Protein 1H4G (pdb70)

Secondary structure (DSSP, 8-state):
-B-SSEEEEETTEEEEEEE-SSSEEEEEE-STT-EEEEEES-SEEEEEEEEE--S---HHHH--EEEEEEEEEEEEEEEEEEEEEEEETTTEEEEEEEEESSS-S--S---EEEEETTEEEEEEEEEEEEE--BTBSEEEEEEEEEESS--SEEEE-HHHHHHHHHHTT----EEEEEEEEEEEEEEEEEEEEEEEEEEETTEE-/-B-SSEEEEETTEEEEEEE-SSSEEEEEE-STT-EEEEEES-SEEEEEEEEE--S---HHHH--EEEEEEEEEEEESSEEEEEEEEEETTTEEEEEEEEESSS-S--S---EEEEETTEEEEEEEEEEEEE--BTBSEEEEEEEEEESS--SEEEE-HHHHHHHHHHTT----EEEEEEEEEEEES-EEEEEEEEEEEEETTEEP-

Radius of gyration: 23.37 Å; Cα contacts (8 Å, |Δi|>4): 1192; chains: 2; bounding box: 70×40×50 Å

CATH classification: 2.60.120.180

Organism: Salipaludibacillus agaradhaerens (NCBI:txid76935)

Structure (mmCIF, N/CA/C/O backbone):
data_1H4G
#
_entry.id   1H4G
#
_cell.length_a   72.061
_cell.length_b   75.098
_cell.length_c   78.270
_cell.angle_alpha   90.00
_cell.angle_beta   90.00
_cell.angle_gamma   90.00
#
_symmetry.space_group_name_H-M   'P 21 21 21'
#
loop_
_entity.id
_entity.type
_entity.pdbx_description
1 polymer XYLANASE
2 branched beta-D-xylopyranose-(1-4)-2-deoxy-2-fluoro-alpha-D-xylopyranose
3 non-polymer 'SULFATE ION'
4 water water
#
loop_
_atom_site.group_PDB
_atom_site.id
_atom_site.type_symbol
_atom_site.label_atom_id
_atom_site.label_alt_id
_atom_site.label_comp_id
_atom_site.label_asym_id
_atom_site.label_entity_id
_atom_site.label_seq_id
_atom_site.pdbx_PDB_ins_code
_atom_site.Cartn_x
_atom_site.Cartn_y
_atom_site.Cartn_z
_atom_site.occupancy
_atom_site.B_iso_or_equiv
_atom_site.auth_seq_id
_atom_site.auth_comp_id
_atom_site.auth_asym_id
_atom_site.auth_atom_id
_atom_site.pdbx_PDB_model_num
ATOM 9 N N . ILE A 1 2 ? 10.006 12.327 31.222 1.00 12.74 2 ILE A N 1
ATOM 10 C CA . ILE A 1 2 ? 8.513 12.275 31.409 1.00 12.62 2 ILE A CA 1
ATOM 11 C C . ILE A 1 2 ? 8.057 13.706 31.399 1.00 12.34 2 ILE A C 1
ATOM 12 O O . ILE A 1 2 ? 8.545 14.529 32.199 1.00 13.48 2 ILE A O 1
ATOM 17 N N . VAL A 1 3 ? 7.077 13.948 30.499 1.00 11.81 3 VAL A N 1
ATOM 18 C CA . VAL A 1 3 ? 6.636 15.337 30.365 1.00 12.13 3 VAL A CA 1
ATOM 19 C C . VAL A 1 3 ? 5.128 15.336 30.492 1.00 11.90 3 VAL A C 1
ATOM 20 O O . VAL A 1 3 ? 4.394 14.698 29.726 1.00 12.98 3 VAL A O 1
ATOM 24 N N . THR A 1 4 ? 4.624 16.025 31.509 1.00 11.91 4 THR A N 1
ATOM 25 C CA . THR A 1 4 ? 3.194 16.066 31.809 1.00 11.46 4 THR A CA 1
ATOM 26 C C . THR A 1 4 ? 2.697 17.482 31.944 1.00 11.19 4 THR A C 1
ATOM 27 O O . THR A 1 4 ? 1.587 17.712 32.421 1.00 12.80 4 THR A O 1
ATOM 31 N N . ASP A 1 5 ? 3.478 18.474 31.502 1.00 11.43 5 ASP A N 1
ATOM 32 C CA . ASP A 1 5 ? 3.053 19.861 31.483 1.00 11.78 5 ASP A CA 1
ATOM 33 C C . ASP A 1 5 ? 3.840 20.564 30.391 1.00 11.01 5 ASP A C 1
ATOM 34 O O . ASP A 1 5 ? 4.808 19.977 29.877 1.00 11.96 5 ASP A O 1
ATOM 39 N N . ASN A 1 6 ? 3.439 21.798 30.084 1.00 10.97 6 ASN A N 1
ATOM 40 C CA . ASN A 1 6 ? 4.060 22.532 28.964 1.00 11.67 6 ASN A CA 1
ATOM 41 C C . ASN A 1 6 ? 5.561 22.533 29.085 1.00 11.67 6 ASN A C 1
ATOM 42 O O . ASN A 1 6 ? 6.137 22.888 30.104 1.00 14.24 6 ASN A O 1
ATOM 47 N N . SER A 1 7 ? 6.220 22.145 27.996 1.00 11.92 7 SER A N 1
ATOM 48 C CA . SER A 1 7 ? 7.685 22.018 27.985 1.00 11.81 7 SER A CA 1
ATOM 49 C C . SER A 1 7 ? 8.180 22.012 26.547 1.00 11.31 7 SER A C 1
ATOM 50 O O . SER A 1 7 ? 7.547 21.440 25.672 1.00 11.43 7 SER A O 1
ATOM 54 N N . ILE A 1 8 ? 9.328 22.631 26.374 1.00 12.03 8 ILE A N 1
ATOM 55 C CA . ILE A 1 8 ? 10.030 22.692 25.101 1.00 13.15 8 ILE A CA 1
ATOM 56 C C . ILE A 1 8 ? 11.490 22.331 25.385 1.00 13.62 8 ILE A C 1
ATOM 57 O O . ILE A 1 8 ? 12.098 22.871 26.317 1.00 16.63 8 ILE A O 1
ATOM 62 N N . GLY A 1 9 ? 12.029 21.465 24.555 1.00 12.15 9 GLY A N 1
ATOM 63 C CA . GLY A 1 9 ? 13.431 21.086 24.745 1.00 13.43 9 GLY A CA 1
ATOM 64 C C . GLY A 1 9 ? 13.888 20.257 23.576 1.00 12.48 9 GLY A C 1
ATOM 65 O O . GLY A 1 9 ? 13.212 20.132 22.579 1.00 12.40 9 GLY A O 1
ATOM 66 N N . ASN A 1 10 ? 15.072 19.666 23.766 1.00 13.21 10 ASN A N 1
ATOM 67 C CA . ASN A 1 10 ? 15.662 18.801 22.739 1.00 13.96 10 ASN A CA 1
ATOM 68 C C . ASN A 1 10 ? 15.967 17.471 23.390 1.00 13.99 10 ASN A C 1
ATOM 69 O O . ASN A 1 10 ? 16.519 17.455 24.518 1.00 18.02 10 ASN A O 1
ATOM 74 N N . HIS A 1 11 ? 15.549 16.378 22.802 1.00 12.22 11 HIS A N 1
ATOM 75 C CA . HIS A 1 11 ? 15.717 15.036 23.347 1.00 13.63 11 HIS A CA 1
ATOM 76 C C . HIS A 1 11 ? 16.152 14.120 22.230 1.00 14.56 11 HIS A C 1
ATOM 77 O O . HIS A 1 11 ? 15.501 14.011 21.162 1.00 13.76 11 HIS A O 1
ATOM 84 N N . ASP A 1 12 ? 17.375 13.605 22.374 1.00 15.37 12 ASP A N 1
ATOM 85 C CA . ASP A 1 12 ? 18.002 12.715 21.417 1.00 17.24 12 AS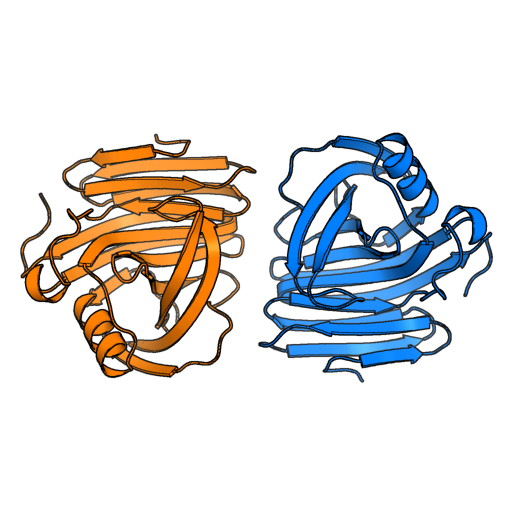P A CA 1
ATOM 86 C C . ASP A 1 12 ? 18.014 13.309 20.019 1.00 15.33 12 ASP A C 1
ATOM 87 O O . ASP A 1 12 ? 17.812 12.590 19.028 1.00 18.67 12 ASP A O 1
ATOM 92 N N . GLY A 1 13 ? 18.324 14.582 19.894 1.00 15.26 13 GLY A N 1
ATOM 93 C CA . GLY A 1 13 ? 18.454 15.332 18.665 1.00 15.54 13 GLY A CA 1
ATOM 94 C C . GLY A 1 13 ? 17.155 15.950 18.144 1.00 14.23 13 GLY A C 1
ATOM 95 O O . GLY A 1 13 ? 17.275 16.774 17.231 1.00 16.70 13 GLY A O 1
ATOM 96 N N . TYR A 1 14 ? 16.021 15.570 18.682 1.00 11.78 14 TYR A N 1
ATOM 97 C CA . TYR A 1 14 ? 14.758 16.104 18.196 1.00 10.87 14 TYR A CA 1
ATOM 98 C C . TYR A 1 14 ? 14.280 17.181 19.127 1.00 10.81 14 TYR A C 1
ATOM 99 O O . TYR A 1 14 ? 14.311 17.038 20.356 1.00 12.79 14 TYR A O 1
ATOM 108 N N . ASP A 1 15 ? 13.741 18.244 18.556 1.00 10.26 15 ASP A N 1
ATOM 109 C CA . ASP A 1 15 ? 13.050 19.291 19.320 1.00 10.36 15 ASP A CA 1
ATOM 110 C C . ASP A 1 15 ? 11.664 18.774 19.660 1.00 10.02 15 ASP A C 1
ATOM 111 O O . ASP A 1 15 ? 10.833 18.490 18.794 1.00 10.51 15 ASP A O 1
ATOM 116 N N . TYR A 1 16 ? 11.438 18.583 20.972 1.00 9.92 16 TYR A N 1
ATOM 117 C CA . TYR A 1 16 ? 10.137 18.086 21.414 1.00 9.97 16 TYR A CA 1
ATOM 118 C C . TYR A 1 16 ? 9.380 19.228 22.044 1.00 9.45 16 TYR A C 1
ATOM 119 O O . TYR A 1 16 ? 9.933 20.212 22.567 1.00 9.76 16 TYR A O 1
ATOM 128 N N . GLU A 1 17 ? 8.048 19.062 22.023 1.00 9.13 17 GLU A N 1
ATOM 129 C CA . GLU A 1 17 ? 7.197 20.018 22.749 1.00 9.10 17 GLU A CA 1
ATOM 130 C C . GLU A 1 17 ? 5.930 19.325 23.197 1.00 9.11 17 GLU A C 1
ATOM 131 O O . GLU A 1 17 ? 5.335 18.543 22.446 1.00 9.60 17 GLU A O 1
ATOM 137 N N . PHE A 1 18 ? 5.544 19.674 24.433 1.00 9.94 18 PHE A N 1
ATOM 138 C CA . PHE A 1 18 ? 4.246 19.340 24.993 1.00 9.57 18 PHE A CA 1
ATOM 139 C C . PHE A 1 18 ? 3.560 20.683 25.172 1.00 10.15 18 PHE A C 1
ATOM 140 O O . PHE A 1 18 ? 4.127 21.586 25.789 1.00 10.11 18 PHE A O 1
ATOM 148 N N . TRP A 1 19 ? 2.324 20.841 24.683 1.00 9.75 19 TRP A N 1
ATOM 149 C CA . TRP A 1 19 ? 1.575 22.051 24.878 1.00 9.89 19 TRP A CA 1
ATOM 150 C C . TRP A 1 19 ? 0.116 21.722 25.142 1.00 9.81 19 TRP A C 1
ATOM 151 O O . TRP A 1 19 ? -0.476 20.942 24.364 1.00 9.92 19 TRP A O 1
ATOM 162 N N . LYS A 1 20 ? -0.458 22.298 26.193 1.00 10.12 20 LYS A N 1
ATOM 163 C CA . LYS A 1 20 ? -1.893 22.209 26.410 1.00 10.46 20 LYS A CA 1
ATOM 164 C C . LYS A 1 20 ? -2.387 23.521 27.022 1.00 10.46 20 LYS A C 1
ATOM 165 O O . LYS A 1 20 ? -1.604 24.283 27.572 1.00 11.43 20 LYS A O 1
ATOM 171 N N . ASP A 1 21 ? -3.665 23.725 26.867 1.00 11.64 21 ASP A N 1
ATOM 172 C CA . ASP A 1 21 ? -4.377 24.790 27.610 1.00 11.46 21 ASP A CA 1
ATOM 173 C C . ASP A 1 21 ? -4.891 24.145 28.895 1.00 11.95 21 ASP A C 1
ATOM 174 O O . ASP A 1 21 ? -4.579 23.016 29.242 1.00 12.46 21 ASP A O 1
ATOM 179 N N . SER A 1 22 ? -5.598 24.933 29.713 1.00 13.13 22 SER A N 1
ATOM 180 C CA . SER A 1 22 ? -6.021 24.400 31.011 1.00 14.40 22 SER A CA 1
ATOM 181 C C . SER A 1 22 ? -7.073 23.292 30.924 1.00 13.83 22 SER A C 1
ATOM 182 O O . SER A 1 22 ? -7.859 23.239 29.987 1.00 15.46 22 SER A O 1
ATOM 186 N N . GLY A 1 23 ? -6.999 22.425 31.913 1.00 14.14 23 GLY A N 1
ATOM 187 C CA . GLY A 1 23 ? -7.972 21.348 32.083 1.00 15.05 23 GLY A CA 1
ATOM 188 C C . GLY A 1 23 ? -7.498 19.997 31.605 1.00 13.18 23 GLY A C 1
ATOM 189 O O . GLY A 1 23 ? -6.755 19.929 30.607 1.00 14.51 23 GLY A O 1
ATOM 190 N N . GLY A 1 24 ? -7.940 18.923 32.236 1.00 14.21 24 GLY A N 1
ATOM 191 C CA . GLY A 1 24 ? -7.552 17.574 31.844 1.00 14.18 24 GLY A CA 1
ATOM 192 C C . GLY A 1 24 ? -6.058 17.375 32.037 1.00 13.55 24 GLY A C 1
ATOM 193 O O . GLY A 1 24 ? -5.358 18.151 32.704 1.00 15.53 24 GLY A O 1
ATOM 194 N N . SER A 1 25 ? -5.570 16.303 31.389 1.00 13.22 25 SER A N 1
ATOM 195 C CA . SER A 1 25 ? -4.189 15.898 31.649 1.00 13.58 25 SER A CA 1
ATOM 196 C C . SER A 1 25 ? -3.619 15.229 30.400 1.00 11.93 25 SER A C 1
ATOM 197 O O . SER A 1 25 ? -4.339 14.692 29.577 1.00 13.60 25 SER A O 1
ATOM 201 N N . GLY A 1 26 ? -2.292 15.265 30.376 1.00 11.48 26 GLY A N 1
ATOM 202 C CA . GLY A 1 26 ? -1.593 14.482 29.341 1.00 11.48 26 GLY A CA 1
ATOM 203 C C . GLY A 1 26 ? -0.230 14.048 29.863 1.00 10.74 26 GLY A C 1
ATOM 204 O O . GLY A 1 26 ? 0.361 14.718 30.730 1.00 12.04 26 GLY A O 1
ATOM 205 N N . THR A 1 27 ? 0.276 12.968 29.279 1.00 10.34 27 THR A N 1
ATOM 206 C CA . THR A 1 27 ? 1.606 12.431 29.602 1.00 11.11 27 THR A CA 1
ATOM 207 C C . THR A 1 27 ? 2.274 12.076 28.280 1.00 11.47 27 THR A C 1
ATOM 208 O O . THR A 1 27 ? 1.738 11.282 27.496 1.00 12.05 27 THR A O 1
ATOM 212 N N . MET A 1 28 ? 3.491 12.586 28.150 1.00 10.91 28 MET A N 1
ATOM 213 C CA . MET A 1 28 ? 4.350 12.301 26.994 1.00 10.87 28 MET A CA 1
ATOM 214 C C . MET A 1 28 ? 5.642 11.675 27.515 1.00 11.46 28 MET A C 1
ATOM 215 O O . MET A 1 28 ? 6.247 12.188 28.441 1.00 13.40 28 MET A O 1
ATOM 220 N N . ILE A 1 29 ? 5.940 10.537 26.952 1.00 11.03 29 ILE A N 1
ATOM 221 C CA . ILE A 1 29 ? 7.218 9.874 27.341 1.00 12.19 29 ILE A CA 1
ATOM 222 C C . ILE A 1 29 ? 8.162 10.048 26.154 1.00 11.38 29 ILE A C 1
ATOM 223 O O . ILE A 1 29 ? 7.815 9.608 25.035 1.00 12.16 29 ILE A O 1
ATOM 231 N N . LEU A 1 30 ? 9.296 10.664 26.374 1.00 11.19 30 LEU A N 1
ATOM 232 C CA . LEU A 1 30 ? 10.282 10.881 25.287 1.00 10.91 30 LEU A CA 1
ATOM 233 C C . LEU A 1 30 ? 11.146 9.650 25.139 1.00 11.70 30 LEU A C 1
ATOM 234 O O . LEU A 1 30 ? 11.829 9.245 26.072 1.00 13.21 30 LEU A O 1
ATOM 239 N N . ASN A 1 31 ? 11.062 9.016 23.973 1.00 11.44 31 ASN A N 1
ATOM 240 C CA . ASN A 1 31 ? 11.760 7.771 23.641 1.00 11.81 31 ASN A CA 1
ATOM 241 C C . ASN A 1 31 ? 12.855 8.076 22.609 1.00 11.32 31 ASN A C 1
ATOM 242 O O . ASN A 1 31 ? 13.125 9.225 22.260 1.00 1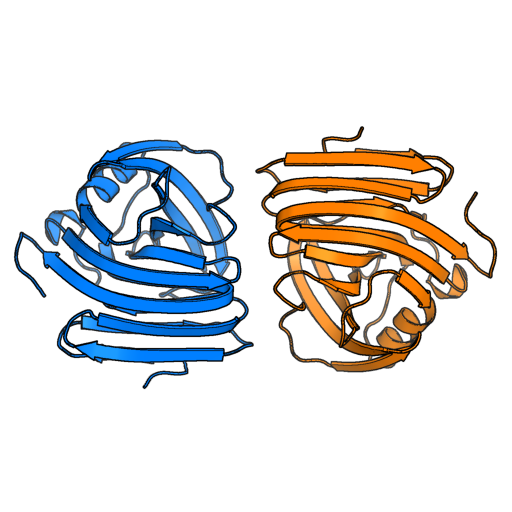1.21 31 ASN A O 1
ATOM 247 N N . HIS A 1 32 ? 13.568 7.043 22.141 1.00 12.03 32 HIS A N 1
ATOM 248 C CA . HIS A 1 32 ? 14.747 7.281 21.336 1.00 12.26 32 HIS A CA 1
ATOM 249 C C . HIS A 1 32 ? 14.447 8.055 20.056 1.00 11.34 32 HIS A C 1
ATOM 250 O O . HIS A 1 32 ? 13.391 7.885 19.436 1.00 12.00 32 HIS A O 1
ATOM 257 N N . GLY A 1 33 ? 15.431 8.864 19.647 1.00 12.05 33 GLY A N 1
ATOM 258 C CA . GLY A 1 33 ? 15.324 9.561 18.360 1.00 12.90 33 GLY A CA 1
ATOM 259 C C . GLY A 1 33 ? 14.063 10.430 18.308 1.00 11.32 33 GLY A C 1
ATOM 260 O O . GLY A 1 33 ? 13.857 11.256 19.182 1.00 11.92 33 GLY A O 1
ATOM 261 N N . GLY A 1 34 ? 13.317 10.261 17.222 1.00 10.08 34 GLY A N 1
ATOM 262 C CA . GLY A 1 34 ? 12.102 11.094 17.075 1.00 10.76 34 GLY A CA 1
ATOM 263 C C . GLY A 1 34 ? 10.900 10.464 17.765 1.00 9.68 34 GLY A C 1
ATOM 264 O O . GLY A 1 34 ? 9.781 11.012 17.681 1.00 10.27 34 GLY A O 1
ATOM 265 N N . THR A 1 35 ? 11.056 9.345 18.480 1.00 9.96 35 THR A N 1
ATOM 266 C CA . THR A 1 35 ? 9.897 8.642 18.996 1.00 10.52 35 THR A CA 1
ATOM 267 C C . THR A 1 35 ? 9.452 9.121 20.382 1.00 9.91 35 THR A C 1
ATOM 268 O O . THR A 1 35 ? 10.174 9.710 21.151 1.00 10.87 35 THR A O 1
ATOM 272 N N . PHE A 1 36 ? 8.148 8.839 20.639 1.00 10.15 36 PHE A N 1
ATOM 273 C CA . PHE A 1 36 ? 7.529 9.214 21.891 1.00 10.19 36 PHE A CA 1
ATOM 274 C C . PHE A 1 36 ? 6.175 8.527 22.015 1.00 10.74 36 PHE A C 1
ATOM 275 O O . PHE A 1 36 ? 5.615 8.148 20.997 1.00 11.25 36 PHE A O 1
ATOM 283 N N . SER A 1 37 ? 5.679 8.461 23.244 1.00 11.46 37 SER A N 1
ATOM 284 C CA . SER A 1 37 ? 4.302 8.001 23.420 1.00 13.04 37 SER A CA 1
ATOM 285 C C . SER A 1 37 ? 3.523 9.144 24.084 1.00 11.47 37 SER A C 1
ATOM 286 O O . SER A 1 37 ? 4.106 10.011 24.712 1.00 13.35 37 SER A O 1
ATOM 289 N N . ALA A 1 38 ? 2.216 9.083 23.873 1.00 11.76 38 ALA A N 1
ATOM 290 C CA . ALA A 1 38 ? 1.362 10.152 24.420 1.00 12.36 38 ALA A CA 1
ATOM 291 C C . ALA A 1 38 ? 0.098 9.518 24.926 1.00 11.74 38 ALA A C 1
ATOM 292 O O . ALA A 1 38 ? -0.454 8.574 24.356 1.00 12.31 38 ALA A O 1
ATOM 294 N N . GLN A 1 39 ? -0.436 10.104 25.990 1.00 11.68 39 GLN A N 1
ATOM 295 C CA . GLN A 1 39 ? -1.747 9.736 26.520 1.00 11.98 39 GLN A CA 1
ATOM 296 C C . GLN A 1 39 ? -2.408 11.034 26.986 1.00 10.81 39 GLN A C 1
ATOM 297 O O . GLN A 1 39 ? -1.737 11.918 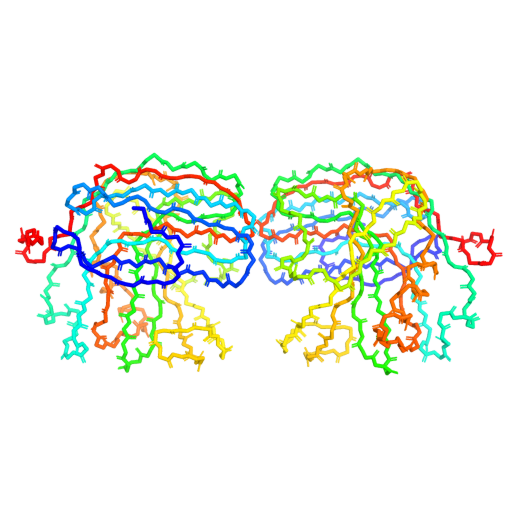27.491 1.00 11.21 39 GLN A O 1
ATOM 303 N N . TRP A 1 40 ? -3.710 11.162 26.757 1.00 10.54 40 TRP A N 1
ATOM 304 C CA . TRP A 1 40 ? -4.384 12.386 27.192 1.00 11.38 40 TRP A CA 1
ATOM 305 C C . TRP A 1 40 ? -5.775 12.027 27.673 1.00 11.06 40 TRP A C 1
ATOM 306 O O . TRP A 1 40 ? -6.387 11.031 27.273 1.00 11.40 40 TRP A O 1
ATOM 317 N N . ASN A 1 41 ? -6.293 12.883 28.574 1.00 11.45 41 ASN A N 1
ATOM 318 C CA . ASN A 1 41 ? -7.612 12.591 29.160 1.00 12.42 41 ASN A CA 1
ATOM 319 C C . ASN A 1 41 ? -8.297 13.891 29.509 1.00 11.57 41 ASN A C 1
ATOM 320 O O . ASN A 1 41 ? -7.747 14.767 30.173 1.00 12.97 41 ASN A O 1
ATOM 328 N N . ASN A 1 42 ? -9.515 14.010 28.957 1.00 12.21 42 ASN A N 1
ATOM 329 C CA . ASN A 1 42 ? -10.412 15.133 29.301 1.00 13.34 42 ASN A CA 1
ATOM 330 C C . ASN A 1 42 ? -9.798 16.508 29.027 1.00 13.08 42 ASN A C 1
ATOM 331 O O . ASN A 1 42 ? -10.002 17.445 29.791 1.00 13.04 42 ASN A O 1
ATOM 339 N N . VAL A 1 43 ? -8.990 16.597 27.946 1.00 12.14 43 VAL A N 1
ATOM 340 C CA . VAL A 1 43 ? -8.333 17.888 27.671 1.00 11.53 43 VAL A CA 1
ATOM 341 C C . VAL A 1 43 ? -9.277 18.838 26.966 1.00 10.80 43 VAL A C 1
ATOM 342 O O . VAL A 1 43 ? -10.305 18.400 26.409 1.00 12.06 43 VAL A O 1
ATOM 346 N N . ASN A 1 44 ? -8.915 20.092 26.918 1.00 11.12 44 ASN A N 1
ATOM 347 C CA . ASN A 1 44 ? -9.528 21.016 25.972 1.00 10.77 44 ASN A CA 1
ATOM 348 C C . ASN A 1 44 ? -8.692 20.896 24.673 1.00 10.52 44 ASN A C 1
ATOM 349 O O . ASN A 1 44 ? -9.162 20.318 23.700 1.00 11.81 44 ASN A O 1
ATOM 354 N N . ASN A 1 45 ? -7.425 21.333 24.718 1.00 10.69 45 ASN A N 1
ATOM 355 C CA . ASN A 1 45 ? -6.573 21.098 23.518 1.00 10.41 45 ASN A CA 1
ATOM 356 C C . ASN A 1 45 ? -5.169 20.738 23.973 1.00 9.59 45 ASN A C 1
ATOM 357 O O . ASN A 1 45 ? -4.587 21.405 24.848 1.00 11.00 45 ASN A O 1
ATOM 362 N N . ILE A 1 46 ? -4.601 19.695 23.368 1.00 8.79 46 ILE A N 1
ATOM 363 C CA . ILE A 1 46 ? -3.237 19.240 23.720 1.00 8.90 46 ILE A CA 1
ATOM 364 C C . ILE A 1 46 ? -2.526 18.883 22.407 1.00 7.63 46 ILE A C 1
ATOM 365 O O . ILE A 1 46 ? -3.138 18.316 21.491 1.00 8.73 46 ILE A O 1
ATOM 370 N N . LEU A 1 47 ? -1.224 19.160 22.366 1.00 8.20 47 LEU A N 1
ATOM 371 C CA . LEU A 1 47 ? -0.377 18.729 21.249 1.00 8.34 47 LEU A CA 1
ATOM 372 C C . LEU A 1 47 ? 0.901 18.136 21.833 1.00 8.28 47 LEU A C 1
ATOM 373 O O . LEU A 1 47 ? 1.480 18.695 22.764 1.00 8.73 47 LEU A O 1
ATOM 378 N N . PHE A 1 48 ? 1.325 17.024 21.193 1.00 8.22 48 PHE A N 1
ATOM 379 C CA . PHE A 1 48 ? 2.583 16.364 21.517 1.00 8.26 48 PHE A CA 1
ATOM 380 C C . PHE A 1 48 ? 3.382 16.310 20.221 1.00 8.61 48 PHE A C 1
ATOM 381 O O . PHE A 1 48 ? 2.847 15.835 19.209 1.00 8.30 48 PHE A O 1
ATOM 389 N N . ARG A 1 49 ? 4.702 16.622 20.238 1.00 8.22 49 ARG A N 1
ATOM 390 C CA . ARG A 1 49 ? 5.419 16.571 18.928 1.00 8.29 49 ARG A CA 1
ATOM 391 C C . ARG A 1 49 ? 6.921 16.427 19.151 1.00 8.11 49 ARG A C 1
ATOM 392 O O . ARG A 1 49 ? 7.472 16.832 20.158 1.00 9.23 49 ARG A O 1
ATOM 400 N N . LYS A 1 50 ? 7.547 15.878 18.117 1.00 8.26 50 LYS A N 1
ATOM 401 C CA . LYS A 1 50 ? 9.021 15.795 18.015 1.00 8.86 50 LYS A CA 1
ATOM 402 C C . LYS A 1 50 ? 9.402 16.072 16.560 1.00 8.71 50 LYS A C 1
ATOM 403 O O . LYS A 1 50 ? 8.902 15.425 15.636 1.00 8.95 50 LYS A O 1
ATOM 409 N N . GLY A 1 51 ? 10.306 17.019 16.373 1.00 8.66 51 GLY A N 1
ATOM 410 C CA . GLY A 1 51 ? 10.735 17.354 14.991 1.00 9.20 51 GLY A CA 1
ATOM 411 C C . GLY A 1 51 ? 11.913 18.309 15.083 1.00 8.55 51 GLY A C 1
ATOM 412 O O . GLY A 1 51 ? 12.841 18.092 15.882 1.00 9.96 51 GLY A O 1
ATOM 413 N N . LYS A 1 52 ? 11.900 19.342 14.252 1.00 8.75 52 LYS A N 1
ATOM 414 C CA . LYS A 1 52 ? 12.983 20.331 14.223 1.00 9.27 52 LYS A CA 1
ATOM 415 C C . LYS A 1 52 ? 12.375 21.724 14.338 1.00 8.88 52 LYS A C 1
ATOM 416 O O . LYS A 1 52 ? 11.444 22.077 13.607 1.00 9.21 52 LYS A O 1
ATOM 422 N N . LYS A 1 53 ? 12.933 22.514 15.261 1.00 9.42 53 LYS A N 1
ATOM 423 C CA . LYS A 1 53 ? 12.657 23.936 15.345 1.00 9.70 53 LYS A CA 1
ATOM 424 C C . LYS A 1 53 ? 13.794 24.680 14.621 1.00 10.31 53 LYS A C 1
ATOM 425 O O . LYS A 1 53 ? 14.966 24.311 14.734 1.00 12.86 53 LYS A O 1
ATOM 431 N N . PHE A 1 54 ? 13.483 25.726 13.917 1.00 10.44 54 PHE A N 1
ATOM 432 C CA . PHE A 1 54 ? 14.405 26.477 13.103 1.00 10.81 54 PHE A CA 1
ATOM 433 C C . PHE A 1 54 ? 14.528 27.901 13.625 1.00 13.01 54 PHE A C 1
ATOM 434 O O . PHE A 1 54 ? 13.688 28.409 14.372 1.00 14.95 54 PHE A O 1
ATOM 442 N N . ASN A 1 55 ? 15.575 28.586 13.153 1.00 12.59 55 ASN A N 1
ATOM 443 C CA . ASN A 1 55 ? 15.844 29.934 13.677 1.00 13.61 55 ASN A CA 1
ATOM 444 C C . ASN A 1 55 ? 15.187 31.075 12.946 1.00 13.91 55 ASN A C 1
ATOM 445 O O . ASN A 1 55 ? 15.600 32.245 13.136 1.00 15.43 55 ASN A O 1
ATOM 450 N N . GLU A 1 56 ? 14.118 30.844 12.165 1.00 12.91 56 GLU A N 1
ATOM 451 C CA . GLU A 1 56 ? 13.322 31.889 11.570 1.00 13.88 56 GLU A CA 1
ATOM 452 C C . GLU A 1 56 ? 14.023 32.747 10.535 1.00 14.00 56 GLU A C 1
ATOM 453 O O . GLU A 1 56 ? 13.647 33.915 10.353 1.00 18.06 56 GLU A O 1
ATOM 459 N N . THR A 1 57 ? 14.999 32.185 9.850 1.00 13.90 57 THR A N 1
ATOM 460 C CA . THR A 1 57 ? 15.756 32.913 8.835 1.00 14.22 57 THR A CA 1
ATOM 461 C C . THR A 1 57 ? 15.654 32.336 7.448 1.00 13.40 57 THR A C 1
ATOM 462 O O . THR A 1 57 ? 16.102 33.016 6.503 1.00 15.33 57 THR A O 1
ATOM 466 N N . GLN A 1 58 ? 15.025 31.166 7.262 1.00 11.46 58 GLN A N 1
ATOM 467 C CA . GLN A 1 58 ? 15.065 30.522 5.971 1.00 11.97 58 GLN A CA 1
ATOM 468 C C . GLN A 1 58 ? 13.693 30.164 5.469 1.00 11.47 58 GLN A C 1
ATOM 469 O O . GLN A 1 58 ? 12.813 29.740 6.250 1.00 12.05 58 GLN A O 1
ATOM 475 N N . THR A 1 59 ? 13.468 30.300 4.169 1.00 10.99 59 THR A N 1
ATOM 476 C CA . THR A 1 59 ? 12.241 29.772 3.574 1.00 10.17 59 THR A CA 1
ATOM 477 C C . THR A 1 59 ? 12.335 28.254 3.591 1.00 10.13 59 THR A C 1
ATOM 478 O O . THR A 1 59 ? 13.421 27.669 3.761 1.00 9.89 59 THR A O 1
ATOM 482 N N . HIS A 1 60 ? 11.215 27.578 3.306 1.00 9.94 60 HIS A N 1
ATOM 483 C CA . HIS A 1 60 ? 11.302 26.109 3.229 1.00 9.57 60 HIS A CA 1
ATOM 484 C C . HIS A 1 60 ? 12.278 25.713 2.124 1.00 9.58 60 HIS A C 1
ATOM 485 O O . HIS A 1 60 ? 12.938 24.686 2.250 1.00 10.08 60 HIS A O 1
ATOM 492 N N . GLN A 1 61 ? 12.295 26.466 1.006 1.00 10.00 61 GLN A N 1
ATOM 493 C CA . GLN A 1 61 ? 13.236 26.103 -0.073 1.00 11.63 61 GLN A CA 1
ATOM 494 C C . GLN A 1 61 ? 14.670 26.172 0.417 1.00 11.00 61 GLN A C 1
ATOM 495 O O . GLN A 1 61 ? 15.483 25.313 0.016 1.00 12.62 61 GLN A O 1
ATOM 501 N N . GLN A 1 62 ? 15.007 27.179 1.186 1.00 11.17 62 GLN A N 1
ATOM 502 C CA . GLN A 1 62 ? 16.368 27.329 1.701 1.00 11.51 62 GLN A CA 1
ATOM 503 C C . GLN A 1 62 ? 16.712 26.284 2.719 1.00 11.66 62 GLN A C 1
ATOM 504 O O . GLN A 1 62 ? 17.836 25.771 2.722 1.00 13.05 62 GLN A O 1
ATOM 510 N N . VAL A 1 63 ? 15.740 25.850 3.563 1.00 11.11 63 VAL A N 1
ATOM 511 C CA . VAL A 1 63 ? 16.012 24.714 4.446 1.00 10.94 63 VAL A CA 1
ATOM 512 C C . VAL A 1 63 ? 16.341 23.494 3.608 1.00 10.86 63 VAL A C 1
ATOM 513 O O . VAL A 1 63 ? 17.277 22.747 3.930 1.00 11.93 63 VAL A O 1
ATOM 517 N N . GLY A 1 64 ? 15.570 23.255 2.572 1.00 11.17 64 GLY A N 1
ATOM 518 C CA . GLY A 1 64 ? 15.726 22.128 1.668 1.00 12.48 64 GLY A CA 1
ATOM 519 C C . GLY A 1 64 ? 14.558 21.169 1.796 1.00 9.73 64 GLY A C 1
ATOM 520 O O . GLY A 1 64 ? 13.539 21.448 2.440 1.00 10.29 64 GLY A O 1
ATOM 521 N N . ASN A 1 65 ? 14.712 20.039 1.110 1.00 9.79 65 ASN A N 1
ATOM 522 C CA . ASN A 1 65 ? 13.656 19.073 1.045 1.00 9.93 65 ASN A CA 1
ATOM 523 C C . ASN A 1 65 ? 13.428 18.492 2.456 1.00 9.99 65 ASN A C 1
ATOM 524 O O . ASN A 1 65 ? 14.381 18.077 3.100 1.00 13.81 65 ASN A O 1
ATOM 529 N N . MET A 1 66 ? 12.187 18.500 2.886 1.00 9.37 66 MET A N 1
ATOM 530 C CA . MET A 1 66 ? 11.837 17.884 4.179 1.00 8.67 66 MET A CA 1
ATOM 531 C C . MET A 1 66 ? 10.930 16.717 3.948 1.00 8.44 66 MET A C 1
ATOM 532 O O . MET A 1 66 ? 9.920 16.815 3.239 1.00 9.05 66 MET A O 1
ATOM 537 N N . SER A 1 67 ? 11.247 15.575 4.573 1.00 8.61 67 SER A N 1
ATOM 538 C CA . SER A 1 67 ? 10.472 14.359 4.433 1.00 9.32 67 SER A CA 1
ATOM 539 C C . SER A 1 67 ? 10.480 13.634 5.769 1.00 8.77 67 SER A C 1
ATOM 540 O O . SER A 1 67 ? 11.529 13.531 6.409 1.00 10.16 67 SER A O 1
ATOM 543 N N . ILE A 1 68 ? 9.309 13.155 6.156 1.00 8.31 68 ILE A N 1
ATOM 544 C CA . ILE A 1 68 ? 9.222 12.424 7.448 1.00 9.28 68 ILE A CA 1
ATOM 545 C C . ILE A 1 68 ? 8.726 11.020 7.190 1.00 8.97 68 ILE A C 1
ATOM 546 O O . ILE A 1 68 ? 7.677 10.800 6.568 1.00 10.30 68 ILE A O 1
ATOM 551 N N . ASN A 1 69 ? 9.456 10.032 7.676 1.00 8.91 69 ASN A N 1
ATOM 552 C CA . ASN A 1 69 ? 9.053 8.633 7.659 1.00 10.04 69 ASN A CA 1
ATOM 553 C C . ASN A 1 69 ? 8.580 8.322 9.086 1.00 10.00 69 ASN A C 1
ATOM 554 O O . ASN A 1 69 ? 9.311 8.589 10.040 1.00 11.49 69 ASN A O 1
ATOM 562 N N . TYR A 1 70 ? 7.354 7.805 9.206 1.00 9.46 70 TYR A N 1
ATOM 563 C CA . TYR A 1 70 ? 6.821 7.619 10.554 1.00 9.84 70 TYR A CA 1
ATOM 564 C C . TYR A 1 70 ? 5.960 6.369 10.637 1.00 10.23 70 TYR A C 1
ATOM 565 O O . TYR A 1 70 ? 5.536 5.799 9.632 1.00 10.00 70 TYR A O 1
ATOM 574 N N . GLY A 1 71 ? 5.639 6.002 11.855 1.00 10.07 71 GLY A N 1
ATOM 575 C CA . GLY A 1 71 ? 4.659 4.988 12.159 1.00 10.83 71 GLY A CA 1
ATOM 576 C C . GLY A 1 71 ? 4.178 5.247 13.560 1.00 9.43 71 GLY A C 1
ATOM 577 O O . GLY A 1 71 ? 4.926 5.492 14.490 1.00 10.38 71 GLY A O 1
ATOM 578 N N . ALA A 1 72 ? 2.834 5.151 13.681 1.00 10.34 72 ALA A N 1
ATOM 579 C CA . ALA A 1 72 ? 2.230 5.379 15.004 1.00 10.64 72 ALA A CA 1
ATOM 580 C C . ALA A 1 72 ? 1.025 4.470 15.174 1.00 11.18 72 ALA A C 1
ATOM 581 O O . ALA A 1 72 ? 0.277 4.154 14.280 1.00 12.44 72 ALA A O 1
ATOM 583 N N . ASN A 1 73 ? 0.905 4.023 16.434 1.00 10.81 73 ASN A N 1
ATOM 584 C CA . ASN A 1 73 ? -0.306 3.304 16.848 1.00 10.57 73 ASN A CA 1
ATOM 585 C C . ASN A 1 73 ? -1.211 4.390 17.430 1.00 10.77 73 ASN A C 1
ATOM 586 O O . ASN A 1 73 ? -0.960 4.821 18.555 1.00 12.27 73 ASN A O 1
ATOM 591 N N . PHE A 1 74 ? -2.195 4.792 16.667 1.00 10.89 74 PHE A N 1
ATOM 592 C CA . PHE A 1 74 ? -2.997 5.980 16.991 1.00 10.71 74 PHE A CA 1
ATOM 593 C C . PHE A 1 74 ? -4.341 5.507 17.523 1.00 11.69 74 PHE A C 1
ATOM 594 O O . PHE A 1 74 ? -5.130 4.957 16.766 1.00 12.61 74 PHE A O 1
ATOM 602 N N . GLN A 1 75 ? -4.643 5.799 18.802 1.00 11.63 75 GLN A N 1
ATOM 603 C CA . GLN A 1 75 ? -5.882 5.326 19.433 1.00 12.03 75 GLN A CA 1
ATOM 604 C C . GLN A 1 75 ? -6.645 6.464 20.090 1.00 11.83 75 GLN A C 1
ATOM 605 O O . GLN A 1 75 ? -6.793 6.524 21.327 1.00 12.75 75 GLN A O 1
ATOM 615 N N . PRO A 1 76 ? -7.212 7.372 19.306 1.00 11.87 76 PRO A N 1
ATOM 616 C CA . PRO A 1 76 ? -8.045 8.412 19.878 1.00 12.26 76 PRO A CA 1
ATOM 617 C C . PRO A 1 76 ? -9.390 7.855 20.317 1.00 13.16 76 PRO A C 1
ATOM 618 O O . PRO A 1 76 ? -9.949 6.940 19.713 1.00 13.99 76 PRO A O 1
ATOM 622 N N . ASN A 1 77 ? -9.947 8.500 21.375 1.00 13.88 77 ASN A N 1
ATOM 623 C CA . ASN A 1 77 ? -11.327 8.240 21.766 1.00 15.72 77 ASN A CA 1
ATOM 624 C C . ASN A 1 77 ? -11.979 9.619 21.595 1.00 16.60 77 ASN A C 1
ATOM 625 O O . ASN A 1 77 ? -12.076 10.479 22.529 1.00 19.90 77 ASN A O 1
ATOM 630 N N . GLY A 1 78 ? -12.315 9.970 20.383 1.00 16.95 78 GLY A N 1
ATOM 631 C CA . GLY A 1 78 ? -12.886 11.265 20.100 1.00 14.08 78 GLY A CA 1
ATOM 632 C C . GLY A 1 78 ? -12.007 11.960 19.074 1.00 11.98 78 GLY A C 1
ATOM 633 O O . GLY A 1 78 ? -11.437 11.404 18.140 1.00 12.81 78 GLY A O 1
ATOM 634 N N . ASN A 1 79 ? -11.961 13.291 19.222 1.00 12.08 79 ASN A N 1
ATOM 635 C CA . ASN A 1 79 ? -11.335 14.155 18.249 1.00 10.69 79 ASN A CA 1
ATOM 636 C C . ASN A 1 79 ? -9.854 14.241 18.444 1.00 9.43 79 ASN A C 1
ATOM 637 O O . ASN A 1 79 ? -9.374 14.652 19.532 1.00 10.64 79 ASN A O 1
ATOM 642 N N . ALA A 1 80 ? -9.072 13.921 17.433 1.00 9.55 80 ALA A N 1
ATOM 643 C CA . ALA A 1 80 ? -7.628 13.961 17.510 1.00 8.84 80 ALA A CA 1
ATOM 644 C C . ALA A 1 80 ? -7.096 13.895 16.077 1.00 8.37 80 ALA A C 1
ATOM 645 O O . ALA A 1 80 ? -7.765 13.399 15.178 1.00 9.03 80 ALA A O 1
ATOM 647 N N . TYR A 1 81 ? -5.856 14.361 15.902 1.00 7.39 81 TYR A N 1
ATOM 648 C CA . TYR A 1 81 ? -5.158 14.296 14.634 1.00 8.01 81 TYR A CA 1
ATOM 649 C C . TYR A 1 81 ? -3.788 13.630 14.794 1.00 7.95 81 TYR A C 1
ATOM 650 O O . TYR A 1 81 ? -3.098 13.840 15.788 1.00 8.55 81 TYR A O 1
ATOM 659 N N . LEU A 1 82 ? -3.404 12.895 13.751 1.00 7.96 82 LEU A N 1
ATOM 660 C CA . LEU A 1 82 ? -2.040 12.373 13.582 1.00 7.67 8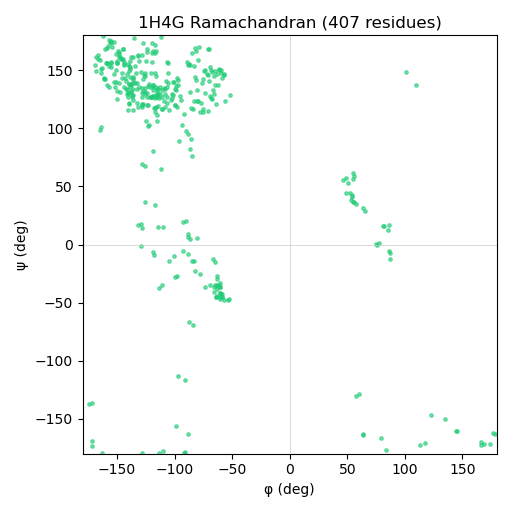2 LEU A CA 1
ATOM 661 C C . LEU A 1 82 ? -1.524 13.076 12.314 1.00 7.12 82 LEU A C 1
ATOM 662 O O . LEU A 1 82 ? -2.116 12.920 11.231 1.00 7.58 82 LEU A O 1
ATOM 667 N N . CYS A 1 83 ? -0.454 13.854 12.458 1.00 7.24 83 CYS A N 1
ATOM 668 C CA . CYS A 1 83 ? -0.112 14.790 11.393 1.00 6.67 83 CYS A CA 1
ATOM 669 C C . CYS A 1 83 ? 1.352 15.188 11.470 1.00 6.89 83 CYS A C 1
ATOM 670 O O . CYS A 1 83 ? 2.029 14.946 12.440 1.00 7.61 83 CYS A O 1
ATOM 673 N N . VAL A 1 84 ? 1.771 15.846 10.394 1.00 6.78 84 VAL A N 1
ATOM 674 C CA . VAL A 1 84 ? 2.950 16.713 10.470 1.00 6.78 84 VAL A CA 1
ATOM 675 C C . VAL A 1 84 ? 2.429 18.144 10.681 1.00 6.80 84 VAL A C 1
ATOM 676 O O . VAL A 1 84 ? 1.412 18.536 10.081 1.00 8.11 84 VAL A O 1
ATOM 680 N N . TYR A 1 85 ? 3.075 18.871 11.563 1.00 6.67 85 TYR A N 1
ATOM 681 C CA . TYR A 1 85 ? 2.603 20.186 12.006 1.00 6.79 85 TYR A CA 1
ATOM 682 C C . TYR A 1 85 ? 3.792 21.125 12.154 1.00 6.67 85 TYR A C 1
ATOM 683 O O . TYR A 1 85 ? 4.927 20.694 12.417 1.00 7.45 85 TYR A O 1
ATOM 692 N N . GLY A 1 86 ? 3.492 22.411 12.048 1.00 6.62 86 GLY A N 1
ATOM 693 C CA . GLY A 1 86 ? 4.565 23.337 12.354 1.00 7.68 86 GLY A CA 1
ATOM 694 C C . GLY A 1 86 ? 4.073 24.765 12.088 1.00 7.43 86 GLY A C 1
ATOM 695 O O . GLY A 1 86 ? 2.883 25.023 12.024 1.00 7.33 86 GLY A O 1
ATOM 696 N N . TRP A 1 87 ? 5.061 25.650 11.963 1.00 7.37 87 TRP A N 1
ATOM 697 C CA . TRP A 1 87 ? 4.769 27.055 11.792 1.00 7.54 87 TRP A CA 1
ATOM 698 C C . TRP A 1 87 ? 5.774 27.697 10.849 1.00 8.26 87 TRP A C 1
ATOM 699 O O . TRP A 1 87 ? 6.945 27.296 10.785 1.00 8.23 87 TRP A O 1
ATOM 710 N N . THR A 1 88 ? 5.322 28.816 10.260 1.00 8.53 88 THR A N 1
ATOM 711 C CA . THR A 1 88 ? 6.210 29.829 9.683 1.00 8.99 88 THR A CA 1
ATOM 712 C C . THR A 1 88 ? 5.969 31.119 10.439 1.00 9.49 88 THR A C 1
ATOM 713 O O . THR A 1 88 ? 4.954 31.287 11.142 1.00 9.10 88 THR A O 1
ATOM 717 N N . VAL A 1 89 ? 6.877 32.076 10.235 1.00 10.25 89 VAL A N 1
ATOM 718 C CA . VAL A 1 89 ? 6.755 33.437 10.745 1.00 10.73 89 VAL A CA 1
ATOM 719 C C . VAL A 1 89 ? 6.977 34.431 9.582 1.00 10.55 89 VAL A C 1
ATOM 720 O O . VAL A 1 89 ? 7.605 34.108 8.577 1.00 11.81 89 VAL A O 1
ATOM 724 N N . ASP A 1 90 ? 6.286 35.577 9.675 1.00 11.93 90 ASP A N 1
ATOM 725 C CA . ASP A 1 90 ? 6.408 36.625 8.640 1.00 13.86 90 ASP A CA 1
ATOM 726 C C . ASP A 1 90 ? 6.090 36.120 7.253 1.00 13.65 90 ASP A C 1
ATOM 727 O O . ASP A 1 90 ? 6.871 36.240 6.304 1.00 15.26 90 ASP A O 1
ATOM 732 N N . PRO A 1 91 ? 4.866 35.599 7.032 1.00 13.05 91 PRO A N 1
ATOM 733 C CA . PRO A 1 91 ? 3.763 35.592 7.973 1.00 12.32 91 PRO A CA 1
ATOM 734 C C . PRO A 1 91 ? 3.675 34.441 8.948 1.00 10.30 91 PRO A C 1
ATOM 735 O O . PRO A 1 91 ? 4.207 33.358 8.730 1.00 9.99 91 PRO A O 1
ATOM 739 N N . LEU A 1 92 ? 3.013 34.719 10.059 1.00 11.43 92 LEU A N 1
ATOM 740 C CA . LEU A 1 92 ? 2.750 33.711 11.081 1.00 10.84 92 LEU A CA 1
ATOM 741 C C . LEU A 1 92 ? 1.632 32.778 10.601 1.00 9.92 92 LEU A C 1
ATOM 742 O O . LEU A 1 92 ? 0.492 33.202 10.373 1.00 11.26 92 LEU A O 1
ATOM 747 N N . VAL A 1 93 ? 2.027 31.526 10.384 1.00 8.83 93 VAL A N 1
ATOM 748 C CA . VAL A 1 93 ? 1.136 30.504 9.839 1.00 9.23 93 VAL A CA 1
ATOM 749 C C . VAL A 1 93 ? 1.340 29.225 10.635 1.00 8.55 93 VAL A C 1
ATOM 750 O O . VAL A 1 93 ? 2.496 28.830 10.857 1.00 8.79 93 VAL A O 1
ATOM 754 N N . GLU A 1 94 ? 0.240 28.578 11.028 1.00 8.22 94 GLU A N 1
ATOM 755 C CA . GLU A 1 94 ? 0.273 27.242 11.620 1.00 8.23 94 GLU A CA 1
ATOM 756 C C . GLU A 1 94 ? -0.135 26.252 10.513 1.00 7.93 94 GLU A C 1
ATOM 757 O O . GLU A 1 94 ? -1.066 26.585 9.785 1.00 8.82 94 GLU A O 1
ATOM 763 N N . TYR A 1 95 ? 0.490 25.104 10.410 1.00 6.98 95 TYR A N 1
ATOM 764 C CA . TYR A 1 95 ? 0.106 24.191 9.320 1.00 6.97 95 TYR A CA 1
ATOM 765 C C . TYR A 1 95 ? 0.045 22.762 9.798 1.00 6.60 95 TYR A C 1
ATOM 766 O O . TYR A 1 95 ? 0.654 22.365 10.791 1.00 6.83 95 TYR A O 1
ATOM 775 N N . TYR A 1 96 ? -0.723 21.999 9.017 1.00 6.53 96 TYR A N 1
ATOM 776 C CA . TYR A 1 96 ? -1.010 20.597 9.252 1.00 6.79 96 TYR A CA 1
ATOM 777 C C . TYR A 1 96 ? -0.993 19.812 7.962 1.00 6.57 96 TYR A C 1
ATOM 778 O O . TYR A 1 96 ? -1.604 20.235 6.953 1.00 7.44 96 TYR A O 1
ATOM 787 N N . ILE A 1 97 ? -0.408 18.623 8.011 1.00 6.34 97 ILE A N 1
ATOM 788 C CA . ILE A 1 97 ? -0.549 17.586 6.979 1.00 7.13 97 ILE A CA 1
ATOM 789 C C . ILE A 1 97 ? -1.103 16.394 7.744 1.00 6.45 97 ILE A C 1
ATOM 790 O O . ILE A 1 97 ? -0.354 15.750 8.519 1.00 6.91 97 ILE A O 1
ATOM 795 N N . VAL A 1 98 ? -2.385 16.150 7.614 1.00 6.61 98 VAL A N 1
ATOM 796 C CA . VAL A 1 98 ? -3.104 15.180 8.453 1.00 6.98 98 VAL A CA 1
ATOM 797 C C . VAL A 1 98 ? -3.261 13.841 7.743 1.00 7.14 98 VAL A C 1
ATOM 798 O O . VAL A 1 98 ? -3.909 13.792 6.677 1.00 8.16 98 VAL A O 1
ATOM 802 N N . ASP A 1 99 ? -2.685 12.804 8.322 1.00 7.33 99 ASP A N 1
ATOM 803 C CA . ASP A 1 99 ? -2.828 11.451 7.764 1.00 7.62 99 ASP A CA 1
ATOM 804 C C . ASP A 1 99 ? -3.908 10.627 8.450 1.00 7.85 99 ASP A C 1
ATOM 805 O O . ASP A 1 99 ? -4.445 9.725 7.819 1.00 8.91 99 ASP A O 1
ATOM 810 N N . SER A 1 100 ? -4.202 10.908 9.736 1.00 7.90 100 SER A N 1
ATOM 811 C CA . SER A 1 100 ? -5.312 10.216 10.389 1.00 8.75 100 SER A CA 1
ATOM 812 C C . SER A 1 100 ? -5.933 11.145 11.403 1.00 7.78 100 SER A C 1
ATOM 813 O O . SER A 1 100 ? -5.411 12.227 11.727 1.00 7.75 100 SER A O 1
ATOM 816 N N . TRP A 1 101 ? -7.146 10.769 11.816 1.00 8.29 101 TRP A N 1
ATOM 817 C CA . TRP A 1 101 ? -7.954 11.562 12.740 1.00 8.11 101 TRP A CA 1
ATOM 818 C C . TRP A 1 101 ? -8.872 10.617 13.498 1.00 8.49 101 TRP A C 1
ATOM 819 O O . TRP A 1 101 ? -8.871 9.402 13.225 1.00 9.88 101 TRP A O 1
ATOM 830 N N . GLY A 1 102 ? -9.595 11.169 14.461 1.00 9.16 102 GLY A N 1
ATOM 831 C CA . GLY A 1 102 ? -10.486 10.384 15.294 1.00 9.51 102 GLY A CA 1
ATOM 832 C C . GLY A 1 102 ? -11.867 10.347 14.686 1.00 10.22 102 GLY A C 1
ATOM 833 O O . GLY A 1 102 ? -12.058 9.908 13.552 1.00 11.77 102 GLY A O 1
ATOM 834 N N . ASN A 1 103 ? -12.850 10.919 15.427 1.00 10.37 103 ASN A N 1
ATOM 835 C CA . ASN A 1 103 ? -14.221 10.836 14.918 1.00 10.89 103 ASN A CA 1
ATOM 836 C C . ASN A 1 103 ? -14.535 11.918 13.904 1.00 12.32 103 ASN A C 1
ATOM 837 O O . ASN A 1 103 ? -15.612 11.823 13.293 1.00 15.76 103 ASN A O 1
ATOM 842 N N . TRP A 1 104 ? -13.704 12.949 13.793 1.00 11.52 104 TRP A N 1
ATOM 843 C CA . TRP A 1 104 ? -14.045 14.117 12.968 1.00 11.79 104 TRP A CA 1
ATOM 844 C C . TRP A 1 104 ? -12.929 14.418 12.009 1.00 9.88 104 TRP A C 1
ATOM 845 O O . TRP A 1 104 ? -11.799 14.678 12.412 1.00 9.36 104 TRP A O 1
ATOM 856 N N . ARG A 1 105 ? -13.206 14.394 10.687 1.00 11.33 105 ARG A N 1
ATOM 857 C CA . ARG A 1 105 ? -12.175 14.702 9.689 1.00 11.22 105 ARG A CA 1
ATOM 858 C C . ARG A 1 105 ? -12.074 16.235 9.639 1.00 10.07 105 ARG A C 1
ATOM 859 O O . ARG A 1 105 ? -13.059 16.921 9.334 1.00 11.34 105 ARG A O 1
ATOM 867 N N . PRO A 1 106 ? -10.885 16.784 9.872 1.00 9.47 106 PRO A N 1
ATOM 868 C CA . PRO A 1 106 ? -10.772 18.242 9.913 1.00 9.63 106 PRO A CA 1
ATOM 869 C C . PRO A 1 106 ? -10.652 18.804 8.483 1.00 9.05 106 PRO A C 1
ATOM 870 O O . PRO A 1 106 ? -10.366 18.049 7.547 1.00 10.45 106 PRO A O 1
ATOM 874 N N . PRO A 1 107 ? -10.771 20.122 8.344 1.00 9.47 107 PRO A N 1
ATOM 875 C CA . PRO A 1 107 ? -10.934 21.100 9.399 1.00 9.52 107 PRO A CA 1
ATOM 876 C C . PRO A 1 107 ? -12.269 21.808 9.363 1.00 10.62 107 PRO A C 1
ATOM 877 O O . PRO A 1 107 ? -12.425 22.849 10.013 1.00 12.14 107 PRO A O 1
ATOM 881 N N . GLY A 1 108 ? -13.219 21.278 8.616 1.00 11.55 108 GLY A N 1
ATOM 882 C CA . GLY A 1 108 ? -14.572 21.824 8.613 1.00 13.74 108 GLY A CA 1
ATOM 883 C C . GLY A 1 108 ? -14.799 22.962 7.656 1.00 13.34 108 GLY A C 1
ATOM 884 O O . GLY A 1 108 ? -15.819 23.614 7.764 1.00 16.82 108 GLY A O 1
ATOM 885 N N . ALA A 1 109 ? -13.924 23.164 6.688 1.00 12.51 109 ALA A N 1
ATOM 886 C CA . ALA A 1 109 ? -13.987 24.245 5.730 1.00 12.21 109 ALA A CA 1
ATOM 887 C C . ALA A 1 109 ? -14.170 23.703 4.309 1.00 11.15 109 ALA A C 1
ATOM 888 O O . ALA A 1 109 ? -14.129 22.491 4.066 1.00 13.60 109 ALA A O 1
ATOM 890 N N . THR A 1 110 ? -14.406 24.623 3.362 1.00 12.60 110 THR A N 1
ATOM 891 C CA . THR A 1 110 ? -14.493 24.227 1.967 1.00 13.32 110 THR A CA 1
ATOM 892 C C . THR A 1 110 ? -13.083 24.074 1.383 1.00 11.13 110 THR A C 1
ATOM 893 O O . THR A 1 110 ? -12.232 24.951 1.535 1.00 11.55 110 THR A O 1
ATOM 897 N N . PRO A 1 111 ? -12.793 23.001 0.670 1.00 10.33 111 PRO A N 1
ATOM 898 C CA . PRO A 1 111 ? -11.468 22.779 0.119 1.00 11.04 111 PRO A CA 1
ATOM 899 C C . PRO A 1 111 ? -11.105 23.848 -0.881 1.00 11.01 111 PRO A C 1
ATOM 900 O O . PRO A 1 111 ? -11.946 24.322 -1.664 1.00 13.36 111 PRO A O 1
ATOM 904 N N . LYS A 1 112 ? -9.814 24.199 -0.951 1.00 10.56 112 LYS A N 1
ATOM 905 C CA . LYS A 1 112 ? -9.281 25.107 -1.942 1.00 12.96 112 LYS A CA 1
ATOM 906 C C . LYS A 1 112 ? -8.602 24.373 -3.058 1.00 11.17 112 LYS A C 1
ATOM 907 O O . LYS A 1 112 ? -8.246 25.021 -4.076 1.00 14.68 112 LYS A O 1
ATOM 913 N N . GLY A 1 113 ? -8.383 23.077 -2.941 1.00 10.81 113 GLY A N 1
ATOM 914 C CA . GLY A 1 113 ? -7.726 22.298 -3.962 1.00 11.63 113 GLY A CA 1
ATOM 915 C C . GLY A 1 113 ? -7.383 20.920 -3.413 1.00 10.13 113 GLY A C 1
ATOM 916 O O . GLY A 1 113 ? -7.804 20.571 -2.313 1.00 10.06 113 GLY A O 1
ATOM 917 N N . THR A 1 114 ? -6.628 20.179 -4.214 1.00 10.86 114 THR A N 1
ATOM 918 C CA . THR A 1 114 ? -6.182 18.859 -3.853 1.00 10.55 114 THR A CA 1
ATOM 919 C C . THR A 1 114 ? -4.733 18.662 -4.274 1.00 9.98 114 THR A C 1
ATOM 920 O O . THR A 1 114 ? -4.297 19.268 -5.269 1.00 11.12 114 THR A O 1
ATOM 924 N N . ILE A 1 115 ? -4.029 17.812 -3.527 1.00 9.53 115 ILE A N 1
ATOM 925 C CA . ILE A 1 115 ? -2.683 17.401 -3.886 1.00 9.41 115 ILE A CA 1
ATOM 926 C C . ILE A 1 115 ? -2.621 15.881 -3.858 1.00 9.73 115 ILE A C 1
ATOM 927 O O . ILE A 1 115 ? -3.105 15.237 -2.924 1.00 9.96 115 ILE A O 1
ATOM 932 N N . THR A 1 116 ? -2.008 15.283 -4.893 1.00 9.88 116 THR A N 1
ATOM 933 C CA . THR A 1 116 ? -1.671 13.875 -4.846 1.00 9.46 116 THR A CA 1
ATOM 934 C C . THR A 1 116 ? -0.186 13.765 -4.546 1.00 9.47 116 THR A C 1
ATOM 935 O O . THR A 1 116 ? 0.675 14.430 -5.158 1.00 10.03 116 THR A O 1
ATOM 939 N N . VAL A 1 117 ? 0.101 12.947 -3.548 1.00 9.71 117 VAL A N 1
ATOM 940 C CA . VAL A 1 117 ? 1.503 12.762 -3.061 1.00 9.66 117 VAL A CA 1
ATOM 941 C C . VAL A 1 117 ? 1.500 11.567 -2.143 1.00 9.02 117 VAL A C 1
ATOM 942 O O . VAL A 1 117 ? 0.511 11.296 -1.435 1.00 9.72 117 VAL A O 1
ATOM 946 N N . ASP A 1 118 ? 2.612 10.845 -2.083 1.00 9.19 118 ASP A N 1
ATOM 947 C CA . ASP A 1 118 ? 2.810 9.755 -1.150 1.00 9.95 118 ASP A CA 1
ATOM 948 C C . ASP A 1 118 ? 1.711 8.713 -1.191 1.00 10.12 118 ASP A C 1
ATOM 949 O O . ASP A 1 118 ? 1.328 8.145 -0.178 1.00 11.28 118 ASP A O 1
ATOM 954 N N . GLY A 1 119 ? 1.239 8.444 -2.408 1.00 10.50 119 GLY A N 1
ATOM 955 C CA . GLY A 1 119 ? 0.212 7.422 -2.584 1.00 11.91 119 GLY A CA 1
ATOM 956 C C . GLY A 1 119 ? -1.177 7.833 -2.136 1.00 12.39 119 GLY A C 1
ATOM 957 O O . GLY A 1 119 ? -2.118 7.025 -2.261 1.00 15.31 119 GLY A O 1
ATOM 958 N N . GLY A 1 120 ? -1.356 9.041 -1.650 1.00 11.25 120 GLY A N 1
ATOM 959 C CA . GLY A 1 120 ? -2.675 9.511 -1.197 1.00 11.83 120 GLY A CA 1
ATOM 960 C C . GLY A 1 120 ? -3.124 10.730 -1.999 1.00 10.40 120 GLY A C 1
ATOM 961 O O . GLY A 1 120 ? -2.428 11.311 -2.814 1.00 10.86 120 GLY A O 1
ATOM 962 N N . THR A 1 121 ? -4.383 11.080 -1.690 1.00 10.31 121 THR A N 1
ATOM 963 C CA . THR A 1 121 ? -5.007 12.282 -2.207 1.00 10.20 121 THR A CA 1
ATOM 964 C C . THR A 1 121 ? -5.386 13.102 -0.968 1.00 9.15 121 THR A C 1
ATOM 965 O O . THR A 1 121 ? -6.091 12.574 -0.092 1.00 10.66 121 THR A O 1
ATOM 969 N N . TYR A 1 122 ? -4.968 14.349 -0.929 1.00 8.70 122 TYR A N 1
ATOM 970 C CA . TYR A 1 122 ? -5.247 15.231 0.196 1.00 8.63 122 TYR A CA 1
ATOM 971 C C . TYR A 1 122 ? -6.062 16.413 -0.299 1.00 8.75 122 TYR A C 1
ATOM 972 O O . TYR A 1 122 ? -5.719 17.063 -1.287 1.00 9.43 122 TYR A O 1
ATOM 981 N N . ASP A 1 123 ? -7.115 16.762 0.479 1.00 8.47 123 ASP A N 1
ATOM 982 C CA . ASP A 1 123 ? -7.800 18.032 0.276 1.00 8.11 123 ASP A CA 1
ATOM 983 C C . ASP A 1 123 ? -7.004 19.121 0.997 1.00 7.81 123 ASP A C 1
ATOM 984 O O . ASP A 1 123 ? -6.482 18.897 2.098 1.00 8.44 123 ASP A O 1
ATOM 989 N N . ILE A 1 124 ? -6.970 20.307 0.399 1.00 8.17 124 ILE A N 1
ATOM 990 C CA . ILE A 1 124 ? -6.224 21.459 0.912 1.00 7.96 124 ILE A CA 1
ATOM 991 C C . ILE A 1 124 ? -7.202 22.510 1.435 1.00 7.89 124 ILE A C 1
ATOM 992 O O . ILE A 1 124 ? -8.209 22.776 0.756 1.00 8.95 124 ILE A O 1
ATOM 997 N N . TYR A 1 125 ? -6.933 23.066 2.592 1.00 7.74 125 TYR A N 1
ATOM 998 C CA . TYR A 1 125 ? -7.812 24.032 3.219 1.00 8.04 125 TYR A CA 1
ATOM 999 C C . TYR A 1 125 ? -7.018 25.166 3.819 1.00 8.17 125 TYR A C 1
ATOM 1000 O O . TYR A 1 125 ? -5.826 25.005 4.167 1.00 7.80 125 TYR A O 1
ATOM 1009 N N . GLU A 1 126 ? -7.692 26.276 4.066 1.00 8.89 126 GLU A N 1
ATOM 1010 C CA . GLU A 1 126 ? -7.146 27.408 4.795 1.00 9.32 126 GLU A CA 1
ATOM 1011 C C . GLU A 1 126 ? -8.201 27.900 5.772 1.00 10.40 126 GLU A C 1
ATOM 1012 O O . GLU A 1 126 ? -9.308 28.212 5.321 1.00 12.33 126 GLU A O 1
ATOM 1018 N N . THR A 1 127 ? -7.868 27.977 7.040 1.00 9.34 127 THR A N 1
ATOM 1019 C CA . THR A 1 127 ? -8.803 28.461 8.073 1.00 9.99 127 THR A CA 1
ATOM 1020 C C . THR A 1 127 ? -8.128 29.572 8.867 1.00 9.90 127 THR A C 1
ATOM 1021 O O . THR A 1 127 ? -6.953 29.876 8.642 1.00 10.35 127 THR A O 1
ATOM 1025 N N . LEU A 1 128 ? -8.888 30.215 9.751 1.00 10.37 128 LEU A N 1
ATOM 1026 C CA . LEU A 1 128 ? -8.406 31.368 10.480 1.00 11.15 128 LEU A CA 1
ATOM 1027 C C . LEU A 1 128 ? -8.582 31.138 11.979 1.00 10.37 128 LEU A C 1
ATOM 1028 O O . LEU A 1 128 ? -9.668 30.723 12.412 1.00 12.45 128 LEU A O 1
ATOM 1033 N N . ARG A 1 129 ? -7.566 31.454 12.745 1.00 9.96 129 ARG A N 1
ATOM 1034 C CA . ARG A 1 129 ? -7.614 31.467 14.206 1.00 10.16 129 ARG A CA 1
ATOM 1035 C C . ARG A 1 129 ? -7.572 32.937 14.639 1.00 10.13 129 ARG A C 1
ATOM 1036 O O . ARG A 1 129 ? -6.722 33.692 14.140 1.00 11.14 129 ARG A O 1
ATOM 1044 N N . VAL A 1 130 ? -8.503 33.326 15.500 1.00 10.49 130 VAL A N 1
ATOM 1045 C CA . VAL A 1 130 ? -8.629 34.716 15.931 1.00 11.79 130 VAL A CA 1
ATOM 1046 C C . VAL A 1 130 ? -8.309 34.813 17.398 1.00 11.90 130 VAL A C 1
ATOM 1047 O O . VAL A 1 130 ? -8.958 34.236 18.250 1.00 11.60 130 VAL A O 1
ATOM 1051 N N . ASN A 1 131 ? -7.257 35.600 17.679 1.00 11.69 131 ASN A N 1
ATOM 1052 C CA . ASN A 1 131 ? -6.834 35.860 19.059 1.00 11.72 131 ASN A CA 1
ATOM 1053 C C . ASN A 1 131 ? -6.680 34.567 19.827 1.00 11.81 131 ASN A C 1
ATOM 1054 O O . ASN A 1 131 ? -7.269 34.328 20.889 1.00 13.17 131 ASN A O 1
ATOM 1059 N N . GLN A 1 132 ? -5.905 33.627 19.288 1.00 11.77 132 GLN A N 1
ATOM 1060 C CA . GLN A 1 132 ? -5.688 32.310 19.893 1.00 11.63 132 GLN A CA 1
ATOM 1061 C C . GLN A 1 132 ? -4.210 32.153 20.279 1.00 11.21 132 GLN A C 1
ATOM 1062 O O . GLN A 1 132 ? -3.346 32.872 19.811 1.00 12.66 132 GLN A O 1
ATOM 1068 N N . PRO A 1 133 ? -3.913 31.145 21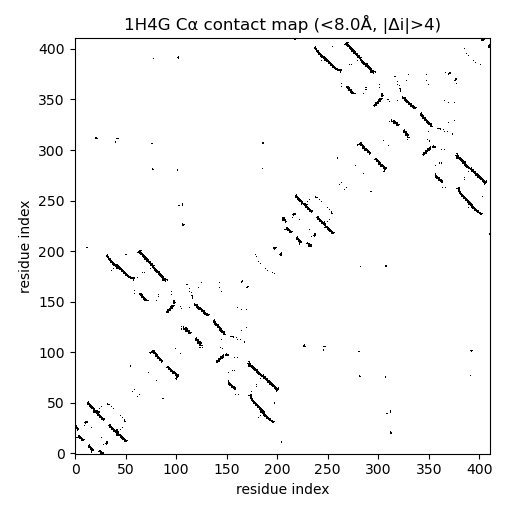.073 1.00 12.70 133 PRO A N 1
ATOM 1069 C CA . PRO A 1 133 ? -2.500 30.912 21.431 1.00 12.99 133 PRO A CA 1
ATOM 1070 C C . PRO A 1 133 ? -1.697 30.655 20.173 1.00 11.90 133 PRO A C 1
ATOM 1071 O O . PRO A 1 133 ? -2.152 30.067 19.185 1.00 11.19 133 PRO A O 1
ATOM 1075 N N . SER A 1 134 ? -0.431 31.038 20.252 1.00 11.46 134 SER A N 1
ATOM 1076 C CA . SER A 1 134 ? 0.491 30.787 19.127 1.00 10.71 134 SER A CA 1
ATOM 1077 C C . SER A 1 134 ? 1.897 30.758 19.702 1.00 11.38 134 SER A C 1
ATOM 1078 O O . SER A 1 134 ? 2.136 31.094 20.863 1.00 12.30 134 SER A O 1
ATOM 1081 N N . ILE A 1 135 ? 2.850 30.421 18.844 1.00 11.08 135 ILE A N 1
ATOM 1082 C CA . ILE A 1 135 ? 4.274 30.515 19.142 1.00 11.79 135 ILE A CA 1
ATOM 1083 C C . ILE A 1 135 ? 4.720 31.974 19.350 1.00 12.11 135 ILE A C 1
ATOM 1084 O O . ILE A 1 135 ? 5.865 32.136 19.835 1.00 14.36 135 ILE A O 1
ATOM 1089 N N . LYS A 1 136 ? 3.929 32.976 18.960 1.00 12.81 136 LYS A N 1
ATOM 1090 C CA . LYS A 1 136 ? 4.326 34.380 19.057 1.00 14.47 136 LYS A CA 1
ATOM 1091 C C . LYS A 1 136 ? 3.255 35.128 19.836 1.00 16.64 136 LYS A C 1
ATOM 1092 O O . LYS A 1 136 ? 3.022 36.291 19.526 1.00 21.65 136 LYS A O 1
ATOM 1098 N N . GLY A 1 137 ? 2.654 34.505 20.841 1.00 15.16 137 GLY A N 1
ATOM 1099 C CA . GLY A 1 137 ? 1.624 35.130 21.662 1.00 16.40 137 GLY A CA 1
ATOM 1100 C C . GLY A 1 137 ? 0.221 35.073 21.081 1.00 14.69 137 GLY A C 1
ATOM 1101 O O . GLY A 1 137 ? -0.061 34.420 20.092 1.00 14.49 137 GLY A O 1
ATOM 1102 N N . ILE A 1 138 ? -0.739 35.685 21.767 1.00 13.65 138 ILE A N 1
ATOM 1103 C CA . ILE A 1 138 ? -2.159 35.683 21.312 1.00 11.70 138 ILE A CA 1
ATOM 1104 C C . ILE A 1 138 ? -2.206 36.418 20.015 1.00 12.50 138 ILE A C 1
ATOM 1105 O O . ILE A 1 138 ? -1.907 37.620 19.910 1.00 14.48 138 ILE A O 1
ATOM 1111 N N . ALA A 1 139 ? -2.677 35.718 18.958 1.00 11.13 139 ALA A N 1
ATOM 1112 C CA . ALA A 1 139 ? -2.536 36.244 17.617 1.00 12.06 139 ALA A CA 1
ATOM 1113 C C . ALA A 1 139 ? -3.662 35.753 16.747 1.00 10.64 139 ALA A C 1
ATOM 1114 O O . ALA A 1 139 ? -4.331 34.721 17.089 1.00 12.62 139 ALA A O 1
ATOM 1116 N N . THR A 1 140 ? -3.784 36.458 15.636 1.00 13.01 140 THR A N 1
ATOM 1117 C CA . THR A 1 140 ? -4.711 36.011 14.588 1.00 12.71 140 THR A CA 1
ATOM 1118 C C . THR A 1 140 ? -3.839 35.566 13.427 1.00 12.75 140 THR A C 1
ATOM 1119 O O . THR A 1 140 ? -2.911 36.292 13.052 1.00 14.72 140 THR A O 1
ATOM 1123 N N . PHE A 1 141 ? -4.104 34.336 12.989 1.00 11.49 141 PHE A N 1
ATOM 1124 C CA . PHE A 1 141 ? -3.189 33.736 11.997 1.00 11.59 141 PHE A CA 1
ATOM 1125 C C . PHE A 1 141 ? -3.951 32.693 11.216 1.00 10.17 141 PHE A C 1
ATOM 1126 O O . PHE A 1 141 ? -4.950 32.122 11.684 1.00 10.68 141 PHE A O 1
ATOM 1134 N N . LYS A 1 142 ? -3.468 32.431 10.015 1.00 9.90 142 LYS A N 1
ATOM 1135 C CA . LYS A 1 142 ? -4.053 31.401 9.188 1.00 9.59 142 LYS A CA 1
ATOM 1136 C C . LYS A 1 142 ? -3.472 30.041 9.600 1.00 8.57 142 LYS A C 1
ATOM 1137 O O . LYS A 1 142 ? -2.372 29.895 10.120 1.00 9.10 142 LYS A O 1
ATOM 1143 N N . GLN A 1 143 ? -4.299 29.036 9.332 1.00 8.88 143 GLN A N 1
ATOM 1144 C CA . GLN A 1 143 ? -3.943 27.642 9.428 1.00 7.94 143 GLN A CA 1
ATOM 1145 C C . GLN A 1 143 ? -4.033 27.048 8.021 1.00 8.22 143 GLN A C 1
ATOM 1146 O O . GLN A 1 143 ? -5.070 27.215 7.352 1.00 9.03 143 GLN A O 1
ATOM 1152 N N . TYR A 1 144 ? -2.989 26.373 7.578 1.00 7.59 144 TYR A N 1
ATOM 1153 C CA . TYR A 1 144 ? -2.964 25.713 6.268 1.00 7.54 144 TYR A CA 1
ATOM 1154 C C . TYR A 1 144 ? -3.051 24.214 6.536 1.00 7.29 144 TYR A C 1
ATOM 1155 O O . TYR A 1 144 ? -2.421 23.677 7.455 1.00 7.86 144 TYR A O 1
ATOM 1164 N N . TRP A 1 145 ? -3.821 23.525 5.687 1.00 7.00 145 TRP A N 1
ATOM 1165 C CA . TRP A 1 145 ? -4.061 22.120 5.867 1.00 6.92 145 TRP A CA 1
ATOM 1166 C C . TRP A 1 145 ? -3.956 21.338 4.546 1.00 7.08 145 TRP A C 1
ATOM 1167 O O . TRP A 1 145 ? -4.472 21.760 3.498 1.00 7.76 145 TRP A O 1
ATOM 1178 N N . SER A 1 146 ? -3.383 20.144 4.666 1.00 7.09 146 SER A N 1
ATOM 1179 C CA . SER A 1 146 ? -3.582 19.067 3.722 1.00 7.23 146 SER A CA 1
ATOM 1180 C C . SER A 1 146 ? -4.197 17.921 4.542 1.00 7.49 146 SER A C 1
ATOM 1181 O O . SER A 1 146 ? -3.599 17.584 5.574 1.00 8.02 146 SER A O 1
ATOM 1184 N N . VAL A 1 147 ? -5.319 17.353 4.134 1.00 7.58 147 VAL A N 1
ATOM 1185 C CA . VAL A 1 147 ? -5.958 16.296 4.908 1.00 8.00 147 VAL A CA 1
ATOM 1186 C C . VAL A 1 147 ? -6.212 15.098 3.998 1.00 7.84 147 VAL A C 1
ATOM 1187 O O . VAL A 1 147 ? -6.904 15.216 2.962 1.00 8.45 147 VAL A O 1
ATOM 1191 N N . ARG A 1 148 ? -5.633 13.960 4.359 1.00 7.77 148 ARG A N 1
ATOM 1192 C CA . ARG A 1 148 ? -5.750 12.769 3.501 1.00 8.57 148 ARG A CA 1
ATOM 1193 C C . ARG A 1 148 ? -7.216 12.382 3.377 1.00 8.97 148 ARG A C 1
ATOM 1194 O O . ARG A 1 148 ? -8.013 12.549 4.305 1.00 9.64 148 ARG A O 1
ATOM 1202 N N . ARG A 1 149 ? -7.598 11.781 2.237 1.00 9.99 149 ARG A N 1
ATOM 1203 C CA . ARG A 1 149 ? -8.995 11.405 2.056 1.00 11.16 149 ARG A CA 1
ATOM 1204 C C . ARG A 1 149 ? -9.328 10.149 2.812 1.00 12.33 149 ARG A C 1
ATOM 1205 O O . ARG A 1 149 ? -10.517 9.867 3.056 1.00 15.20 149 ARG A O 1
ATOM 1213 N N . SER A 1 150 ? -8.397 9.291 3.099 1.00 12.96 150 SER A N 1
ATOM 1214 C CA . SER A 1 150 ? -8.610 8.121 3.938 1.00 14.04 150 SER A CA 1
ATOM 1215 C C . SER A 1 150 ? -7.446 8.035 4.924 1.00 12.19 150 SER A C 1
ATOM 1216 O O . SER A 1 150 ? -6.370 8.551 4.667 1.00 13.10 150 SER A O 1
ATOM 1220 N N . LYS A 1 151 ? -7.726 7.429 6.045 1.00 11.31 151 LYS A N 1
ATOM 1221 C CA . LYS A 1 151 ? -6.753 7.394 7.119 1.00 10.70 151 LYS A CA 1
ATOM 1222 C C . LYS A 1 151 ? -5.585 6.477 6.837 1.00 10.27 151 LYS A C 1
ATOM 1223 O O . LYS A 1 151 ? -5.758 5.357 6.324 1.00 11.62 151 LYS A O 1
ATOM 1229 N N . ARG A 1 152 ? -4.412 6.851 7.335 1.00 10.13 152 ARG A N 1
ATOM 1230 C CA . ARG A 1 152 ? -3.285 5.942 7.457 1.00 10.86 152 ARG A CA 1
ATOM 1231 C C . ARG A 1 152 ? -2.442 6.374 8.649 1.00 10.59 152 ARG A C 1
ATOM 1232 O O . ARG A 1 152 ? -2.523 7.531 9.085 1.00 9.98 152 ARG A O 1
ATOM 1240 N N . THR A 1 153 ? -1.682 5.410 9.197 1.00 10.73 153 THR A N 1
ATOM 1241 C CA . THR A 1 153 ? -0.896 5.700 10.401 1.00 10.89 153 THR A CA 1
ATOM 1242 C C . THR A 1 153 ? 0.567 5.294 10.274 1.00 10.18 153 THR A C 1
ATOM 1243 O O . THR A 1 153 ? 1.274 5.252 11.275 1.00 10.82 153 THR A O 1
ATOM 1247 N N . SER A 1 154 ? 1.041 5.078 9.027 1.00 10.91 154 SER A N 1
ATOM 1248 C CA . SER A 1 154 ? 2.481 4.933 8.845 1.00 10.78 154 SER A CA 1
ATOM 1249 C C . SER A 1 154 ? 2.744 5.237 7.370 1.00 10.66 154 SER A C 1
ATOM 1250 O O . SER A 1 154 ? 1.848 5.077 6.540 1.00 12.12 154 SER A O 1
ATOM 1253 N N . GLY A 1 155 ? 3.969 5.642 7.097 1.00 10.40 155 GLY A N 1
ATOM 1254 C CA . GLY A 1 155 ? 4.369 5.901 5.678 1.00 10.87 155 GLY A CA 1
ATOM 1255 C C . GLY A 1 155 ? 5.341 7.088 5.694 1.00 9.60 155 GLY A C 1
ATOM 1256 O O . GLY A 1 155 ? 5.985 7.378 6.693 1.00 10.95 155 GLY A O 1
ATOM 1257 N N . THR A 1 156 ? 5.447 7.693 4.500 1.00 9.86 156 THR A N 1
ATOM 1258 C CA . THR A 1 156 ? 6.317 8.859 4.355 1.00 9.71 156 THR A CA 1
ATOM 1259 C C . THR A 1 156 ? 5.455 10.023 3.939 1.00 9.09 156 THR A C 1
ATOM 1260 O O . THR A 1 156 ? 4.569 9.908 3.116 1.00 9.44 156 THR A O 1
ATOM 1264 N N . ILE A 1 157 ? 5.732 11.183 4.562 1.00 8.87 157 ILE A N 1
ATOM 1265 C CA . ILE A 1 157 ? 5.098 12.454 4.200 1.00 8.80 157 ILE A CA 1
ATOM 1266 C C . ILE A 1 157 ? 6.169 13.326 3.569 1.00 8.40 157 ILE A C 1
ATOM 1267 O O . ILE A 1 157 ? 7.139 13.734 4.233 1.00 8.87 157 ILE A O 1
ATOM 1272 N N . SER A 1 158 ? 5.953 13.636 2.300 1.00 8.74 158 SER A N 1
ATOM 1273 C CA . SER A 1 158 ? 6.879 14.534 1.531 1.00 8.81 158 SER A CA 1
ATOM 1274 C C . SER A 1 158 ? 6.424 15.975 1.800 1.00 8.42 158 SER A C 1
ATOM 1275 O O . SER A 1 158 ? 5.665 16.595 1.038 1.00 8.96 158 SER A O 1
ATOM 1278 N N . VAL A 1 159 ? 6.879 16.485 2.937 1.00 8.07 159 VAL A N 1
ATOM 1279 C CA . VAL A 1 159 ? 6.421 17.765 3.470 1.00 8.39 159 VAL A CA 1
ATOM 1280 C C . VAL A 1 159 ? 6.562 18.874 2.446 1.00 8.30 159 VAL A C 1
ATOM 1281 O O . VAL A 1 159 ? 5.640 19.673 2.264 1.00 8.80 159 VAL A O 1
ATOM 1285 N N . SER A 1 160 ? 7.731 18.966 1.813 1.00 7.90 160 SER A N 1
ATOM 1286 C CA . SER A 1 160 ? 7.987 20.061 0.901 1.00 8.08 160 SER A CA 1
ATOM 1287 C C . SER A 1 160 ? 7.043 20.041 -0.305 1.00 8.00 160 SER A C 1
ATOM 1288 O O . SER A 1 160 ? 6.753 21.130 -0.825 1.00 8.31 160 SER A O 1
ATOM 1291 N N . ASN A 1 161 ? 6.541 18.877 -0.697 1.00 8.23 161 ASN A N 1
ATOM 1292 C CA . ASN A 1 161 ? 5.571 18.873 -1.808 1.00 8.62 161 ASN A CA 1
ATOM 1293 C C . ASN A 1 161 ? 4.289 19.575 -1.399 1.00 8.27 161 ASN A C 1
ATOM 1294 O O . ASN A 1 161 ? 3.659 20.277 -2.205 1.00 8.65 161 ASN A O 1
ATOM 1299 N N . HIS A 1 162 ? 3.843 19.325 -0.163 1.00 8.16 162 HIS A N 1
ATOM 1300 C CA . HIS A 1 162 ? 2.687 20.050 0.356 1.00 8.13 162 HIS A CA 1
ATOM 1301 C C . HIS A 1 162 ? 2.915 21.558 0.365 1.00 7.79 162 HIS A C 1
ATOM 1302 O O . HIS A 1 162 ? 2.029 22.331 -0.049 1.00 8.26 162 HIS A O 1
ATOM 1309 N N . PHE A 1 163 ? 4.091 21.987 0.832 1.00 7.46 163 PHE A N 1
ATOM 1310 C CA . PHE A 1 163 ? 4.386 23.402 0.842 1.00 8.16 163 PHE A CA 1
ATOM 1311 C C . PHE A 1 163 ? 4.306 23.993 -0.573 1.00 8.65 163 PHE A C 1
ATOM 1312 O O . PHE A 1 163 ? 3.766 25.079 -0.755 1.00 9.06 163 PHE A O 1
ATOM 1320 N N . ARG A 1 164 ? 4.841 23.286 -1.553 1.00 8.89 164 ARG A N 1
ATOM 1321 C CA . ARG A 1 164 ? 4.740 23.790 -2.951 1.00 9.67 164 ARG A CA 1
ATOM 1322 C C . ARG A 1 164 ? 3.307 23.857 -3.401 1.00 9.72 164 ARG A C 1
ATOM 1323 O O . ARG A 1 164 ? 2.916 24.823 -4.081 1.00 10.31 164 ARG A O 1
ATOM 1331 N N . ALA A 1 165 ? 2.474 22.891 -3.033 1.00 9.81 165 ALA A N 1
ATOM 1332 C CA . ALA A 1 165 ? 1.074 22.959 -3.423 1.00 9.86 165 ALA A CA 1
ATOM 1333 C C . ALA A 1 165 ? 0.391 24.141 -2.796 1.00 9.71 165 ALA A C 1
ATOM 1334 O O . ALA A 1 165 ? -0.377 24.847 -3.469 1.00 10.09 165 ALA A O 1
ATOM 1336 N N . TRP A 1 166 ? 0.609 24.381 -1.494 1.00 8.80 166 TRP A N 1
ATOM 1337 C CA . TRP A 1 166 ? 0.001 25.497 -0.815 1.00 9.26 166 TRP A CA 1
ATOM 1338 C C . TRP A 1 166 ? 0.429 26.818 -1.457 1.00 9.55 166 TRP A C 1
ATOM 1339 O O . TRP A 1 166 ? -0.423 27.670 -1.735 1.00 10.27 166 TRP A O 1
ATOM 1350 N N . GLU A 1 167 ? 1.731 26.963 -1.711 1.00 9.85 167 GLU A N 1
ATOM 1351 C CA . GLU A 1 167 ? 2.180 28.203 -2.347 1.00 11.15 167 GLU A CA 1
ATOM 1352 C C . GLU A 1 167 ? 1.590 28.375 -3.737 1.00 11.28 167 GLU A C 1
ATOM 1353 O O . GLU A 1 167 ? 1.231 29.509 -4.146 1.00 13.08 167 GLU A O 1
ATOM 1359 N N . ASN A 1 168 ? 1.427 27.291 -4.467 1.00 11.41 168 ASN A N 1
ATOM 1360 C CA . ASN A 1 168 ? 0.808 27.386 -5.803 1.00 12.42 168 ASN A CA 1
ATOM 1361 C C . ASN A 1 168 ? -0.617 27.940 -5.659 1.00 12.31 168 ASN A C 1
ATOM 1362 O O . ASN A 1 168 ? -1.039 28.711 -6.519 1.00 14.55 168 ASN A O 1
ATOM 1367 N N . LEU A 1 169 ? -1.346 27.580 -4.601 1.00 11.45 169 LEU A N 1
ATOM 1368 C CA . LEU A 1 169 ? -2.657 28.096 -4.334 1.00 11.53 169 LEU A CA 1
ATOM 1369 C C . LEU A 1 169 ? -2.673 29.463 -3.684 1.00 12.12 169 LEU A C 1
ATOM 1370 O O . LEU A 1 169 ? -3.757 29.943 -3.373 1.00 14.60 169 LEU A O 1
ATOM 1375 N N . GLY A 1 170 ? -1.520 30.107 -3.527 1.00 12.01 170 GLY A N 1
ATOM 1376 C CA . GLY A 1 170 ? -1.466 31.440 -2.942 1.00 12.58 170 GLY A CA 1
ATOM 1377 C C . GLY A 1 170 ? -1.515 31.488 -1.426 1.00 11.29 170 GLY A C 1
ATOM 1378 O O . GLY A 1 170 ? -1.749 32.527 -0.822 1.00 14.03 170 GLY A O 1
ATOM 1379 N N . MET A 1 171 ? -1.268 30.318 -0.804 1.00 11.08 171 MET A N 1
ATOM 1380 C CA . MET A 1 171 ? -1.206 30.230 0.669 1.00 10.73 171 MET A CA 1
ATOM 1381 C C . MET A 1 171 ? 0.235 30.584 1.029 1.00 10.18 171 MET A C 1
ATOM 1382 O O . MET A 1 171 ? 1.120 29.731 1.121 1.00 11.35 171 MET A O 1
ATOM 1387 N N . ASN A 1 172 ? 0.477 31.868 1.264 1.00 9.84 172 ASN A N 1
ATOM 1388 C CA . ASN A 1 172 ? 1.817 32.402 1.457 1.00 10.44 172 ASN A CA 1
ATOM 1389 C C . ASN A 1 172 ? 2.483 31.800 2.688 1.00 9.92 172 ASN A C 1
ATOM 1390 O O . ASN A 1 172 ? 1.887 31.740 3.750 1.00 10.93 172 ASN A O 1
ATOM 1395 N N . MET A 1 173 ? 3.746 31.464 2.548 1.00 10.77 173 MET A N 1
ATOM 1396 C CA . MET A 1 173 ? 4.512 30.915 3.651 1.00 10.23 173 MET A CA 1
ATOM 1397 C C . MET A 1 173 ? 5.654 31.854 4.024 1.00 10.81 173 MET A C 1
ATOM 1398 O O . MET A 1 173 ? 6.206 32.526 3.145 1.00 12.14 173 MET A O 1
ATOM 1406 N N . GLY A 1 174 ? 5.945 31.891 5.323 1.00 10.93 174 GLY A N 1
ATOM 1407 C CA . GLY A 1 174 ? 7.035 32.730 5.812 1.00 11.03 174 GLY A CA 1
ATOM 1408 C C . GLY A 1 174 ? 8.294 31.881 6.027 1.00 10.28 174 GLY A C 1
ATOM 1409 O O . GLY A 1 174 ? 8.496 30.856 5.407 1.00 11.55 174 GLY A O 1
ATOM 1410 N N . LYS A 1 175 ? 9.134 32.422 6.913 1.00 10.80 175 LYS A N 1
ATOM 1411 C CA . LYS A 1 175 ? 10.383 31.724 7.256 1.00 11.01 175 LYS A CA 1
ATOM 1412 C C . LYS A 1 175 ? 10.030 30.549 8.170 1.00 10.31 175 LYS A C 1
ATOM 1413 O O . LYS A 1 175 ? 9.123 30.649 9.017 1.00 10.51 175 LYS A O 1
ATOM 1419 N N . MET A 1 176 ? 10.733 29.428 7.999 1.00 9.64 176 MET A N 1
ATOM 1420 C CA . MET A 1 176 ? 10.420 28.262 8.829 1.00 9.69 176 MET A CA 1
ATOM 1421 C C . MET A 1 176 ? 10.699 28.507 10.301 1.00 9.00 176 MET A C 1
ATOM 1422 O O . MET A 1 176 ? 11.760 28.984 10.673 1.00 10.42 176 MET A O 1
ATOM 1427 N N . TYR A 1 177 ? 9.751 28.036 11.108 1.00 8.77 177 TYR A N 1
ATOM 1428 C CA . TYR A 1 177 ? 9.897 27.970 12.545 1.00 9.27 177 TYR A CA 1
ATOM 1429 C C . TYR A 1 177 ? 9.937 26.532 13.028 1.00 8.51 177 TYR A C 1
ATOM 1430 O O . TYR A 1 177 ? 10.671 26.213 13.980 1.00 8.87 177 TYR A O 1
ATOM 1439 N N . GLU A 1 178 ? 9.160 25.607 12.446 1.00 8.06 178 GLU A N 1
ATOM 1440 C CA . GLU A 1 178 ? 9.125 24.244 12.928 1.00 8.26 178 GLU A CA 1
ATOM 1441 C C . GLU A 1 178 ? 8.517 23.300 11.902 1.00 7.38 178 GLU A C 1
ATOM 1442 O O . GLU A 1 178 ? 7.608 23.741 11.155 1.00 7.65 178 GLU A O 1
ATOM 1448 N N . VAL A 1 179 ? 8.933 22.054 11.959 1.00 7.32 179 VAL A N 1
ATOM 1449 C CA . VAL A 1 179 ? 8.286 20.934 11.277 1.00 7.61 179 VAL A CA 1
ATOM 1450 C C . VAL A 1 179 ? 8.353 19.742 12.232 1.00 7.64 179 VAL A C 1
ATOM 1451 O O . VAL A 1 179 ? 9.444 19.446 12.740 1.00 8.08 179 VAL A O 1
ATOM 1455 N N . ALA A 1 180 ? 7.227 19.050 12.487 1.00 7.32 180 ALA A N 1
ATOM 1456 C CA . ALA A 1 180 ? 7.284 17.965 13.483 1.00 7.81 180 ALA A CA 1
ATOM 1457 C C . ALA A 1 180 ? 6.131 17.016 13.335 1.00 7.15 180 ALA A C 1
ATOM 1458 O O . ALA A 1 180 ? 4.979 17.419 13.138 1.00 7.96 180 ALA A O 1
ATOM 1460 N N . LEU A 1 181 ? 6.390 15.728 13.540 1.00 8.07 181 LEU A N 1
ATOM 1461 C CA . LEU A 1 181 ? 5.325 14.716 13.674 1.00 8.23 181 LEU A CA 1
ATOM 1462 C C . LEU A 1 181 ? 4.633 15.006 15.019 1.00 7.94 181 LEU A C 1
ATOM 1463 O O . LEU A 1 181 ? 5.286 15.113 16.069 1.00 8.99 181 LEU A O 1
ATOM 1471 N N . THR A 1 182 ? 3.314 15.123 14.933 1.00 7.36 182 THR A N 1
ATOM 1472 C CA . THR A 1 182 ? 2.478 15.641 16.001 1.00 7.17 182 THR A CA 1
ATOM 1473 C C . THR A 1 182 ? 1.234 14.810 16.189 1.00 6.89 182 THR A C 1
ATOM 1474 O O . THR A 1 182 ? 0.607 14.349 15.256 1.00 7.76 182 THR A O 1
ATOM 1478 N N . VAL A 1 183 ? 0.851 14.697 17.472 1.00 7.63 183 VAL A N 1
ATOM 1479 C CA . VAL A 1 183 ? -0.444 14.147 17.859 1.00 7.94 183 VAL A CA 1
ATOM 1480 C C . VAL A 1 183 ? -1.180 15.292 18.560 1.00 8.12 183 VAL A C 1
ATOM 1481 O O . VAL A 1 183 ? -0.674 15.862 19.511 1.00 8.88 183 VAL A O 1
ATOM 1485 N N . GLU A 1 184 ? -2.399 15.599 18.103 1.00 7.92 184 GLU A N 1
ATOM 1486 C CA . GLU A 1 184 ? -3.230 16.624 18.708 1.00 8.21 184 GLU A CA 1
ATOM 1487 C C . GLU A 1 184 ? -4.522 15.995 19.212 1.00 8.66 184 GLU A C 1
ATOM 1488 O O . GLU A 1 184 ? -5.105 15.179 18.500 1.00 9.41 184 GLU A O 1
ATOM 1494 N N . GLY A 1 185 ? -4.937 16.398 20.394 1.00 8.93 185 GLY A N 1
ATOM 1495 C CA . GLY A 1 185 ? -6.263 16.001 20.907 1.00 10.23 185 GLY A CA 1
ATOM 1496 C C . GLY A 1 185 ? -7.078 17.262 21.170 1.00 10.01 185 GLY A C 1
ATOM 1497 O O . GLY A 1 185 ? -6.573 18.308 21.576 1.00 9.72 185 GLY A O 1
ATOM 1498 N N . TYR A 1 186 ? -8.385 17.131 20.983 1.00 11.08 186 TYR A N 1
ATOM 1499 C CA . TYR A 1 186 ? -9.318 18.213 21.291 1.00 11.17 186 TYR A CA 1
ATOM 1500 C C . TYR A 1 186 ? -10.572 17.652 21.935 1.00 11.88 186 TYR A C 1
ATOM 1501 O O . TYR A 1 186 ? -11.278 16.809 21.381 1.00 13.03 186 TYR A O 1
ATOM 1510 N N . GLN A 1 187 ? -10.839 18.138 23.156 1.00 11.48 187 GLN A N 1
ATOM 1511 C CA . GLN A 1 187 ? -12.081 17.757 23.882 1.00 10.94 187 GLN A CA 1
ATOM 1512 C C . GLN A 1 187 ? -12.264 16.241 23.794 1.00 11.61 187 GLN A C 1
ATOM 1513 O O . GLN A 1 187 ? -13.331 15.755 23.409 1.00 11.77 187 GLN A O 1
ATOM 1519 N N . SER A 1 188 ? -11.248 15.511 24.221 1.00 13.00 188 SER A N 1
ATOM 1520 C CA . SER A 1 188 ? -11.208 14.075 24.058 1.00 13.50 188 SER A CA 1
ATOM 1521 C C . SER A 1 188 ? -10.153 13.486 24.991 1.00 12.76 188 SER A C 1
ATOM 1522 O O . SER A 1 188 ? -9.456 14.193 25.714 1.00 12.33 188 SER A O 1
ATOM 1525 N N . SER A 1 189 ? -10.061 12.183 24.880 1.00 13.39 189 SER A N 1
ATOM 1526 C CA . SER A 1 189 ? -9.066 11.355 25.554 1.00 12.47 189 SER A CA 1
ATOM 1527 C C . SER A 1 189 ? -8.479 10.429 24.497 1.00 12.94 189 SER A C 1
ATOM 1528 O O . SER A 1 189 ? -9.070 10.242 23.440 1.00 14.30 189 SER A O 1
ATOM 1531 N N . GLY A 1 190 ? -7.326 9.829 24.768 1.00 11.78 190 GLY A N 1
ATOM 1532 C CA . GLY A 1 190 ? -6.794 8.835 23.860 1.00 12.15 190 GLY A CA 1
ATOM 1533 C C . GLY A 1 190 ? -5.346 8.516 24.166 1.00 10.91 190 GLY A C 1
ATOM 1534 O O . GLY A 1 190 ? -4.794 8.989 25.149 1.00 11.26 190 GLY A O 1
ATOM 1535 N N . SER A 1 191 ? -4.758 7.769 23.240 1.00 11.53 191 SER A N 1
ATOM 1536 C CA . SER A 1 191 ? -3.320 7.484 23.347 1.00 11.52 191 SER A CA 1
ATOM 1537 C C . SER A 1 191 ? -2.769 7.358 21.923 1.00 10.72 191 SER A C 1
ATOM 1538 O O . SER A 1 191 ? -3.490 7.142 20.973 1.00 11.67 191 SER A O 1
ATOM 1541 N N . ALA A 1 192 ? -1.449 7.490 21.875 1.00 11.00 192 ALA A N 1
ATOM 1542 C CA . ALA A 1 192 ? -0.745 7.301 20.625 1.00 11.29 192 ALA A CA 1
ATOM 1543 C C . ALA A 1 192 ? 0.662 6.828 20.951 1.00 12.34 192 ALA A C 1
ATOM 1544 O O . ALA A 1 192 ? 1.318 7.419 21.801 1.00 15.29 192 ALA A O 1
ATOM 1546 N N . ASN A 1 193 ? 1.139 5.826 20.220 1.00 10.98 193 ASN A N 1
ATOM 1547 C CA . ASN A 1 193 ? 2.537 5.392 20.387 1.00 11.25 193 ASN A CA 1
ATOM 1548 C C . ASN A 1 193 ? 3.250 5.677 19.060 1.00 10.20 193 ASN A C 1
ATOM 1549 O O . ASN A 1 193 ? 2.993 4.980 18.087 1.00 10.75 193 ASN A O 1
ATOM 1554 N N . VAL A 1 194 ? 4.091 6.714 19.047 1.00 9.96 194 VAL A N 1
ATOM 1555 C CA . VAL A 1 194 ? 4.850 7.031 17.815 1.00 10.20 194 VAL A CA 1
ATOM 1556 C C . VAL A 1 194 ? 6.152 6.232 17.931 1.00 10.17 194 VAL A C 1
ATOM 1557 O O . VAL A 1 194 ? 7.075 6.599 18.667 1.00 11.85 194 VAL A O 1
ATOM 1561 N N . TYR A 1 195 ? 6.121 5.089 17.261 1.00 9.79 195 TYR A N 1
ATOM 1562 C CA . TYR A 1 195 ? 7.231 4.153 17.328 1.00 10.80 195 TYR A CA 1
ATOM 1563 C C . TYR A 1 195 ? 8.266 4.349 16.210 1.00 10.62 195 TYR A C 1
ATOM 1564 O O . TYR A 1 195 ? 9.347 3.727 16.280 1.00 11.13 195 TYR A O 1
ATOM 1573 N N . SER A 1 196 ? 7.986 5.233 15.270 1.00 10.17 196 SER A N 1
ATOM 1574 C CA . SER A 1 196 ? 8.948 5.556 14.222 1.00 10.03 196 SER A CA 1
ATOM 1575 C C . SER A 1 196 ? 8.678 7.018 13.817 1.00 9.54 196 SER A C 1
ATOM 1576 O O . SER A 1 196 ? 7.523 7.406 13.593 1.00 10.13 196 SER A O 1
ATOM 1579 N N . ASN A 1 197 ? 9.769 7.797 13.750 1.00 9.54 197 ASN A N 1
ATOM 1580 C CA . ASN A 1 197 ? 9.649 9.195 13.359 1.00 9.23 197 ASN A CA 1
ATOM 1581 C C . ASN A 1 197 ? 11.052 9.688 12.994 1.00 8.57 197 ASN A C 1
ATOM 1582 O O . ASN A 1 197 ? 11.815 9.972 13.897 1.00 10.53 197 ASN A O 1
ATOM 1587 N N . THR A 1 198 ? 11.319 9.751 11.703 1.00 8.86 198 THR A N 1
ATOM 1588 C CA . THR A 1 198 ? 12.597 10.247 11.213 1.00 9.61 198 THR A CA 1
ATOM 1589 C C . THR A 1 198 ? 12.355 11.408 10.278 1.00 8.79 198 THR A C 1
ATOM 1590 O O . THR A 1 198 ? 11.727 11.219 9.218 1.00 9.79 198 THR A O 1
ATOM 1594 N N . LEU A 1 199 ? 12.895 12.552 10.624 1.00 9.04 199 LEU A N 1
ATOM 1595 C CA . LEU A 1 199 ? 12.864 13.717 9.734 1.00 8.64 199 LEU A CA 1
ATOM 1596 C C . LEU A 1 199 ? 14.188 13.727 8.952 1.00 9.10 199 LEU A C 1
ATOM 1597 O O . LEU A 1 199 ? 15.256 13.713 9.582 1.00 10.45 199 LEU A O 1
ATOM 1602 N N . ARG A 1 200 ? 14.067 13.805 7.633 1.00 9.87 200 ARG A N 1
ATOM 1603 C CA . ARG A 1 200 ? 15.239 13.951 6.778 1.00 10.83 200 ARG A CA 1
ATOM 1604 C C . ARG A 1 200 ? 15.142 15.337 6.109 1.00 10.05 200 ARG A C 1
ATOM 1605 O O . ARG A 1 200 ? 14.072 15.709 5.605 1.00 10.50 200 ARG A O 1
ATOM 1613 N N . ILE A 1 201 ? 16.270 16.042 6.136 1.00 10.98 201 ILE A N 1
ATOM 1614 C CA . ILE A 1 201 ? 16.384 17.348 5.485 1.00 11.23 201 ILE A CA 1
ATOM 1615 C C . ILE A 1 201 ? 17.451 17.156 4.413 1.00 12.14 201 ILE A C 1
ATOM 1616 O O . ILE A 1 201 ? 18.558 16.726 4.703 1.00 13.73 201 ILE A O 1
ATOM 1621 N N . ASN A 1 202 ? 17.063 17.333 3.148 1.00 12.59 202 ASN A N 1
ATOM 1622 C CA . ASN A 1 202 ? 17.932 17.043 2.003 1.00 14.10 202 ASN A CA 1
ATOM 1623 C C . ASN A 1 202 ? 18.438 15.606 2.041 1.00 15.60 202 ASN A C 1
ATOM 1624 O O . ASN A 1 202 ? 19.610 15.343 1.771 1.00 17.88 202 ASN A O 1
ATOM 1629 N N . GLY A 1 203 ? 17.573 14.683 2.491 1.00 16.28 203 GLY A N 1
ATOM 1630 C CA . GLY A 1 203 ? 17.838 13.257 2.485 1.00 17.37 203 GLY A CA 1
ATOM 1631 C C . GLY A 1 203 ? 18.582 12.780 3.696 1.00 17.47 203 GLY A C 1
ATOM 1632 O O . GLY A 1 203 ? 18.776 11.550 3.825 1.00 20.98 203 GLY A O 1
ATOM 1633 N N . ASN A 1 204 ? 19.024 13.636 4.588 1.00 15.87 204 ASN A N 1
ATOM 1634 C CA . ASN A 1 204 ? 19.798 13.302 5.768 1.00 18.57 204 ASN A CA 1
ATOM 1635 C C . ASN A 1 204 ? 19.007 13.408 7.070 1.00 14.76 204 ASN A C 1
ATOM 1636 O O . ASN A 1 204 ? 18.378 14.429 7.368 1.00 15.72 204 ASN A O 1
ATOM 1641 N N . PRO A 1 205 ? 19.030 12.334 7.851 1.00 14.65 205 PRO A N 1
ATOM 1642 C CA . PRO A 1 205 ? 18.239 12.299 9.090 1.00 13.71 205 PRO A CA 1
ATOM 1643 C C . PRO A 1 205 ? 18.747 13.269 10.126 1.00 14.46 205 PRO A C 1
ATOM 1644 O O . PRO A 1 205 ? 19.957 13.492 10.241 1.00 18.11 205 PRO A O 1
ATOM 1648 N N . LEU A 1 206 ? 17.843 13.801 10.940 1.00 15.29 206 LEU A N 1
ATOM 1649 C CA . LEU A 1 206 ? 18.244 14.656 12.057 1.00 18.68 206 LEU A CA 1
ATOM 1650 C C . LEU A 1 206 ? 19.179 13.877 12.957 1.00 21.54 206 LEU A C 1
ATOM 1651 O O . LEU A 1 206 ? 18.958 12.679 13.199 1.00 23.52 206 LEU A O 1
ATOM 1664 N N . ILE B 1 2 ? -39.426 18.318 8.028 1.00 12.06 2 ILE B N 1
ATOM 1665 C CA . ILE B 1 2 ? -37.970 18.147 8.024 1.00 11.29 2 ILE B CA 1
ATOM 1666 C C . ILE B 1 2 ? -37.365 19.510 7.868 1.00 10.91 2 ILE B C 1
ATOM 1667 O O . ILE B 1 2 ? -37.651 20.236 6.929 1.00 14.76 2 ILE B O 1
ATOM 1672 N N . VAL B 1 3 ? -36.483 19.902 8.779 1.00 10.29 3 VAL B N 1
ATOM 1673 C CA . VAL B 1 3 ? -35.835 21.211 8.811 1.00 9.89 3 VAL B CA 1
ATOM 1674 C C . VAL B 1 3 ? -34.362 20.978 8.588 1.00 9.52 3 VAL B C 1
ATOM 1675 O O . VAL B 1 3 ? -33.755 20.095 9.229 1.00 10.12 3 VAL B O 1
ATOM 1679 N N . THR B 1 4 ? -33.752 21.687 7.625 1.00 9.45 4 THR B N 1
ATOM 1680 C CA . THR B 1 4 ? -32.393 21.333 7.171 1.00 9.41 4 THR B CA 1
ATOM 1681 C C . THR B 1 4 ? -31.413 22.489 7.150 1.00 9.57 4 THR B C 1
ATOM 1682 O O . THR B 1 4 ? -30.256 22.275 6.777 1.00 9.90 4 THR B O 1
ATOM 1686 N N . ASP B 1 5 ? -31.804 23.714 7.504 1.00 9.69 5 ASP B N 1
ATOM 1687 C CA . ASP B 1 5 ? -30.909 24.855 7.505 1.00 9.65 5 ASP B CA 1
ATOM 1688 C C . ASP B 1 5 ? -31.446 25.877 8.491 1.00 9.96 5 ASP B C 1
ATOM 1689 O O . ASP B 1 5 ? -32.477 25.658 9.117 1.00 10.22 5 ASP B O 1
ATOM 1694 N N . ASN B 1 6 ? -30.654 26.920 8.692 1.00 9.67 6 ASN B N 1
ATOM 1695 C CA . ASN B 1 6 ? -30.985 27.859 9.799 1.00 9.63 6 ASN B CA 1
ATOM 1696 C C . ASN B 1 6 ? -32.371 28.411 9.656 1.00 10.36 6 ASN B C 1
ATOM 1697 O O . ASN B 1 6 ? -32.707 29.035 8.649 1.00 11.79 6 ASN B O 1
ATOM 1702 N N . SER B 1 7 ? -33.182 28.220 10.701 1.00 9.82 7 SER B N 1
ATOM 1703 C CA . SER B 1 7 ? -34.569 28.644 10.637 1.00 10.90 7 SER B CA 1
ATOM 1704 C C . SER B 1 7 ? -35.155 28.551 12.039 1.00 10.10 7 SER B C 1
ATOM 1705 O O . SER B 1 7 ? -34.713 27.803 12.893 1.00 10.25 7 SER B O 1
ATOM 1709 N N . ILE B 1 8 ? -36.172 29.378 12.207 1.00 11.27 8 ILE B N 1
ATOM 1710 C CA . ILE B 1 8 ? -37.017 29.336 13.391 1.00 12.94 8 ILE B CA 1
ATOM 1711 C C . ILE B 1 8 ? -38.483 29.170 12.987 1.00 12.77 8 ILE B C 1
ATOM 1712 O O . ILE B 1 8 ? -38.877 29.558 11.854 1.00 16.10 8 ILE B O 1
ATOM 1717 N N . GLY B 1 9 ? -39.300 28.692 13.866 1.00 11.71 9 GLY B N 1
ATOM 1718 C CA . GLY B 1 9 ? -40.727 28.602 13.643 1.00 12.27 9 GLY B CA 1
ATOM 1719 C C . GLY B 1 9 ? -41.418 28.190 14.925 1.00 11.41 9 GLY B C 1
ATOM 1720 O O . GLY B 1 9 ? -40.739 28.037 15.951 1.00 11.50 9 GLY B O 1
ATOM 1721 N N . ASN B 1 10 ? -42.686 27.950 14.796 1.00 12.62 10 ASN B N 1
ATOM 1722 C CA . ASN B 1 10 ? -43.487 27.447 15.910 1.00 13.58 10 ASN B CA 1
ATOM 1723 C C . ASN B 1 10 ? -44.216 26.229 15.414 1.00 13.00 10 ASN B C 1
ATOM 1724 O O . ASN B 1 10 ? -44.852 26.215 14.359 1.00 16.77 10 ASN B O 1
ATOM 1729 N N . HIS B 1 11 ? -44.089 25.100 16.119 1.00 12.61 11 HIS B N 1
ATOM 1730 C CA . HIS B 1 11 ? -44.709 23.834 15.785 1.00 12.75 11 HIS B CA 1
ATOM 1731 C C . HIS B 1 11 ? -45.372 23.252 17.005 1.00 13.17 11 HIS B C 1
ATOM 1732 O O . HIS B 1 11 ? -44.719 23.024 18.030 1.00 12.65 11 HIS B O 1
ATOM 1739 N N . ASP B 1 12 ? -46.703 23.067 16.931 1.00 13.88 12 ASP B N 1
ATOM 1740 C CA . ASP B 1 12 ? -47.478 22.519 18.038 1.00 15.77 12 ASP B CA 1
ATOM 1741 C C . ASP B 1 12 ? -47.278 23.324 19.332 1.00 15.16 12 ASP B C 1
ATOM 1742 O O . ASP B 1 12 ? -47.260 22.789 20.437 1.00 16.65 12 ASP B O 1
ATOM 1747 N N . GLY B 1 13 ? -47.151 24.645 19.179 1.00 14.51 13 GLY B N 1
ATOM 1748 C CA . GLY B 1 13 ? -47.057 25.543 20.293 1.00 14.60 13 GLY B CA 1
ATOM 1749 C C . GLY B 1 13 ? -45.603 25.719 20.780 1.00 13.53 13 GLY B C 1
ATOM 1750 O O . GLY B 1 13 ? -45.407 26.577 21.620 1.00 16.05 13 GLY B O 1
ATOM 1751 N N . TYR B 1 14 ? -44.645 24.958 20.275 1.00 12.76 14 TYR B N 1
ATOM 1752 C CA . TYR B 1 14 ? -43.244 25.093 20.681 1.00 12.13 14 TYR B CA 1
ATOM 1753 C C . TYR B 1 14 ? -42.465 25.897 19.652 1.00 11.18 14 TYR B C 1
ATOM 1754 O O . TYR B 1 14 ? -42.580 25.656 18.435 1.00 12.35 14 TYR B O 1
ATOM 1763 N N . ASP B 1 15 ? -41.684 26.834 20.138 1.00 10.13 15 ASP B N 1
ATOM 1764 C CA . ASP B 1 15 ? -40.743 27.557 19.303 1.00 9.75 15 ASP B CA 1
ATOM 1765 C C . ASP B 1 15 ? -39.549 26.641 19.012 1.00 9.14 15 ASP B C 1
ATOM 1766 O O . ASP B 1 15 ? -38.847 26.191 19.934 1.00 9.95 15 ASP B O 1
ATOM 1771 N N . TYR B 1 16 ? -39.362 26.317 17.733 1.00 9.23 16 TYR B N 1
ATOM 1772 C CA . TYR B 1 16 ? -38.252 25.464 17.343 1.00 8.67 16 TYR B CA 1
ATOM 1773 C C . TYR B 1 16 ? -37.192 26.284 16.652 1.00 8.63 16 TYR B C 1
ATOM 1774 O O . TYR B 1 16 ? -37.470 27.337 16.038 1.00 9.30 16 TYR B O 1
ATOM 1783 N N . GLU B 1 17 ? -35.956 25.744 16.680 1.00 8.75 17 GLU B N 1
ATOM 1784 C CA . GLU B 1 17 ? -34.896 26.403 15.919 1.00 8.66 17 GLU B CA 1
ATOM 1785 C C . GLU B 1 17 ? -33.847 25.366 15.516 1.00 8.10 17 GLU B C 1
ATOM 1786 O O . GLU B 1 17 ? -33.549 24.462 16.321 1.00 8.44 17 GLU B O 1
ATOM 1792 N N . PHE B 1 18 ? -33.365 25.504 14.300 1.00 8.54 18 PHE B N 1
ATOM 1793 C CA . PHE B 1 18 ? -32.216 24.803 13.791 1.00 8.66 18 PHE B CA 1
ATOM 1794 C C . PHE B 1 18 ? -31.139 25.856 13.585 1.00 8.09 18 PHE B C 1
ATOM 1795 O O . PHE B 1 18 ? -31.418 26.881 12.928 1.00 9.15 18 PHE B O 1
ATOM 1803 N N . TRP B 1 19 ? -29.934 25.624 14.112 1.00 8.43 19 TRP B N 1
ATOM 1804 C CA . TRP B 1 19 ? -28.829 26.557 13.854 1.00 8.25 19 TRP B CA 1
ATOM 1805 C C . TRP B 1 19 ? -27.560 25.776 13.680 1.00 8.58 19 TRP B C 1
ATOM 1806 O O . TRP B 1 19 ? -27.224 24.930 14.499 1.00 9.00 19 TRP B O 1
ATOM 1817 N N . LYS B 1 20 ? -26.816 26.149 12.637 1.00 8.51 20 LYS B N 1
ATOM 1818 C CA . LYS B 1 20 ? -25.482 25.619 12.468 1.00 9.42 20 LYS B CA 1
ATOM 1819 C C . LYS B 1 20 ? -24.634 26.708 11.827 1.00 9.99 20 LYS B C 1
ATOM 1820 O O . LYS B 1 20 ? -25.119 27.603 11.126 1.00 10.93 20 LYS B O 1
ATOM 1826 N N . ASP B 1 21 ? -23.320 26.542 11.999 1.00 10.97 21 ASP B N 1
ATOM 1827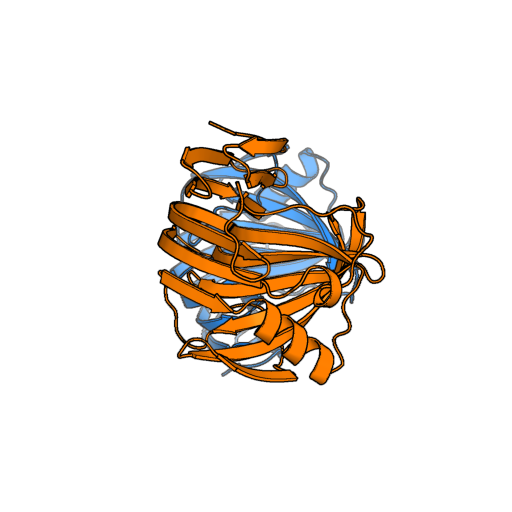 C CA . ASP B 1 21 ? -22.387 27.335 11.178 1.00 11.95 21 ASP B CA 1
ATOM 1828 C C . ASP B 1 21 ? -22.087 26.481 9.941 1.00 12.58 21 ASP B C 1
ATOM 1829 O O . ASP B 1 21 ? -22.628 25.398 9.717 1.00 13.08 21 ASP B O 1
ATOM 1834 N N . SER B 1 22 ? -21.239 27.026 9.052 1.00 15.59 22 SER B N 1
ATOM 1835 C CA . SER B 1 22 ? -21.021 26.299 7.797 1.00 16.01 22 SER B CA 1
ATOM 1836 C C . SER B 1 22 ? -20.252 25.015 8.024 1.00 15.45 22 SER B C 1
ATOM 1837 O O . SER B 1 22 ? -19.501 24.867 8.984 1.00 17.66 22 SER B O 1
ATOM 1840 N N . GLY B 1 23 ? -20.462 24.028 7.149 1.00 15.53 23 GLY B N 1
ATOM 1841 C CA . GLY B 1 23 ? -19.756 22.747 7.247 1.00 16.70 23 GLY B CA 1
ATOM 1842 C C . GLY B 1 23 ? -20.665 21.611 7.663 1.00 14.18 23 GLY B C 1
ATOM 1843 O O . GLY B 1 23 ? -21.463 21.758 8.595 1.00 14.57 23 GLY B O 1
ATOM 1844 N N . GLY B 1 24 ? -20.548 20.440 7.047 1.00 13.11 24 GLY B N 1
ATOM 1845 C CA . GLY B 1 24 ? -21.375 19.300 7.428 1.00 13.01 24 GLY B CA 1
ATOM 1846 C C . GLY B 1 24 ? -22.856 19.548 7.169 1.00 12.01 24 GLY B C 1
ATOM 1847 O O . GLY B 1 24 ? -23.236 20.471 6.450 1.00 14.44 24 GLY B O 1
ATOM 1848 N N . SER B 1 25 ? -23.677 18.721 7.810 1.00 10.98 25 SER B N 1
ATOM 1849 C CA . SER B 1 25 ? -25.112 18.802 7.568 1.00 11.37 25 SER B CA 1
ATOM 1850 C C . SER B 1 25 ? -25.864 18.386 8.832 1.00 10.05 25 SER B C 1
ATOM 1851 O O . SER B 1 25 ? -25.320 17.715 9.707 1.00 11.06 25 SER B O 1
ATOM 1854 N N . GLY B 1 26 ? -27.157 18.704 8.800 1.00 10.10 26 GLY B N 1
ATOM 1855 C CA . GLY B 1 26 ? -28.063 18.209 9.833 1.00 11.21 26 GLY B CA 1
ATOM 1856 C C . GLY B 1 26 ? -29.491 18.165 9.319 1.00 10.23 26 GLY B C 1
ATOM 1857 O O . GLY B 1 26 ? -29.853 18.877 8.389 1.00 10.78 26 GLY B O 1
ATOM 1858 N N . THR B 1 27 ? -30.284 17.322 9.954 1.00 10.81 27 THR B N 1
ATOM 1859 C CA . THR B 1 27 ? -31.698 17.167 9.624 1.00 11.54 27 THR B CA 1
ATOM 1860 C C . THR B 1 27 ? -32.443 17.097 10.944 1.00 11.84 27 THR B C 1
ATOM 1861 O O . THR B 1 27 ? -32.099 16.247 11.782 1.00 14.13 27 THR B O 1
ATOM 1865 N N . MET B 1 28 ? -33.468 17.922 11.083 1.00 10.23 28 MET B N 1
ATOM 1866 C CA . MET B 1 28 ? -34.276 17.903 12.300 1.00 10.36 28 MET B CA 1
ATOM 1867 C C . MET B 1 28 ? -35.700 17.549 11.900 1.00 10.96 28 MET B C 1
ATOM 1868 O O . MET B 1 28 ? -36.191 18.074 10.900 1.00 14.39 28 MET B O 1
ATOM 1873 N N . ILE B 1 29 ? -36.362 16.632 12.580 1.00 10.26 29 ILE B N 1
ATOM 1874 C CA . ILE B 1 29 ? -37.722 16.224 12.297 1.00 11.32 29 ILE B CA 1
ATOM 1875 C C . ILE B 1 29 ? -38.602 16.750 13.424 1.00 10.30 29 ILE B C 1
ATOM 1876 O O . ILE B 1 29 ? -38.385 16.436 14.605 1.00 10.97 29 ILE B O 1
ATOM 1881 N N . LEU B 1 30 ? -39.618 17.525 13.076 1.00 10.21 30 LEU B N 1
ATOM 1882 C CA . LEU B 1 30 ? -40.539 18.082 14.039 1.00 10.72 30 LEU B CA 1
ATOM 1883 C C . LEU B 1 30 ? -41.651 17.091 14.337 1.00 10.86 30 LEU B C 1
ATOM 1884 O O . LEU B 1 30 ? -42.402 16.734 13.434 1.00 13.58 30 LEU B O 1
ATOM 1889 N N . ASN B 1 31 ? -41.767 16.635 15.575 1.00 11.16 31 ASN B N 1
ATOM 1890 C CA . ASN B 1 31 ? -42.770 15.688 16.019 1.00 11.94 31 ASN B CA 1
ATOM 1891 C C . ASN B 1 31 ? -43.706 16.339 16.976 1.00 12.81 31 ASN B C 1
ATOM 1892 O O . ASN B 1 31 ? -43.632 17.553 17.234 1.00 12.36 31 ASN B O 1
ATOM 1897 N N . HIS B 1 32 ? -44.705 15.581 17.495 1.00 13.09 32 HIS B N 1
ATOM 1898 C CA 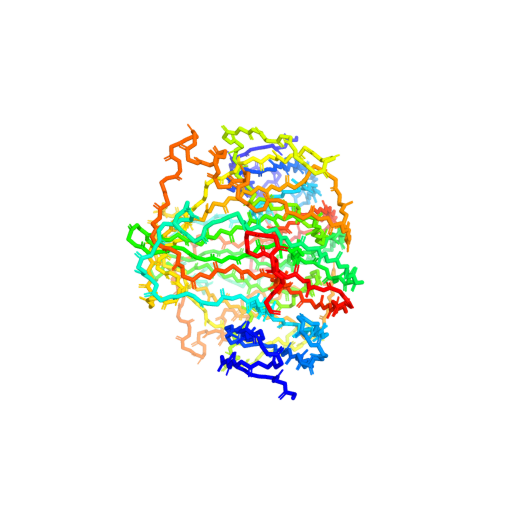. HIS B 1 32 ? -45.775 16.196 18.266 1.00 14.55 32 HIS B CA 1
ATOM 1899 C C . HIS B 1 32 ? -45.273 16.989 19.465 1.00 13.89 32 HIS B C 1
ATOM 1900 O O . HIS B 1 32 ? -44.323 16.617 20.148 1.00 13.78 32 HIS B O 1
ATOM 1907 N N . GLY B 1 33 ? -45.986 18.064 19.748 1.00 13.12 33 GLY B N 1
ATOM 1908 C CA . GLY B 1 33 ? -45.743 18.823 20.979 1.00 13.94 33 GLY B CA 1
ATOM 1909 C C . GLY B 1 33 ? -44.305 19.350 20.988 1.00 12.96 33 GLY B C 1
ATOM 1910 O O . GLY B 1 33 ? -43.886 20.013 20.034 1.00 13.32 33 GLY B O 1
ATOM 1911 N N . GLY B 1 34 ? -43.583 19.084 22.085 1.00 12.49 34 GLY B N 1
ATOM 1912 C CA . GLY B 1 34 ? -42.205 19.582 22.167 1.00 12.13 34 GLY B CA 1
ATOM 1913 C C . GLY B 1 34 ? -41.198 18.611 21.563 1.00 10.82 34 GLY B C 1
ATOM 1914 O O . GLY B 1 34 ? -40.000 18.813 21.664 1.00 11.65 34 GLY B O 1
ATOM 1915 N N . THR B 1 35 ? -41.662 17.536 20.930 1.00 11.14 35 THR B N 1
ATOM 1916 C CA . THR B 1 35 ? -40.774 16.477 20.517 1.00 11.16 35 THR B CA 1
ATOM 1917 C C . THR B 1 35 ? -40.149 16.702 19.144 1.00 10.02 35 THR B C 1
ATOM 1918 O O . THR B 1 35 ? -40.685 17.404 18.269 1.00 10.65 35 THR B O 1
ATOM 1922 N N . PHE B 1 36 ? -38.968 16.085 18.961 1.00 10.06 36 PHE B N 1
ATOM 1923 C CA . PHE B 1 36 ? -38.266 16.214 17.679 1.00 10.32 36 PHE B CA 1
ATOM 1924 C C . PHE B 1 36 ? -37.165 15.149 17.666 1.00 10.18 36 PHE B C 1
ATOM 1925 O O . PHE B 1 36 ? -36.740 14.681 18.711 1.00 10.77 36 PHE B O 1
ATOM 1933 N N . SER B 1 37 ? -36.653 14.879 16.456 1.00 10.25 37 SER B N 1
ATOM 1934 C CA . SER B 1 37 ? -35.487 14.031 16.341 1.00 10.84 37 SER B CA 1
ATOM 1935 C C . SER B 1 37 ? -34.466 14.777 15.486 1.00 10.36 37 SER B C 1
ATOM 1936 O O . SER B 1 37 ? -34.785 15.779 14.827 1.00 10.90 37 SER B O 1
ATOM 1939 N N . ALA B 1 38 ? -33.237 14.344 15.537 1.00 10.49 38 ALA B N 1
ATOM 1940 C CA . ALA B 1 38 ? -32.163 15.047 14.851 1.00 10.91 38 ALA B CA 1
ATOM 1941 C C . ALA B 1 38 ? -31.088 14.070 14.447 1.00 10.01 38 ALA B C 1
ATOM 1942 O O . ALA B 1 38 ? -30.803 13.085 15.124 1.00 11.43 38 ALA B O 1
ATOM 1944 N N . GLN B 1 39 ? -30.421 14.405 13.339 1.00 10.78 39 GLN B N 1
ATOM 1945 C CA . GLN B 1 39 ? -29.258 13.710 12.841 1.00 11.62 39 GLN B CA 1
ATOM 1946 C C . GLN B 1 39 ? -28.255 14.746 12.378 1.00 10.64 39 GLN B C 1
ATOM 1947 O O . GLN B 1 39 ? -28.674 15.752 11.769 1.00 11.21 39 GLN B O 1
ATOM 1953 N N . TRP B 1 40 ? -26.989 14.567 12.671 1.00 10.46 40 TRP B N 1
ATOM 1954 C CA . TRP B 1 40 ? -25.997 15.541 12.203 1.00 10.65 40 TRP B CA 1
ATOM 1955 C C . TRP B 1 40 ? -24.777 14.775 11.740 1.00 10.67 40 TRP B C 1
ATOM 1956 O O . TRP B 1 40 ? -24.470 13.675 12.239 1.00 11.60 40 TRP B O 1
ATOM 1967 N N . ASN B 1 41 ? -24.114 15.384 10.757 1.00 10.50 41 ASN B N 1
ATOM 1968 C CA . ASN B 1 41 ? -22.960 14.670 10.166 1.00 12.55 41 ASN B CA 1
ATOM 1969 C C . ASN B 1 41 ? -21.844 15.659 9.905 1.00 12.01 41 ASN B C 1
ATOM 1970 O O . ASN B 1 41 ? -22.003 16.644 9.178 1.00 13.00 41 ASN B O 1
ATOM 1975 N N . ASN B 1 42 ? -20.705 15.366 10.558 1.00 12.40 42 ASN B N 1
ATOM 1976 C CA . ASN B 1 42 ? -19.480 16.115 10.329 1.00 13.83 42 ASN B CA 1
ATOM 1977 C C . ASN B 1 42 ? -19.632 17.623 10.461 1.00 12.23 42 ASN B C 1
ATOM 1978 O O . ASN B 1 42 ? -19.055 18.377 9.674 1.00 13.53 42 ASN B O 1
ATOM 1983 N N . VAL B 1 43 ? -20.326 18.072 11.505 1.00 10.73 43 VAL B N 1
ATOM 1984 C CA . VAL B 1 43 ? -20.539 19.513 11.664 1.00 11.10 43 VAL B CA 1
ATOM 1985 C C . VAL B 1 43 ? -19.353 20.157 12.374 1.00 11.02 43 VAL B C 1
ATOM 1986 O O . VAL B 1 43 ? -18.520 19.487 12.961 1.00 12.29 43 VAL B O 1
ATOM 1990 N N . ASN B 1 44 ? -19.328 21.485 12.267 1.00 11.39 44 ASN B N 1
ATOM 1991 C CA . ASN B 1 44 ? -18.536 22.299 13.184 1.00 11.26 44 ASN B CA 1
ATOM 1992 C C . ASN B 1 44 ? -19.389 22.514 14.441 1.00 10.86 44 ASN B C 1
ATOM 1993 O O . ASN B 1 44 ? -19.120 21.881 15.438 1.00 12.07 44 ASN B O 1
ATOM 1998 N N . ASN B 1 45 ? -20.456 23.286 14.354 1.00 10.70 45 ASN B N 1
ATOM 1999 C CA . ASN B 1 45 ? -21.370 23.404 15.524 1.00 9.97 45 ASN B CA 1
ATOM 2000 C C . ASN B 1 45 ? -22.801 23.384 15.025 1.00 8.79 45 ASN B C 1
ATOM 2001 O O . ASN B 1 45 ? -23.137 24.112 14.076 1.00 10.28 45 ASN B O 1
ATOM 2006 N N . ILE B 1 46 ? -23.672 22.631 15.683 1.00 8.44 46 ILE B N 1
ATOM 2007 C CA . ILE B 1 46 ? -25.087 22.563 15.324 1.00 8.03 46 ILE B CA 1
ATOM 2008 C C . ILE B 1 46 ? -25.882 22.468 16.626 1.00 7.65 46 ILE B C 1
ATOM 2009 O O . ILE B 1 46 ? -25.487 21.799 17.580 1.00 7.88 46 ILE B O 1
ATOM 2014 N N . LEU B 1 47 ? -27.044 23.128 16.613 1.00 8.19 47 LEU B N 1
ATOM 2015 C CA . LEU B 1 47 ? -28.005 23.041 17.714 1.00 7.86 47 LEU B CA 1
ATOM 2016 C C . LEU B 1 47 ? -29.389 22.790 17.137 1.00 7.94 47 LEU B C 1
ATOM 2017 O O . LEU B 1 47 ? -29.799 23.444 16.149 1.00 8.24 47 LEU B O 1
ATOM 2022 N N . PHE B 1 48 ? -30.137 21.915 17.810 1.00 7.67 48 PHE B N 1
ATOM 2023 C CA . PHE B 1 48 ? -31.529 21.589 17.477 1.00 8.53 48 PHE B CA 1
ATOM 2024 C C . PHE B 1 48 ? -32.353 21.826 18.774 1.00 7.71 48 PHE B C 1
ATOM 2025 O O . PHE B 1 48 ? -31.936 21.306 19.814 1.00 8.65 48 PHE B O 1
ATOM 2033 N N . ARG B 1 49 ? -33.474 22.553 18.712 1.00 7.76 49 ARG B N 1
ATOM 2034 C CA . ARG B 1 49 ? -34.175 22.792 19.992 1.00 7.58 49 ARG B CA 1
ATOM 2035 C C . ARG B 1 49 ? -35.662 23.104 19.778 1.00 8.03 49 ARG B C 1
ATOM 2036 O O . ARG B 1 49 ? -36.061 23.584 18.740 1.00 8.24 49 ARG B O 1
ATOM 2044 N N . LYS B 1 50 ? -36.406 22.785 20.835 1.00 7.80 50 LYS B N 1
ATOM 2045 C CA . LYS B 1 50 ? -37.835 23.153 20.904 1.00 8.53 50 LYS B CA 1
ATOM 2046 C C . LYS B 1 50 ? -38.077 23.638 22.339 1.00 7.94 50 LYS B C 1
ATOM 2047 O O . LYS B 1 50 ? -37.770 22.951 23.315 1.00 9.62 50 LYS B O 1
ATOM 2053 N N . GLY B 1 51 ? -38.747 24.802 22.441 1.00 8.85 51 GLY B N 1
ATOM 2054 C CA . GLY B 1 51 ? -39.053 25.351 23.756 1.00 9.74 51 GLY B CA 1
ATOM 2055 C C . GLY B 1 51 ? -39.914 26.576 23.583 1.00 9.73 51 GLY B C 1
ATOM 2056 O O . GLY B 1 51 ? -40.865 26.553 22.799 1.00 10.14 51 GLY B O 1
ATOM 2057 N N . LYS B 1 52 ? -39.609 27.608 24.344 1.00 9.43 52 LYS B N 1
ATOM 2058 C CA . LYS B 1 52 ? -40.352 28.865 24.276 1.00 9.89 52 LYS B CA 1
ATOM 2059 C C . LYS B 1 52 ? -39.369 30.006 24.064 1.00 9.63 52 LYS B C 1
ATOM 2060 O O . LYS B 1 52 ? -38.380 30.147 24.818 1.00 11.36 52 LYS B O 1
ATOM 2066 N N . LYS B 1 53 ? -39.691 30.872 23.093 1.00 10.05 53 LYS B N 1
ATOM 2067 C CA . LYS B 1 53 ? -39.048 32.160 22.936 1.00 10.70 53 LYS B CA 1
ATOM 2068 C C . LYS B 1 53 ? -39.924 33.230 23.585 1.00 11.41 53 LYS B C 1
ATOM 2069 O O . LYS B 1 53 ? -41.168 33.181 23.514 1.00 14.12 53 LYS B O 1
ATOM 2075 N N . PHE B 1 54 ? -39.286 34.189 24.197 1.00 11.99 54 PHE B N 1
ATOM 2076 C CA . PHE B 1 54 ? -39.942 35.249 24.964 1.00 12.84 54 PHE B CA 1
ATOM 2077 C C . PHE B 1 54 ? -39.599 36.595 24.338 1.00 14.28 54 PHE B C 1
ATOM 2078 O O . PHE B 1 54 ? -38.640 36.772 23.607 1.00 15.99 54 PHE B O 1
ATOM 2086 N N . ASN B 1 55 ? -40.372 37.607 24.741 1.00 15.13 55 ASN B N 1
ATOM 2087 C CA . ASN B 1 55 ? -40.253 38.930 24.114 1.00 16.70 55 ASN B CA 1
ATOM 2088 C C . ASN B 1 55 ? -39.321 39.904 24.780 1.00 14.84 55 ASN B C 1
ATOM 2089 O O . ASN B 1 55 ? -39.368 41.103 24.510 1.00 16.27 55 ASN B O 1
ATOM 2094 N N . GLU B 1 56 ? -38.383 39.426 25.615 1.00 14.54 56 GLU B N 1
ATOM 2095 C CA . GLU B 1 56 ? -37.323 40.190 26.209 1.00 16.32 56 GLU B CA 1
ATOM 2096 C C . GLU B 1 56 ? -37.794 41.295 27.163 1.00 16.25 56 GLU B C 1
ATOM 2097 O O . GLU B 1 56 ? -37.091 42.319 27.229 1.00 20.75 56 GLU B O 1
ATOM 2103 N N . THR B 1 57 ? -38.903 41.051 27.807 1.00 15.84 57 THR B N 1
ATOM 2104 C CA . THR B 1 57 ? -39.398 42.064 28.762 1.00 16.47 57 THR B CA 1
ATOM 2105 C C . THR B 1 57 ? -39.462 41.559 30.194 1.00 16.30 57 THR B C 1
ATOM 2106 O O . THR B 1 57 ? -39.714 42.377 31.097 1.00 17.60 57 THR B O 1
ATOM 2110 N N . GLN B 1 58 ? -39.265 40.255 30.457 1.00 14.94 58 GLN B N 1
ATOM 2111 C CA . GLN B 1 58 ? -39.491 39.690 31.762 1.00 14.27 58 GLN B CA 1
ATOM 2112 C C . GLN B 1 58 ? -38.254 39.020 32.314 1.00 13.91 58 GLN B C 1
ATOM 2113 O O . GLN B 1 58 ? -37.578 38.281 31.588 1.00 14.08 58 GLN B O 1
ATOM 2119 N N . THR B 1 59 ? -38.001 39.225 33.599 1.00 14.04 59 THR B N 1
ATOM 2120 C CA . THR B 1 59 ? -36.965 38.408 34.247 1.00 13.66 59 THR B CA 1
ATOM 2121 C C . THR B 1 59 ? -37.518 36.998 34.369 1.00 12.75 59 THR B C 1
ATOM 2122 O O . THR B 1 59 ? -38.716 36.765 34.229 1.00 13.41 59 THR B O 1
ATOM 2126 N N . HIS B 1 60 ? -36.633 36.025 34.718 1.00 12.36 60 HIS B N 1
ATOM 2127 C CA . HIS B 1 60 ? -37.140 34.675 34.898 1.00 12.26 60 HIS B CA 1
ATOM 2128 C C . HIS B 1 60 ? -38.171 34.667 36.027 1.00 12.22 60 HIS B C 1
ATOM 2129 O O . HIS B 1 60 ? -39.121 33.901 35.961 1.00 13.49 60 HIS B O 1
ATOM 2136 N N . GLN B 1 61 ? -37.973 35.491 37.061 1.00 13.96 61 GLN B N 1
ATOM 2137 C CA . GLN B 1 61 ? -38.955 35.508 38.155 1.00 14.80 61 GLN B CA 1
ATOM 2138 C C . GLN B 1 61 ? -40.355 35.965 37.736 1.00 15.86 61 GLN B C 1
ATOM 2139 O O . GLN B 1 61 ? -41.409 35.420 38.109 1.00 17.07 61 GLN B O 1
ATOM 2145 N N . GLN B 1 62 ? -40.349 36.903 36.792 1.00 16.13 62 GLN B N 1
ATOM 2146 C CA . GLN B 1 62 ? -41.639 37.358 36.243 1.00 17.37 62 GLN B CA 1
ATOM 2147 C C . GLN B 1 62 ? -42.286 36.359 35.312 1.00 17.58 62 GLN B C 1
ATOM 2148 O O . GLN B 1 62 ? -43.516 36.246 35.263 1.00 18.60 62 GLN B O 1
ATOM 2154 N N . VAL B 1 63 ? -41.479 35.638 34.506 1.00 16.12 63 VAL B N 1
ATOM 2155 C CA . VAL B 1 63 ? -42.082 34.580 33.683 1.00 16.01 63 VAL B CA 1
ATOM 2156 C C . VAL B 1 63 ? -42.747 33.569 34.604 1.00 16.94 63 VAL B C 1
ATOM 2157 O O . VAL B 1 63 ? -43.831 33.039 34.329 1.00 19.68 63 VAL B O 1
ATOM 2161 N N . GLY B 1 64 ? -42.071 33.216 35.699 1.00 16.65 64 GLY B N 1
ATOM 2162 C CA . GLY B 1 64 ? -42.582 32.237 36.617 1.00 17.61 64 GLY B CA 1
ATOM 2163 C C . GLY B 1 64 ? -41.718 31.017 36.716 1.00 15.06 64 GLY B C 1
ATOM 2164 O O . GLY B 1 64 ? -40.597 30.942 36.119 1.00 15.22 64 GLY B O 1
ATOM 2165 N N . ASN B 1 65 ? -42.229 30.001 37.404 1.00 16.13 65 ASN B N 1
ATOM 2166 C CA . ASN B 1 65 ? -41.471 28.769 37.580 1.00 16.68 65 ASN B CA 1
ATOM 2167 C C . ASN B 1 65 ? -41.464 28.021 36.259 1.00 15.60 65 ASN B C 1
ATOM 2168 O O . ASN B 1 65 ? -42.489 27.797 35.626 1.00 19.21 65 ASN B O 1
ATOM 2173 N N . MET B 1 66 ? -40.264 27.615 35.847 1.00 13.01 66 MET B N 1
ATOM 2174 C CA . MET B 1 66 ? -40.076 26.853 34.610 1.00 12.21 66 MET B CA 1
ATOM 2175 C C . MET B 1 66 ? -39.550 25.477 34.983 1.00 11.85 66 MET B C 1
ATOM 2176 O O . MET B 1 66 ? -38.586 25.354 35.751 1.00 12.75 66 MET B O 1
ATOM 2181 N N . SER B 1 67 ? -40.156 24.473 34.366 1.00 12.30 67 SER B N 1
ATOM 2182 C CA . SER B 1 67 ? -39.747 23.084 34.601 1.00 12.10 67 SER B CA 1
ATOM 2183 C C . SER B 1 67 ? -39.984 22.320 33.313 1.00 11.35 67 SER B C 1
ATOM 2184 O O . SER B 1 67 ? -41.001 22.524 32.616 1.00 13.22 67 SER B O 1
ATOM 2187 N N . ILE B 1 68 ? -39.022 21.452 32.990 1.00 10.90 68 ILE B N 1
ATOM 2188 C CA . ILE B 1 68 ? -39.155 20.658 31.761 1.00 11.28 68 ILE B CA 1
ATOM 2189 C C . ILE B 1 68 ? -39.063 19.191 32.137 1.00 11.57 68 ILE B C 1
ATOM 2190 O O . ILE B 1 68 ? -38.144 18.739 32.806 1.00 12.77 68 ILE B O 1
ATOM 2195 N N . ASN B 1 69 ? -40.036 18.400 31.648 1.00 11.27 69 ASN B N 1
ATOM 2196 C CA . ASN B 1 69 ? -40.003 16.946 31.719 1.00 12.40 69 ASN B CA 1
ATOM 2197 C C . ASN B 1 69 ? -39.568 16.472 30.338 1.00 11.49 69 ASN B C 1
ATOM 2198 O O . ASN B 1 69 ? -40.169 16.854 29.338 1.00 13.02 69 ASN B O 1
ATOM 2206 N N . TYR B 1 70 ? -38.557 15.608 30.282 1.00 11.12 70 TYR B N 1
ATOM 2207 C CA . TYR B 1 70 ? -38.047 15.210 28.969 1.00 11.35 70 TYR B CA 1
ATOM 2208 C C . TYR B 1 70 ? -37.615 13.763 29.017 1.00 11.04 70 TYR B C 1
ATOM 2209 O O . TYR B 1 70 ? -37.376 13.164 30.056 1.00 11.59 70 TYR B O 1
ATOM 2218 N N . GLY B 1 71 ? -37.379 13.263 27.804 1.00 10.90 71 GLY B N 1
ATOM 2219 C CA . GLY B 1 71 ? -36.775 11.957 27.608 1.00 12.00 71 GLY B CA 1
ATOM 2220 C C . GLY B 1 71 ? -36.188 11.951 26.183 1.00 11.47 71 GLY B C 1
ATOM 2221 O O . GLY B 1 71 ? -36.856 12.378 25.239 1.00 11.74 71 GLY B O 1
ATOM 2222 N N . ALA B 1 72 ? -34.989 11.400 26.066 1.00 11.55 72 ALA B N 1
ATOM 2223 C CA . ALA B 1 72 ? -34.376 11.313 24.760 1.00 11.58 72 ALA B CA 1
ATOM 2224 C C . ALA B 1 72 ? -33.548 10.038 24.643 1.00 11.67 72 ALA B C 1
ATOM 2225 O O . ALA B 1 72 ? -32.925 9.570 25.597 1.00 13.18 72 ALA B O 1
ATOM 2227 N N . ASN B 1 73 ? -33.530 9.529 23.415 1.00 11.88 73 ASN B N 1
ATOM 2228 C CA . ASN B 1 73 ? -32.554 8.500 23.033 1.00 13.07 73 ASN B CA 1
ATOM 2229 C C . ASN B 1 73 ? -31.392 9.314 22.468 1.00 13.26 73 ASN B C 1
ATOM 2230 O O . ASN B 1 73 ? -31.496 9.913 21.395 1.00 17.76 73 ASN B O 1
ATOM 2238 N N . PHE B 1 74 ? -30.279 9.322 23.129 1.00 13.47 74 PHE B N 1
ATOM 2239 C CA . PHE B 1 74 ? -29.217 10.271 22.760 1.00 13.11 74 PHE B CA 1
ATOM 2240 C C . PHE B 1 74 ? -28.029 9.493 22.269 1.00 14.10 74 PHE B C 1
ATOM 2241 O O . PHE B 1 74 ? -27.374 8.772 23.059 1.00 15.03 74 PHE B O 1
ATOM 2249 N N . GLN B 1 75 ? -27.687 9.558 20.976 1.00 15.22 75 GLN B N 1
ATOM 2250 C CA . GLN B 1 75 ? -26.628 8.750 20.410 1.00 15.91 75 GLN B CA 1
ATOM 2251 C C . GLN B 1 75 ? -25.576 9.531 19.678 1.00 15.90 75 GLN B C 1
ATOM 2252 O O . GLN B 1 75 ? -25.420 9.437 18.434 1.00 15.77 75 GLN B O 1
ATOM 2262 N N . PRO B 1 76 ? -24.782 10.341 20.378 1.00 15.62 76 PRO B N 1
ATOM 2263 C CA . PRO B 1 76 ? -23.716 11.055 19.730 1.00 16.18 76 PRO B CA 1
ATOM 2264 C C . PRO B 1 76 ? -22.560 10.106 19.395 1.00 16.91 76 PRO B C 1
ATOM 2265 O O . PRO B 1 76 ? -22.209 9.150 20.126 1.00 18.80 76 PRO B O 1
ATOM 2269 N N . ASN B 1 77 ? -21.864 10.437 18.294 1.00 18.24 77 ASN B N 1
ATOM 2270 C CA . ASN B 1 77 ? -20.646 9.680 17.932 1.00 21.71 77 ASN B CA 1
ATOM 2271 C C . ASN B 1 77 ? -19.560 10.732 18.159 1.00 22.72 77 ASN B C 1
ATOM 2272 O O . ASN B 1 77 ? -19.133 11.425 17.209 1.00 27.79 77 ASN B O 1
ATOM 2277 N N . GLY B 1 78 ? -19.366 11.150 19.384 1.00 20.21 78 GLY B N 1
ATOM 2278 C CA . GLY B 1 78 ? -18.405 12.197 19.592 1.00 17.11 78 GLY B CA 1
ATOM 2279 C C . GLY B 1 78 ? -19.015 13.211 20.541 1.00 13.58 78 GLY B C 1
ATOM 2280 O O . GLY B 1 78 ? -19.667 12.927 21.537 1.00 14.84 78 GLY B O 1
ATOM 2281 N N . ASN B 1 79 ? -18.578 14.427 20.333 1.00 12.24 79 ASN B N 1
ATOM 2282 C CA . ASN B 1 79 ? -18.897 15.526 21.233 1.00 11.37 79 ASN B CA 1
ATOM 2283 C C . ASN B 1 79 ? -20.273 16.098 20.979 1.00 9.61 79 ASN B C 1
ATOM 2284 O O . ASN B 1 79 ? -20.574 16.526 19.862 1.00 10.12 79 ASN B O 1
ATOM 2289 N N . ALA B 1 80 ? -21.109 16.109 22.009 1.00 9.48 80 ALA B N 1
ATOM 2290 C CA . ALA B 1 80 ? -22.472 16.620 21.901 1.00 9.14 80 ALA B CA 1
ATOM 2291 C C . ALA B 1 80 ? -23.032 16.789 23.305 1.00 9.10 80 ALA B C 1
ATOM 2292 O O . ALA B 1 80 ? -22.490 16.210 24.259 1.00 10.29 80 ALA B O 1
ATOM 2294 N N . TYR B 1 81 ? -24.072 17.611 23.430 1.00 8.83 81 TYR B N 1
ATOM 2295 C CA . TYR B 1 81 ? -24.729 17.837 24.701 1.00 8.53 81 TYR B CA 1
ATOM 2296 C C . TYR B 1 81 ? -26.207 17.566 24.550 1.00 8.25 81 TYR B C 1
ATOM 2297 O O . TYR B 1 81 ? -26.841 17.896 23.521 1.00 9.07 81 TYR B O 1
ATOM 2306 N N . LEU B 1 82 ? -26.816 17.080 25.620 1.00 8.30 82 LEU B N 1
ATOM 2307 C CA . LEU B 1 82 ? -28.274 16.974 25.787 1.00 8.26 82 LEU B CA 1
ATOM 2308 C C . LEU B 1 82 ? -28.568 17.886 26.995 1.00 8.19 82 LEU B C 1
ATOM 2309 O O . LEU B 1 82 ? -28.052 17.668 28.099 1.00 8.67 82 LEU B O 1
ATOM 2314 N N . CYS B 1 83 ? -29.360 18.950 26.760 1.00 7.64 83 CYS B N 1
ATOM 2315 C CA . CYS B 1 83 ? -29.415 20.013 27.768 1.00 8.43 83 CYS B CA 1
ATOM 2316 C C . CYS B 1 83 ? -30.694 20.807 27.628 1.00 7.77 83 CYS B C 1
ATOM 2317 O O . CYS B 1 83 ? -31.450 20.682 26.656 1.00 8.30 83 CYS B O 1
ATOM 2320 N N . VAL B 1 84 ? -30.897 21.665 28.630 1.00 8.07 84 VAL B N 1
ATOM 2321 C CA . VAL B 1 84 ? -31.805 22.820 28.487 1.00 7.98 84 VAL B CA 1
ATOM 2322 C C . VAL B 1 84 ? -30.881 24.000 28.189 1.00 7.61 84 VAL B C 1
ATOM 2323 O O . VAL B 1 84 ? -29.792 24.130 28.785 1.00 8.94 84 VAL B O 1
ATOM 2327 N N . TYR B 1 85 ? -31.257 24.824 27.252 1.00 7.19 85 TYR B N 1
ATOM 2328 C CA . TYR B 1 85 ? -30.454 25.902 26.723 1.00 7.50 85 TYR B CA 1
ATOM 2329 C C . TYR B 1 85 ? -31.279 27.113 26.486 1.00 7.95 85 TYR B C 1
ATOM 2330 O O . TYR B 1 85 ? -32.504 27.040 26.207 1.00 8.50 85 TYR B O 1
ATOM 2339 N N . GLY B 1 86 ? -30.674 28.295 26.531 1.00 8.04 86 GLY B N 1
ATOM 2340 C CA . GLY B 1 86 ? -31.409 29.488 26.143 1.00 8.22 86 GLY B CA 1
ATOM 2341 C C . GLY B 1 86 ? -30.565 30.709 26.296 1.00 8.16 86 GLY B C 1
ATOM 2342 O O . GLY B 1 86 ? -29.325 30.634 26.391 1.00 8.64 86 GLY B O 1
ATOM 2343 N N . TRP B 1 87 ? -31.220 31.873 26.318 1.00 8.59 87 TRP B N 1
ATOM 2344 C CA . TRP B 1 87 ? -30.551 33.133 26.399 1.00 9.53 87 TRP B CA 1
ATOM 2345 C C . TRP B 1 87 ? -31.335 34.127 27.243 1.00 10.13 87 TRP B C 1
ATOM 2346 O O . TRP B 1 87 ? -32.578 34.072 27.338 1.00 10.49 87 TRP B O 1
ATOM 2357 N N . THR B 1 88 ? -30.562 35.077 27.770 1.00 10.84 88 THR B N 1
ATOM 2358 C CA . THR B 1 88 ? -31.167 36.315 28.300 1.00 11.06 88 THR B CA 1
ATOM 2359 C C . THR B 1 88 ? -30.491 37.462 27.554 1.00 12.03 88 THR B C 1
ATOM 2360 O O . THR B 1 88 ? -29.468 37.308 26.883 1.00 11.50 88 THR B O 1
ATOM 2364 N N . VAL B 1 89 ? -31.105 38.655 27.679 1.00 13.18 89 VAL B N 1
ATOM 2365 C CA . VAL B 1 89 ? -30.567 39.909 27.146 1.00 13.81 89 VAL B CA 1
ATOM 2366 C C . VAL B 1 89 ? -30.481 40.953 28.266 1.00 13.68 89 VAL B C 1
ATOM 2367 O O . VAL B 1 89 ? -31.178 40.921 29.254 1.00 15.05 89 VAL B O 1
ATOM 2371 N N . ASP B 1 90 ? -29.413 41.803 28.181 1.00 15.89 90 ASP B N 1
ATOM 2372 C CA . ASP B 1 90 ? -29.171 42.845 29.204 1.00 17.21 90 ASP B CA 1
ATOM 2373 C C . ASP B 1 90 ? -29.081 42.324 30.622 1.00 15.89 90 ASP B C 1
ATOM 2374 O O . ASP B 1 90 ? -29.861 42.709 31.519 1.00 17.59 90 ASP B O 1
ATOM 2379 N N . PRO B 1 91 ? -28.104 41.465 30.890 1.00 15.81 91 PRO B N 1
ATOM 2380 C CA . PRO B 1 91 ? -27.033 41.112 29.997 1.00 15.94 91 PRO B CA 1
ATOM 2381 C C . PRO B 1 91 ? -27.289 39.948 29.042 1.00 14.48 91 PRO B C 1
ATOM 2382 O O . PRO B 1 91 ? -28.158 39.099 29.262 1.00 14.37 91 PRO B O 1
ATOM 2386 N N . LEU B 1 92 ? -26.566 39.996 27.935 1.00 14.15 92 LEU B N 1
ATOM 2387 C CA . LEU B 1 92 ? -26.590 38.914 26.922 1.00 13.03 92 LEU B CA 1
ATOM 2388 C C . LEU B 1 92 ? -25.873 37.720 27.506 1.00 12.07 92 LEU B C 1
ATOM 2389 O O . LEU B 1 92 ? -24.673 37.760 27.749 1.00 13.29 92 LEU B O 1
ATOM 2394 N N . VAL B 1 93 ? -26.623 36.632 27.716 1.00 11.42 93 VAL B N 1
ATOM 2395 C CA . VAL B 1 93 ? -26.080 35.412 28.343 1.00 11.12 93 VAL B CA 1
ATOM 2396 C C . VAL B 1 93 ? -26.633 34.207 27.578 1.00 9.66 93 VAL B C 1
ATOM 2397 O O . VAL B 1 93 ? -27.853 34.184 27.309 1.00 10.21 93 VAL B O 1
ATOM 2401 N N . GLU B 1 94 ? -25.763 33.313 27.209 1.00 9.35 94 GLU B N 1
ATOM 2402 C CA . GLU B 1 94 ? -26.169 31.996 26.678 1.00 9.42 94 GLU B CA 1
ATOM 2403 C C . GLU B 1 94 ? -26.061 31.010 27.838 1.00 9.23 94 GLU B C 1
ATOM 2404 O O . GLU B 1 94 ? -25.045 31.024 28.536 1.00 11.02 94 GLU B O 1
ATOM 2410 N N . TYR B 1 95 ? -27.051 30.160 28.085 1.00 8.57 95 TYR B N 1
ATOM 2411 C CA . TYR B 1 95 ? -26.968 29.257 29.241 1.00 8.76 95 TYR B CA 1
ATOM 2412 C C . TYR B 1 95 ? -27.286 27.826 28.866 1.00 7.71 95 TYR B C 1
ATOM 2413 O O . TYR B 1 95 ? -27.973 27.536 27.892 1.00 8.05 95 TYR B O 1
ATOM 2422 N N . TYR B 1 96 ? -26.768 26.967 29.746 1.00 8.13 96 TYR B N 1
ATOM 2423 C CA . TYR B 1 96 ? -26.868 25.536 29.592 1.00 7.96 96 TYR B CA 1
ATOM 2424 C C . TYR B 1 96 ? -27.143 24.852 30.918 1.00 8.04 96 TYR B C 1
ATOM 2425 O O . TYR B 1 96 ? -26.473 25.153 31.922 1.00 8.86 96 TYR B O 1
ATOM 2434 N N . ILE B 1 97 ? -28.041 23.867 30.912 1.00 7.84 97 ILE B N 1
ATOM 2435 C CA . ILE B 1 97 ? -28.221 22.913 32.015 1.00 7.80 97 ILE B CA 1
ATOM 2436 C C . ILE B 1 97 ? -28.032 21.550 31.354 1.00 7.64 97 ILE B C 1
ATOM 2437 O O . ILE B 1 97 ? -28.898 21.107 30.587 1.00 8.46 97 ILE B O 1
ATOM 2442 N N . VAL B 1 98 ? -26.855 20.941 31.544 1.00 7.80 98 VAL B N 1
ATOM 2443 C CA . VAL B 1 98 ? -26.447 19.776 30.767 1.00 7.78 98 VAL B CA 1
ATOM 2444 C C . VAL B 1 98 ? -26.669 18.496 31.551 1.00 7.74 98 VAL B C 1
ATOM 2445 O O . VAL B 1 98 ? -26.087 18.338 32.627 1.00 9.47 98 VAL B O 1
ATOM 2449 N N . ASP B 1 99 ? -27.491 17.601 31.025 1.00 8.57 99 ASP B N 1
ATOM 2450 C CA . ASP B 1 99 ? -27.772 16.294 31.645 1.00 9.05 99 ASP B CA 1
ATOM 2451 C C . ASP B 1 99 ? -26.982 15.163 31.025 1.00 9.13 99 ASP B C 1
ATOM 2452 O O . ASP B 1 99 ? -26.725 14.188 31.737 1.00 10.18 99 ASP B O 1
ATOM 2457 N N . SER B 1 100 ? -26.598 15.246 29.743 1.00 9.56 100 SER B N 1
ATOM 2458 C CA . SER B 1 100 ? -25.744 14.187 29.177 1.00 9.73 100 SER B CA 1
ATOM 2459 C C . SER B 1 100 ? -24.859 14.871 28.130 1.00 9.60 100 SER B C 1
ATOM 2460 O O . SER B 1 100 ? -25.049 16.009 27.710 1.00 9.10 100 SER B O 1
ATOM 2463 N N . TRP B 1 101 ? -23.841 14.100 27.755 1.00 10.19 101 TRP B N 1
ATOM 2464 C CA . TRP B 1 101 ? -22.834 14.569 26.834 1.00 10.37 101 TRP B CA 1
ATOM 2465 C C . TRP B 1 101 ? -22.239 13.334 26.164 1.00 11.01 101 TRP B C 1
ATOM 2466 O O . TRP B 1 101 ? -22.560 12.190 26.492 1.00 12.85 101 TRP B O 1
ATOM 2477 N N . GLY B 1 102 ? -21.361 13.557 25.218 1.00 12.10 102 GLY B N 1
ATOM 2478 C CA . GLY B 1 102 ? -20.721 12.473 24.488 1.00 13.87 102 GLY B CA 1
ATOM 2479 C C . GLY B 1 102 ? -19.361 12.165 25.095 1.00 14.99 102 GLY B C 1
ATOM 2480 O O . GLY B 1 102 ? -19.302 11.698 26.248 1.00 16.54 102 GLY B O 1
ATOM 2481 N N . ASN B 1 103 ? -18.285 12.421 24.365 1.00 14.77 103 ASN B N 1
ATOM 2482 C CA . ASN B 1 103 ? -17.035 11.952 24.956 1.00 17.00 103 ASN B CA 1
ATOM 2483 C C . ASN B 1 103 ? -16.497 12.985 25.941 1.00 16.53 103 ASN B C 1
ATOM 2484 O O . ASN B 1 103 ? -15.588 12.544 26.652 1.00 20.60 103 ASN B O 1
ATOM 2492 N N . TRP B 1 104 ? -16.958 14.224 25.989 1.00 14.47 104 TRP B N 1
ATOM 2493 C CA . TRP B 1 104 ? -16.339 15.238 26.810 1.00 13.71 104 TRP B CA 1
ATOM 2494 C C . TRP B 1 104 ? -17.355 16.011 27.631 1.00 11.90 104 TRP B C 1
ATOM 2495 O O . TRP B 1 104 ? -18.334 16.516 27.091 1.00 11.18 104 TRP B O 1
ATOM 2506 N N . ARG B 1 105 ? -17.177 15.975 28.961 1.00 13.25 105 ARG B N 1
ATOM 2507 C CA . ARG B 1 105 ? -18.109 16.692 29.862 1.00 11.73 105 ARG B CA 1
ATOM 2508 C C . ARG B 1 105 ? -17.764 18.173 29.805 1.00 11.61 105 ARG B C 1
ATOM 2509 O O . ARG B 1 105 ? -16.623 18.569 30.102 1.00 12.50 105 ARG B O 1
ATOM 2517 N N . PRO B 1 106 ? -18.704 19.020 29.430 1.00 11.88 106 PRO B N 1
ATOM 2518 C CA . PRO B 1 106 ? -18.361 20.437 29.342 1.00 12.09 106 PRO B CA 1
ATOM 2519 C C . PRO B 1 106 ? -18.342 21.116 30.694 1.00 12.87 106 PRO B C 1
ATOM 2520 O O . PRO B 1 106 ? -18.888 20.574 31.649 1.00 13.46 106 PRO B O 1
ATOM 2524 N N . PRO B 1 107 ? -17.843 22.351 30.778 1.00 11.87 107 PRO B N 1
ATOM 2525 C CA . PRO B 1 107 ? -17.295 23.132 29.691 1.00 11.76 107 PRO B CA 1
ATOM 2526 C C . PRO B 1 107 ? -15.789 23.337 29.764 1.00 13.22 107 PRO B C 1
ATOM 2527 O O . PRO B 1 107 ? -15.226 24.200 29.058 1.00 15.27 107 PRO B O 1
ATOM 2531 N N . GLY B 1 108 ? -15.096 22.546 30.598 1.00 14.01 108 GLY B N 1
ATOM 2532 C CA . GLY B 1 108 ? -13.648 22.608 30.658 1.00 14.97 108 GLY B CA 1
ATOM 2533 C C . GLY B 1 108 ? -13.112 23.726 31.518 1.00 15.51 108 GLY B C 1
ATOM 2534 O O . GLY B 1 108 ? -11.877 23.912 31.491 1.00 19.30 108 GLY B O 1
ATOM 2535 N N . ALA B 1 109 ? -13.885 24.346 32.384 1.00 15.44 109 ALA B N 1
ATOM 2536 C CA . ALA B 1 109 ? -13.510 25.439 33.237 1.00 15.14 109 ALA B CA 1
ATOM 2537 C C . ALA B 1 109 ? -13.471 25.051 34.724 1.00 15.41 109 ALA B C 1
ATOM 2538 O O . ALA B 1 109 ? -13.816 23.933 35.067 1.00 17.04 109 ALA B O 1
ATOM 2540 N N . THR B 1 110 ? -13.113 25.994 35.593 1.00 16.66 110 THR B N 1
ATOM 2541 C CA . THR B 1 110 ? -13.126 25.687 37.039 1.00 17.24 110 THR B CA 1
ATOM 2542 C C . THR B 1 110 ? -14.520 25.937 37.612 1.00 15.81 110 THR B C 1
ATOM 2543 O O . THR B 1 110 ? -15.046 27.037 37.403 1.00 17.36 110 THR B O 1
ATOM 2547 N N . PRO B 1 111 ? -15.107 25.029 38.374 1.00 15.99 111 PRO B N 1
ATOM 2548 C CA . PRO B 1 111 ? -16.430 25.247 38.903 1.00 15.50 111 PRO B CA 1
ATOM 2549 C C . PRO B 1 111 ? -16.438 26.414 39.883 1.00 14.47 111 PRO B C 1
ATOM 2550 O O . PRO B 1 111 ? -15.443 26.659 40.604 1.00 17.43 111 PRO B O 1
ATOM 2554 N N . LYS B 1 112 ? -17.550 27.104 39.949 1.00 13.77 112 LYS B N 1
ATOM 2555 C CA . LYS B 1 112 ? -17.819 28.201 40.870 1.00 14.32 112 LYS B CA 1
ATOM 2556 C C . LYS B 1 112 ? -18.744 27.799 42.015 1.00 13.85 112 LYS B C 1
ATOM 2557 O O . LYS B 1 112 ? -18.902 28.560 42.968 1.00 15.82 112 LYS B O 1
ATOM 2563 N N . GLY B 1 113 ? -19.398 26.656 41.897 1.00 13.35 113 GLY B N 1
ATOM 2564 C CA . GLY B 1 113 ? -20.297 26.199 42.952 1.00 12.66 113 GLY B CA 1
ATOM 2565 C C . GLY B 1 113 ? -21.021 24.943 42.499 1.00 11.70 113 GLY B C 1
ATOM 2566 O O . GLY B 1 113 ? -20.679 24.382 41.444 1.00 11.54 113 GLY B O 1
ATOM 2567 N N . THR B 1 114 ? -21.993 24.544 43.309 1.00 11.80 114 THR B N 1
ATOM 2568 C CA . THR B 1 114 ? -22.769 23.367 43.037 1.00 11.90 114 THR B CA 1
ATOM 2569 C C . THR B 1 114 ? -24.240 23.579 43.345 1.00 11.71 114 THR B C 1
ATOM 2570 O O . THR B 1 114 ? -24.583 24.346 44.256 1.00 12.77 114 THR B O 1
ATOM 2574 N N . ILE B 1 115 ? -25.076 22.835 42.640 1.00 10.74 115 ILE B N 1
ATOM 2575 C CA . ILE B 1 115 ? -26.491 22.763 42.987 1.00 11.17 115 ILE B CA 1
ATOM 2576 C C . ILE B 1 115 ? -26.839 21.283 43.016 1.00 10.59 115 ILE B C 1
ATOM 2577 O O . ILE B 1 115 ? -26.572 20.565 42.050 1.00 11.04 115 ILE B O 1
ATOM 2582 N N . THR B 1 116 ? -27.576 20.860 44.050 1.00 11.14 116 THR B N 1
ATOM 2583 C CA . THR B 1 116 ? -28.152 19.521 44.065 1.00 11.33 116 THR B CA 1
ATOM 2584 C C . THR B 1 116 ? -29.625 19.716 43.728 1.00 10.76 116 THR B C 1
ATOM 2585 O O . THR B 1 116 ? -30.323 20.542 44.370 1.00 11.45 116 THR B O 1
ATOM 2591 N N . VAL B 1 117 ? -30.078 19.019 42.681 1.00 11.13 117 VAL B N 1
ATOM 2592 C CA . VAL B 1 117 ? -31.430 19.268 42.162 1.00 11.48 117 VAL B CA 1
ATOM 2593 C C . VAL B 1 117 ? -31.814 18.113 41.283 1.00 11.10 117 VAL B C 1
ATOM 2594 O O . VAL B 1 117 ? -30.949 17.527 40.612 1.00 11.51 117 VAL B O 1
ATOM 2598 N N . ASP B 1 118 ? -33.106 17.790 41.265 1.00 11.73 118 ASP B N 1
ATOM 2599 C CA . ASP B 1 118 ? -33.594 16.720 40.398 1.00 11.50 118 ASP B CA 1
ATOM 2600 C C . ASP B 1 118 ? -32.789 15.448 40.507 1.00 11.90 118 ASP B C 1
ATOM 2601 O O . ASP B 1 118 ? -32.418 14.805 39.497 1.00 12.65 118 ASP B O 1
ATOM 2606 N N . GLY B 1 119 ? -32.466 15.033 41.739 1.00 12.30 119 GLY B N 1
ATOM 2607 C CA . GLY B 1 119 ? -31.797 13.757 41.933 1.00 14.85 119 GLY B CA 1
ATOM 2608 C C . GLY B 1 119 ? -30.311 13.744 41.624 1.00 14.38 119 GLY B C 1
ATOM 2609 O O . GLY B 1 119 ? -29.685 12.691 41.647 1.00 17.14 119 GLY B O 1
ATOM 2610 N N . GLY B 1 120 ? -29.734 14.890 41.231 1.00 13.85 120 GLY B N 1
ATOM 2611 C CA . GLY B 1 120 ? -28.311 14.890 40.862 1.00 14.60 120 GLY B CA 1
ATOM 2612 C C . GLY B 1 120 ? -27.590 16.085 41.485 1.00 12.74 120 GLY B C 1
ATOM 2613 O O . GLY B 1 120 ? -28.187 16.985 42.051 1.00 14.24 120 GLY B O 1
ATOM 2614 N N . THR B 1 121 ? -26.283 16.050 41.193 1.00 13.04 121 THR B N 1
ATOM 2615 C CA . THR B 1 121 ? -25.407 17.129 41.627 1.00 12.72 121 THR B CA 1
ATOM 2616 C C . THR B 1 121 ? -24.837 17.751 40.365 1.00 11.07 121 THR B C 1
ATOM 2617 O O . THR B 1 121 ? -24.302 17.014 39.531 1.00 12.68 121 THR B O 1
ATOM 2621 N N . TYR B 1 122 ? -24.958 19.051 40.262 1.00 10.20 122 TYR B N 1
ATOM 2622 C CA . TYR B 1 122 ? -24.440 19.759 39.121 1.00 10.01 122 TYR B CA 1
ATOM 2623 C C . TYR B 1 122 ? -23.341 20.710 39.564 1.00 9.83 122 TYR B C 1
ATOM 2624 O O . TYR B 1 122 ? -23.507 21.469 40.542 1.00 11.75 122 TYR B O 1
ATOM 2633 N N . ASP B 1 123 ? -22.230 20.740 38.823 1.00 10.06 123 ASP B N 1
ATOM 2634 C CA . ASP B 1 123 ? -21.220 21.774 38.939 1.00 10.12 123 ASP B CA 1
ATOM 2635 C C . ASP B 1 123 ? -21.673 23.003 38.138 1.00 9.85 123 ASP B C 1
ATOM 2636 O O . ASP B 1 123 ? -22.236 22.865 37.040 1.00 10.77 123 ASP B O 1
ATOM 2641 N N . ILE B 1 124 ? -21.419 24.175 38.671 1.00 10.50 124 ILE B N 1
ATOM 2642 C CA . ILE B 1 124 ? -21.814 25.449 38.068 1.00 10.78 124 ILE B CA 1
ATOM 2643 C C . ILE B 1 124 ? -20.577 26.137 37.544 1.00 11.28 124 ILE B C 1
ATOM 2644 O O . ILE B 1 124 ? -19.562 26.194 38.252 1.00 12.02 124 ILE B O 1
ATOM 2649 N N . TYR B 1 125 ? -20.650 26.647 36.313 1.00 10.33 125 TYR B N 1
ATOM 2650 C CA . TYR B 1 125 ? -19.486 27.309 35.688 1.00 10.98 125 TYR B CA 1
ATOM 2651 C C . TYR B 1 125 ? -19.947 28.593 34.998 1.00 10.67 125 TYR B C 1
ATOM 2652 O O . TYR B 1 125 ? -21.108 28.730 34.584 1.00 10.75 125 TYR B O 1
ATOM 2661 N N . GLU B 1 126 ? -18.974 29.472 34.741 1.00 12.05 126 GLU B N 1
ATOM 2662 C CA . GLU B 1 126 ? -19.230 30.666 33.958 1.00 12.92 126 GLU B CA 1
ATOM 2663 C C . GLU B 1 126 ? -18.049 30.811 33.008 1.00 13.03 126 GLU B C 1
ATOM 2664 O O . GLU B 1 126 ? -16.895 30.807 33.448 1.00 14.54 126 GLU B O 1
ATOM 2670 N N . THR B 1 127 ? -18.332 30.942 31.712 1.00 12.56 127 THR B N 1
ATOM 2671 C CA . THR B 1 127 ? -17.302 31.132 30.700 1.00 12.61 127 THR B CA 1
ATOM 2672 C C . THR B 1 127 ? -17.691 32.351 29.872 1.00 13.09 127 THR B C 1
ATOM 2673 O O . THR B 1 127 ? -18.706 33.025 30.115 1.00 13.76 127 THR B O 1
ATOM 2677 N N . LEU B 1 128 ? -16.870 32.690 28.871 1.00 14.21 128 LEU B N 1
ATOM 2678 C CA . LEU B 1 128 ? -17.092 33.882 28.057 1.00 15.06 128 LEU B CA 1
ATOM 2679 C C . LEU B 1 128 ? -16.822 33.557 26.583 1.00 14.25 128 LEU B C 1
ATOM 2680 O O . LEU B 1 128 ? -15.871 32.822 26.270 1.00 16.94 128 LEU B O 1
ATOM 2685 N N . ARG B 1 129 ? -17.703 34.057 25.744 1.00 13.01 129 ARG B N 1
ATOM 2686 C CA . ARG B 1 129 ? -17.532 33.962 24.296 1.00 13.28 129 ARG B CA 1
ATOM 2687 C C . ARG B 1 129 ? -17.316 35.415 23.814 1.00 12.35 129 ARG B C 1
ATOM 2688 O O . ARG B 1 129 ? -18.107 36.315 24.088 1.00 13.06 129 ARG B O 1
ATOM 2696 N N . VAL B 1 130 ? -16.209 35.616 23.092 1.00 14.31 130 VAL B N 1
ATOM 2697 C CA . VAL B 1 130 ? -15.876 36.970 22.644 1.00 14.21 130 VAL B CA 1
ATOM 2698 C C . VAL B 1 130 ? -16.087 37.083 21.134 1.00 13.87 130 VAL B C 1
ATOM 2699 O O . VAL B 1 130 ? -15.512 36.332 20.357 1.00 14.45 130 VAL B O 1
ATOM 2703 N N . ASN B 1 131 ? -16.993 37.967 20.738 1.00 14.78 131 ASN B N 1
ATOM 2704 C CA . ASN B 1 131 ? -17.236 38.279 19.308 1.00 14.61 131 ASN B CA 1
ATOM 2705 C C . ASN B 1 131 ? -17.547 37.029 18.508 1.00 14.15 131 ASN B C 1
ATOM 2706 O O . ASN B 1 131 ? -16.906 36.701 17.533 1.00 15.80 131 ASN B O 1
ATOM 2711 N N . GLN B 1 132 ? -18.579 36.271 18.916 1.00 13.73 132 GLN B N 1
ATOM 2712 C CA . GLN B 1 132 ? -19.017 35.005 18.329 1.00 14.39 132 GLN B CA 1
ATOM 2713 C C . GLN B 1 132 ? -20.480 35.099 17.931 1.00 12.10 132 GLN B C 1
ATOM 2714 O O . GLN B 1 132 ? -21.171 36.013 18.319 1.00 12.27 132 GLN B O 1
ATOM 2720 N N . PRO B 1 133 ? -20.985 34.104 17.157 1.00 13.15 133 PRO B N 1
ATOM 2721 C CA . PRO B 1 133 ? -22.417 34.145 16.775 1.00 12.59 133 PRO B CA 1
ATOM 2722 C C . PRO B 1 133 ? -23.271 34.198 18.000 1.00 11.56 133 PRO B C 1
ATOM 2723 O O . PRO B 1 133 ? -22.994 33.552 19.035 1.00 11.97 133 PRO B O 1
ATOM 2727 N N . SER B 1 134 ? -24.407 34.901 17.888 1.00 12.14 134 SER B N 1
ATOM 2728 C CA . SER B 1 134 ? -25.332 35.013 18.993 1.00 11.68 134 SER B CA 1
ATOM 2729 C C . SER B 1 134 ? -26.713 35.348 18.458 1.00 11.63 134 SER B C 1
ATOM 2730 O O . SER B 1 134 ? -26.847 35.621 17.264 1.00 12.72 134 SER B O 1
ATOM 2733 N N . ILE B 1 135 ? -27.695 35.400 19.353 1.00 12.22 135 ILE B N 1
ATOM 2734 C CA . ILE B 1 135 ? -29.038 35.837 18.977 1.00 12.36 135 ILE B CA 1
ATOM 2735 C C . ILE B 1 135 ? -29.062 37.319 18.583 1.00 13.96 135 ILE B C 1
ATOM 2736 O O . ILE B 1 135 ? -30.099 37.759 18.060 1.00 16.25 135 ILE B O 1
ATOM 2741 N N . LYS B 1 136 ? -27.985 38.064 18.870 1.00 14.13 136 LYS B N 1
ATOM 2742 C CA . LYS B 1 136 ? -27.960 39.496 18.520 1.00 16.85 136 LYS B CA 1
ATOM 2743 C C . LYS B 1 136 ? -26.848 39.723 17.516 1.00 17.70 136 LYS B C 1
ATOM 2744 O O . LYS B 1 136 ? -26.220 40.791 17.475 1.00 22.32 136 LYS B O 1
ATOM 2750 N N . GLY B 1 137 ? -26.579 38.764 16.645 1.00 16.55 137 GLY B N 1
ATOM 2751 C CA . GLY B 1 137 ? -25.498 38.893 15.662 1.00 16.34 137 GLY B CA 1
ATOM 2752 C C . GLY B 1 137 ? -24.168 38.600 16.346 1.00 14.50 137 GLY B C 1
ATOM 2753 O O . GLY B 1 137 ? -24.078 38.079 17.440 1.00 15.55 137 GLY B O 1
ATOM 2754 N N . ILE B 1 138 ? -23.062 38.936 15.691 1.00 14.76 138 ILE B N 1
ATOM 2755 C CA . ILE B 1 138 ? -21.756 38.645 16.274 1.00 14.27 138 ILE B CA 1
ATOM 2756 C C . ILE B 1 138 ? -21.598 39.522 17.509 1.00 14.02 138 ILE B C 1
ATOM 2757 O O . ILE B 1 138 ? -21.726 40.751 17.412 1.00 16.36 138 ILE B O 1
ATOM 2762 N N . ALA B 1 139 ? -21.313 38.939 18.652 1.00 12.06 139 ALA B N 1
ATOM 2763 C CA . ALA B 1 139 ? -21.336 39.642 19.916 1.00 12.75 139 ALA B CA 1
ATOM 2764 C C . ALA B 1 139 ? -20.526 38.906 20.983 1.00 12.80 139 ALA B C 1
ATOM 2765 O O . ALA B 1 139 ? -20.090 37.776 20.808 1.00 13.22 139 ALA B O 1
ATOM 2767 N N . THR B 1 140 ? -20.301 39.612 22.093 1.00 12.54 140 THR B N 1
ATOM 2768 C CA . THR B 1 140 ? -19.634 39.032 23.264 1.00 12.35 140 THR B CA 1
ATOM 2769 C C . THR B 1 140 ? -20.690 38.804 24.334 1.00 12.55 140 THR B C 1
ATOM 2770 O O . THR B 1 140 ? -21.587 39.609 24.543 1.00 14.30 140 THR B O 1
ATOM 2774 N N . PHE B 1 141 ? -20.586 37.598 24.954 1.00 12.13 141 PHE B N 1
ATOM 2775 C CA . PHE B 1 141 ? -21.608 37.227 25.924 1.00 11.72 141 PHE B CA 1
ATOM 2776 C C . PHE B 1 141 ? -21.006 36.209 26.890 1.00 11.01 141 PHE B C 1
ATOM 2777 O O . PHE B 1 141 ? -20.132 35.424 26.561 1.00 11.86 141 PHE B O 1
ATOM 2785 N N . LYS B 1 142 ? -21.576 36.235 28.090 1.00 12.36 142 LYS B N 1
ATOM 2786 C CA . LYS B 1 142 ? -21.208 35.196 29.071 1.00 12.12 142 LYS B CA 1
ATOM 2787 C C . LYS B 1 142 ? -21.979 33.918 28.750 1.00 11.29 142 LYS B C 1
ATOM 2788 O O . LYS B 1 142 ? -23.046 33.950 28.137 1.00 11.13 142 LYS B O 1
ATOM 2797 N N . GLN B 1 143 ? -21.446 32.819 29.242 1.00 11.12 143 GLN B N 1
ATOM 2798 C CA . GLN B 1 143 ? -22.130 31.540 29.204 1.00 10.41 143 GLN B CA 1
ATOM 2799 C C . GLN B 1 143 ? -22.217 31.020 30.635 1.00 10.56 143 GLN B C 1
ATOM 2800 O O . GLN B 1 143 ? -21.220 31.001 31.358 1.00 11.75 143 GLN B O 1
ATOM 2806 N N . TYR B 1 144 ? -23.453 30.677 31.032 1.00 9.75 144 TYR B N 1
ATOM 2807 C CA . TYR B 1 144 ? -23.704 30.113 32.366 1.00 9.68 144 TYR B CA 1
ATOM 2808 C C . TYR B 1 144 ? -23.979 28.621 32.211 1.00 9.20 144 TYR B C 1
ATOM 2809 O O . TYR B 1 144 ? -24.721 28.253 31.279 1.00 9.93 144 TYR B O 1
ATOM 2818 N N . TRP B 1 145 ? -23.452 27.791 33.095 1.00 9.22 145 TRP B N 1
ATOM 2819 C CA . TRP B 1 145 ? -23.580 26.359 32.983 1.00 8.98 145 TRP B CA 1
ATOM 2820 C C . TRP B 1 145 ? -23.924 25.730 34.318 1.00 8.69 145 TRP B C 1
ATOM 2821 O O . TRP B 1 145 ? -23.313 26.049 35.334 1.00 9.72 145 TRP B O 1
ATOM 2832 N N . SER B 1 146 ? -24.812 24.758 34.276 1.00 8.73 146 SER B N 1
ATOM 2833 C CA . SER B 1 146 ? -24.936 23.722 35.276 1.00 8.81 146 SER B CA 1
ATOM 2834 C C . SER B 1 146 ? -24.674 22.406 34.559 1.00 8.44 146 SER B C 1
ATOM 2835 O O . SER B 1 146 ? -25.339 22.157 33.520 1.00 9.39 146 SER B O 1
ATOM 2838 N N . VAL B 1 147 ? -23.772 21.561 35.032 1.00 8.64 147 VAL B N 1
ATOM 2839 C CA . VAL B 1 147 ? -23.465 20.308 34.352 1.00 9.06 147 VAL B CA 1
ATOM 2840 C C . VAL B 1 147 ? -23.553 19.141 35.325 1.00 9.29 147 VAL B C 1
ATOM 2841 O O . VAL B 1 147 ? -22.865 19.141 36.358 1.00 10.00 147 VAL B O 1
ATOM 2845 N N . ARG B 1 148 ? -24.429 18.217 35.037 1.00 9.63 148 ARG B N 1
ATOM 2846 C CA . ARG B 1 148 ? -24.647 17.076 35.961 1.00 10.17 148 ARG B CA 1
ATOM 2847 C C . ARG B 1 148 ? -23.357 16.291 36.097 1.00 10.18 148 ARG B C 1
ATOM 2848 O O . ARG B 1 148 ? -22.540 16.209 35.176 1.00 10.69 148 ARG B O 1
ATOM 2856 N N . ARG B 1 149 ? -23.165 15.644 37.258 1.00 11.13 149 ARG B N 1
ATOM 2857 C CA . ARG B 1 149 ? -21.923 14.876 37.455 1.00 11.98 149 ARG B CA 1
ATOM 2858 C C . ARG B 1 149 ? -21.987 13.510 36.838 1.00 13.14 149 ARG B C 1
ATOM 2859 O O . ARG B 1 149 ? -20.931 12.907 36.581 1.00 16.63 149 ARG B O 1
ATOM 2867 N N . SER B 1 150 ? -23.179 12.989 36.630 1.00 14.73 150 SER B N 1
ATOM 2868 C CA . SER B 1 150 ? -23.324 11.720 35.922 1.00 16.12 150 SER B CA 1
ATOM 2869 C C . SER B 1 150 ? -24.430 11.898 34.880 1.00 14.33 150 SER B C 1
ATOM 2870 O O . SER B 1 150 ? -25.354 12.684 35.068 1.00 16.67 150 SER B O 1
ATOM 2874 N N . LYS B 1 151 ? -24.281 11.200 33.787 1.00 13.98 151 LYS B N 1
ATOM 2875 C CA . LYS B 1 151 ? -25.205 11.369 32.678 1.00 12.36 151 LYS B CA 1
ATOM 2876 C C . LYS B 1 151 ? -26.583 10.794 32.958 1.00 12.10 151 LYS B C 1
ATOM 2877 O O . LYS B 1 151 ? -26.727 9.765 33.612 1.00 13.66 151 LYS B O 1
ATOM 2883 N N . ARG B 1 152 ? -27.601 11.451 32.413 1.00 11.91 152 ARG B N 1
ATOM 2884 C CA . ARG B 1 152 ? -28.926 10.858 32.347 1.00 12.88 152 ARG B CA 1
ATOM 2885 C C . ARG B 1 152 ? -29.584 11.393 31.062 1.00 12.18 152 ARG B C 1
ATOM 2886 O O . ARG B 1 152 ? -29.181 12.471 30.545 1.00 11.59 152 ARG B O 1
ATOM 2894 N N . THR B 1 153 ? -30.618 10.706 30.600 1.00 12.13 153 THR B N 1
ATOM 2895 C CA . THR B 1 153 ? -31.284 11.121 29.363 1.00 11.95 153 THR B CA 1
ATOM 2896 C C . THR B 1 153 ? -32.789 11.181 29.518 1.00 11.60 153 THR B C 1
ATOM 2897 O O . THR B 1 153 ? -33.473 11.239 28.497 1.00 11.90 153 THR B O 1
ATOM 2901 N N . SER B 1 154 ? -33.281 11.210 30.756 1.00 11.12 154 SER B N 1
ATOM 2902 C CA . SER B 1 154 ? -34.698 11.475 30.952 1.00 11.70 154 SER B CA 1
ATOM 2903 C C . SER B 1 154 ? -34.877 11.943 32.395 1.00 12.12 154 SER B C 1
ATOM 2904 O O . SER B 1 154 ? -34.090 11.634 33.284 1.00 13.82 154 SER B O 1
ATOM 2907 N N . GLY B 1 155 ? -35.967 12.672 32.597 1.00 11.88 155 GLY B N 1
ATOM 2908 C CA . GLY B 1 155 ? -36.305 13.137 33.964 1.00 13.03 155 GLY B CA 1
ATOM 2909 C C . GLY B 1 155 ? -36.925 14.530 33.903 1.00 11.62 155 GLY B C 1
ATOM 2910 O O . GLY B 1 155 ? -37.404 14.943 32.861 1.00 13.45 155 GLY B O 1
ATOM 2911 N N . THR B 1 156 ? -36.898 15.224 35.033 1.00 12.01 156 THR B N 1
ATOM 2912 C CA . THR B 1 156 ? -37.364 16.587 35.115 1.00 11.86 156 THR B CA 1
ATOM 2913 C C . THR B 1 156 ? -36.158 17.498 35.398 1.00 10.49 156 THR B C 1
ATOM 2914 O O . THR B 1 156 ? -35.314 17.149 36.209 1.00 10.81 156 THR B O 1
ATOM 2918 N N . ILE B 1 157 ? -36.116 18.618 34.666 1.00 10.30 157 ILE B N 1
ATOM 2919 C CA . ILE B 1 157 ? -35.127 19.657 34.934 1.00 10.39 157 ILE B CA 1
ATOM 2920 C C . ILE B 1 157 ? -35.903 20.844 35.492 1.00 10.25 157 ILE B C 1
ATOM 2921 O O . ILE B 1 157 ? -36.711 21.479 34.803 1.00 10.48 157 ILE B O 1
ATOM 2926 N N . SER B 1 158 ? -35.597 21.181 36.743 1.00 10.16 158 SER B N 1
ATOM 2927 C CA . SER B 1 158 ? -36.190 22.271 37.477 1.00 10.50 158 SER B CA 1
ATOM 2928 C C . SER B 1 158 ? -35.427 23.533 37.126 1.00 10.45 158 SER B C 1
ATOM 2929 O O . SER B 1 158 ? -34.502 23.981 37.814 1.00 10.70 158 SER B O 1
ATOM 2932 N N . VAL B 1 159 ? -35.724 24.050 35.921 1.00 10.28 159 VAL B N 1
ATOM 2933 C CA . VAL B 1 159 ? -34.943 25.136 35.331 1.00 10.21 159 VAL B CA 1
ATOM 2934 C C . VAL B 1 159 ? -34.802 26.321 36.263 1.00 10.27 159 VAL B C 1
ATOM 2935 O O . VAL B 1 159 ? -33.680 26.855 36.436 1.00 10.08 159 VAL B O 1
ATOM 2939 N N . SER B 1 160 ? -35.890 26.773 36.877 1.00 10.17 160 SER B N 1
ATOM 2940 C CA . SER B 1 160 ? -35.819 27.956 37.739 1.00 10.72 160 SER B CA 1
ATOM 2941 C C . SER B 1 160 ? -34.914 27.694 38.926 1.00 10.25 160 SER B C 1
ATOM 2942 O O . SER B 1 160 ? -34.303 28.670 39.427 1.00 11.39 160 SER B O 1
ATOM 2945 N N . ASN B 1 161 ? -34.784 26.456 39.423 1.00 10.83 161 ASN B N 1
ATOM 2946 C CA . ASN B 1 161 ? -33.834 26.223 40.518 1.00 10.72 161 ASN B CA 1
ATOM 2947 C C . ASN B 1 161 ? -32.407 26.577 40.086 1.00 10.33 161 ASN B C 1
ATOM 2948 O O . ASN B 1 161 ? -31.617 27.171 40.850 1.00 11.42 161 ASN B O 1
ATOM 2953 N N . HIS B 1 162 ? -32.048 26.185 38.849 1.00 10.04 162 HIS B N 1
ATOM 2954 C CA . HIS B 1 162 ? -30.723 26.530 38.328 1.00 9.91 162 HIS B CA 1
ATOM 2955 C C . HIS B 1 162 ? -30.553 28.028 38.198 1.00 10.41 162 HIS B C 1
ATOM 2956 O O . HIS B 1 162 ? -29.527 28.573 38.631 1.00 10.74 162 HIS B O 1
ATOM 2963 N N . PHE B 1 163 ? -31.559 28.735 37.668 1.00 9.82 163 PHE B N 1
ATOM 2964 C CA . PHE B 1 163 ? -31.459 30.174 37.532 1.00 10.39 163 PHE B CA 1
ATOM 2965 C C . PHE B 1 163 ? -31.231 30.786 38.914 1.00 11.10 163 PHE B C 1
ATOM 2966 O O . PHE B 1 163 ? -30.397 31.696 39.031 1.00 11.66 163 PHE B O 1
ATOM 2974 N N . ARG B 1 164 ? -31.973 30.364 39.941 1.00 11.24 164 ARG B N 1
ATOM 2975 C CA . ARG B 1 164 ? -31.786 30.952 41.269 1.00 12.65 164 ARG B CA 1
ATOM 2976 C C . ARG B 1 164 ? -30.409 30.611 41.791 1.00 12.15 164 ARG B C 1
ATOM 2977 O O . ARG B 1 164 ? -29.779 31.467 42.482 1.00 13.85 164 ARG B O 1
ATOM 2985 N N . ALA B 1 165 ? -29.861 29.430 41.545 1.00 11.80 165 ALA B N 1
ATOM 2986 C CA . ALA B 1 165 ? -28.520 29.114 42.017 1.00 11.27 165 ALA B CA 1
ATOM 2987 C C . ALA B 1 165 ? -27.474 30.005 41.371 1.00 11.29 165 ALA B C 1
ATOM 2988 O O . ALA B 1 165 ? -26.561 30.509 42.026 1.00 12.88 165 ALA B O 1
ATOM 2990 N N . TRP B 1 166 ? -27.592 30.170 40.048 1.00 11.40 166 TRP B N 1
ATOM 2991 C CA . TRP B 1 166 ? -26.654 31.019 39.348 1.00 11.60 166 TRP B CA 1
ATOM 2992 C C . TRP B 1 166 ? -26.672 32.431 39.947 1.00 12.09 166 TRP B C 1
ATOM 2993 O O . TRP B 1 166 ? -25.625 33.009 40.249 1.00 12.48 166 TRP B O 1
ATOM 3004 N N . GLU B 1 167 ? -27.864 32.988 40.139 1.00 12.69 167 GLU B N 1
ATOM 3005 C CA . GLU B 1 167 ? -27.962 34.356 40.706 1.00 13.35 167 GLU B CA 1
ATOM 3006 C C . GLU B 1 167 ? -27.449 34.379 42.125 1.00 13.64 167 GLU B C 1
ATOM 3007 O O . GLU B 1 167 ? -26.801 35.393 42.499 1.00 15.48 167 GLU B O 1
ATOM 3013 N N . ASN B 1 168 ? -27.639 33.329 42.903 1.00 14.01 168 ASN B N 1
ATOM 3014 C CA . ASN B 1 168 ? -27.038 33.316 44.276 1.00 15.32 168 ASN B CA 1
ATOM 3015 C C . ASN B 1 168 ? -25.529 33.417 44.171 1.00 15.44 168 ASN B C 1
ATOM 3016 O O . ASN B 1 168 ? -24.898 34.052 45.056 1.00 17.68 168 ASN B O 1
ATOM 3021 N N . LEU B 1 169 ? -24.886 32.864 43.135 1.00 15.11 169 LEU B N 1
ATOM 3022 C CA . LEU B 1 169 ? -23.443 32.882 42.941 1.00 15.24 169 LEU B CA 1
ATOM 3023 C C . LEU B 1 169 ? -22.926 34.101 42.195 1.00 15.45 169 LEU B C 1
ATOM 3024 O O . LEU B 1 169 ? -21.769 34.146 41.776 1.00 18.45 169 LEU B O 1
ATOM 3029 N N . GLY B 1 170 ? -23.800 35.081 41.985 1.00 15.26 170 GLY B N 1
ATOM 3030 C CA . GLY B 1 170 ? -23.401 36.291 41.328 1.00 16.23 170 GLY B CA 1
ATOM 3031 C C . GLY B 1 170 ? -23.438 36.253 39.822 1.00 15.96 170 GLY B C 1
ATOM 3032 O O . GLY B 1 170 ? -22.974 37.166 39.128 1.00 17.81 170 GLY B O 1
ATOM 3033 N N . MET B 1 171 ? -24.067 35.213 39.244 1.00 15.18 171 MET B N 1
ATOM 3034 C CA . MET B 1 171 ? -24.187 35.081 37.781 1.00 15.08 171 MET B CA 1
ATOM 3035 C C . MET B 1 171 ? -25.572 35.662 37.472 1.00 15.08 171 MET B C 1
ATOM 3036 O O . MET B 1 171 ? -26.596 34.957 37.437 1.00 15.53 171 MET B O 1
ATOM 3041 N N . ASN B 1 172 ? -25.608 36.964 37.246 1.00 16.20 172 ASN B N 1
ATOM 3042 C CA . ASN B 1 172 ? -26.857 37.686 37.072 1.00 16.07 172 ASN B CA 1
ATOM 3043 C C . ASN B 1 172 ? -27.460 37.449 35.699 1.00 15.50 172 ASN B C 1
ATOM 3044 O O . ASN B 1 172 ? -26.791 37.400 34.683 1.00 15.67 172 ASN B O 1
ATOM 3049 N N . MET B 1 173 ? -28.771 37.294 35.705 1.00 15.05 173 MET B N 1
ATOM 3050 C CA . MET B 1 173 ? -29.477 37.043 34.433 1.00 14.78 173 MET B CA 1
ATOM 3051 C C . MET B 1 173 ? -30.241 38.212 33.935 1.00 12.84 173 MET B C 1
ATOM 3052 O O . MET B 1 173 ? -30.707 39.012 34.747 1.00 16.19 173 MET B O 1
ATOM 3060 N N . GLY B 1 174 ? -30.328 38.329 32.629 1.00 13.13 174 GLY B N 1
ATOM 3061 C CA . GLY B 1 174 ? -31.084 39.391 31.982 1.00 13.01 174 GLY B CA 1
ATOM 3062 C C . GLY B 1 174 ? -32.547 39.011 31.773 1.00 12.89 174 GLY B C 1
ATOM 3063 O O . GLY B 1 174 ? -33.124 38.119 32.393 1.00 14.51 174 GLY B O 1
ATOM 3064 N N . LYS B 1 175 ? -33.180 39.798 30.878 1.00 13.87 175 LYS B N 1
ATOM 3065 C CA . LYS B 1 175 ? -34.572 39.498 30.490 1.00 13.66 175 LYS B CA 1
ATOM 3066 C C . LYS B 1 175 ? -34.575 38.214 29.648 1.00 12.63 175 LYS B C 1
ATOM 3067 O O . LYS B 1 175 ? -33.691 38.001 28.807 1.00 12.93 175 LYS B O 1
ATOM 3073 N N . MET B 1 176 ? -35.574 37.363 29.846 1.00 12.86 176 MET B N 1
ATOM 3074 C CA . MET B 1 176 ? -35.629 36.109 29.140 1.00 11.81 176 MET B CA 1
ATOM 3075 C C . MET B 1 176 ? -35.833 36.259 27.652 1.00 11.48 176 MET B C 1
ATOM 3076 O O . MET B 1 176 ? -36.714 37.007 27.203 1.00 11.93 176 MET B O 1
ATOM 3081 N N . TYR B 1 177 ? -35.024 35.529 26.887 1.00 11.16 177 TYR B N 1
ATOM 3082 C CA . TYR B 1 177 ? -35.251 35.407 25.433 1.00 10.95 177 TYR B CA 1
ATOM 3083 C C . TYR B 1 177 ? -35.694 33.983 25.091 1.00 10.33 177 TYR B C 1
ATOM 3084 O O . TYR B 1 177 ? -36.503 33.817 24.155 1.00 10.86 177 TYR B O 1
ATOM 3093 N N . GLU B 1 178 ? -35.221 32.946 25.764 1.00 9.96 178 GLU B N 1
ATOM 3094 C CA . GLU B 1 178 ? -35.547 31.578 25.391 1.00 9.44 178 GLU B CA 1
ATOM 3095 C C . GLU B 1 178 ? -35.240 30.578 26.491 1.00 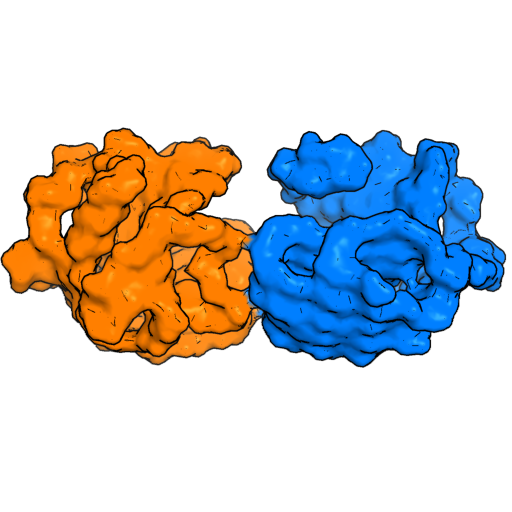8.75 178 GLU B C 1
ATOM 3096 O O . GLU B 1 178 ? -34.264 30.807 27.219 1.00 9.12 178 GLU B O 1
ATOM 3102 N N . VAL B 1 179 ? -35.996 29.501 26.514 1.00 8.57 179 VAL B N 1
ATOM 3103 C CA . VAL B 1 179 ? -35.681 28.296 27.263 1.00 8.67 179 VAL B CA 1
ATOM 3104 C C . VAL B 1 179 ? -36.081 27.120 26.376 1.00 8.22 179 VAL B C 1
ATOM 3105 O O . VAL B 1 179 ? -37.210 27.125 25.873 1.00 9.39 179 VAL B O 1
ATOM 3109 N N . ALA B 1 180 ? -35.208 26.138 26.189 1.00 8.02 180 ALA B N 1
ATOM 3110 C CA . ALA B 1 180 ? -35.565 25.055 25.276 1.00 7.90 180 ALA B CA 1
ATOM 3111 C C . ALA B 1 180 ? -34.728 23.804 25.514 1.00 7.58 180 ALA B C 1
ATOM 3112 O O . ALA B 1 180 ? -33.536 23.886 25.759 1.00 8.80 180 ALA B O 1
ATOM 3114 N N . LEU B 1 181 ? -35.362 22.648 25.382 1.00 8.65 181 LEU B N 1
ATOM 3115 C CA . LEU B 1 181 ? -34.664 21.369 25.348 1.00 8.64 181 LEU B CA 1
ATOM 3116 C C . LEU B 1 181 ? -33.877 21.332 24.028 1.00 7.84 181 LEU B C 1
ATOM 3117 O O . LEU B 1 181 ? -34.470 21.513 22.949 1.00 8.67 181 LEU B O 1
ATOM 3122 N N . THR B 1 182 ? -32.592 21.080 24.144 1.00 7.41 182 THR B N 1
ATOM 3123 C CA . THR B 1 182 ? -31.644 21.249 23.056 1.00 7.50 182 THR B CA 1
ATOM 3124 C C . THR B 1 182 ? -30.697 20.096 22.956 1.00 7.01 182 THR B C 1
ATOM 3125 O O . THR B 1 182 ? -30.218 19.548 23.945 1.00 8.35 182 THR B O 1
ATOM 3129 N N . VAL B 1 183 ? -30.378 19.774 21.687 1.00 7.70 183 VAL B N 1
ATOM 3130 C CA . VAL B 1 183 ? -29.297 18.853 21.367 1.00 8.38 183 VAL B CA 1
ATOM 3131 C C . VAL B 1 183 ? -28.239 19.650 20.624 1.00 7.96 183 VAL B C 1
ATOM 3132 O O . VAL B 1 183 ? -28.568 20.291 19.611 1.00 8.49 183 VAL B O 1
ATOM 3136 N N . GLU B 1 184 ? -27.005 19.603 21.086 1.00 8.14 184 GLU B N 1
ATOM 3137 C CA . GLU B 1 184 ? -25.923 20.357 20.446 1.00 8.37 184 GLU B CA 1
ATOM 3138 C C . GLU B 1 184 ? -24.838 19.366 20.014 1.00 8.77 184 GLU B C 1
ATOM 3139 O O . GLU B 1 184 ? -24.500 18.440 20.783 1.00 10.02 184 GLU B O 1
ATOM 3145 N N . GLY B 1 185 ? -24.321 19.535 18.789 1.00 8.51 185 GLY B N 1
ATOM 3146 C CA . GLY B 1 185 ? -23.163 18.764 18.342 1.00 9.97 185 GLY B CA 1
ATOM 3147 C C . GLY B 1 185 ? -21.996 19.718 18.074 1.00 9.34 185 GLY B C 1
ATOM 3148 O O . GLY B 1 185 ? -22.185 20.840 17.620 1.00 9.42 185 GLY B O 1
ATOM 3149 N N . TYR B 1 186 ? -20.791 19.222 18.325 1.00 10.17 186 TYR B N 1
ATOM 3150 C CA . TYR B 1 186 ? -19.578 20.024 18.068 1.00 11.37 186 TYR B CA 1
ATOM 3151 C C . TYR B 1 186 ? -18.506 19.149 17.489 1.00 11.78 186 TYR B C 1
ATOM 3152 O O . TYR B 1 186 ? -18.095 18.173 18.150 1.00 13.81 186 TYR B O 1
ATOM 3161 N N . GLN B 1 187 ? -18.086 19.381 16.258 1.00 11.41 187 GLN B N 1
ATOM 3162 C CA . GLN B 1 187 ? -17.027 18.560 15.618 1.00 12.84 187 GLN B CA 1
ATOM 3163 C C . GLN B 1 187 ? -17.339 17.081 15.793 1.00 11.81 187 GLN B C 1
ATOM 3164 O O . GLN B 1 187 ? -16.542 16.252 16.239 1.00 13.18 187 GLN B O 1
ATOM 3170 N N . SER B 1 188 ? -18.535 16.719 15.293 1.00 11.51 188 SER B N 1
ATOM 3171 C CA . SER B 1 188 ? -19.020 15.368 15.478 1.00 12.22 188 SER B CA 1
ATOM 3172 C C . SER B 1 188 ? -20.149 15.033 14.505 1.00 11.21 188 SER B C 1
ATOM 3173 O O . SER B 1 188 ? -20.628 15.912 13.767 1.00 11.59 188 SER B O 1
ATOM 3176 N N . SER B 1 189 ? -20.630 13.815 14.601 1.00 12.56 189 SER B N 1
ATOM 3177 C CA . SER B 1 189 ? -21.807 13.308 13.933 1.00 12.41 189 SER B CA 1
ATOM 3178 C C . SER B 1 189 ? -22.623 12.607 15.027 1.00 12.83 189 SER B C 1
ATOM 3179 O O . SER B 1 189 ? -22.067 12.240 16.071 1.00 14.89 189 SER B O 1
ATOM 3182 N N . GLY B 1 190 ? -23.912 12.365 14.794 1.00 12.02 190 GLY B N 1
ATOM 3183 C CA . GLY B 1 190 ? -24.693 11.625 15.778 1.00 12.10 190 GLY B CA 1
ATOM 3184 C C . GLY B 1 190 ? -26.180 11.743 15.491 1.00 11.28 190 GLY B C 1
ATOM 3185 O O . GLY B 1 190 ? -26.617 12.304 14.466 1.00 11.71 190 GLY B O 1
ATOM 3186 N N . SER B 1 191 ? -26.946 11.223 16.431 1.00 11.77 191 SER B N 1
ATOM 3187 C CA . SER B 1 191 ? -28.399 11.311 16.348 1.00 12.25 191 SER B CA 1
ATOM 3188 C C . SER B 1 191 ? -28.959 11.445 17.754 1.00 11.95 191 SER B C 1
ATOM 3189 O O . SER B 1 191 ? -28.302 11.117 18.755 1.00 12.64 191 SER B O 1
ATOM 3192 N N . ALA B 1 192 ? -30.185 11.960 17.774 1.00 10.49 192 ALA B N 1
ATOM 3193 C CA . ALA B 1 192 ? -30.905 11.997 19.035 1.00 11.45 192 ALA B CA 1
ATOM 3194 C C . ALA B 1 192 ? -32.374 11.948 18.691 1.00 11.08 192 ALA B C 1
ATOM 3195 O O . ALA B 1 192 ? -32.813 12.500 17.681 1.00 13.67 192 ALA B O 1
ATOM 3197 N N . ASN B 1 193 ? -33.164 11.316 19.532 1.00 11.32 193 ASN B N 1
ATOM 3198 C CA . ASN B 1 193 ? -34.598 11.337 19.412 1.00 11.51 193 ASN B CA 1
ATOM 3199 C C . ASN B 1 193 ? -35.191 11.828 20.736 1.00 11.37 193 ASN B C 1
ATOM 3200 O O . ASN B 1 193 ? -35.116 11.103 21.734 1.00 12.25 193 ASN B O 1
ATOM 3205 N N . VAL B 1 194 ? -35.677 13.061 20.725 1.00 10.63 194 VAL B N 1
ATOM 3206 C CA . VAL B 1 194 ? -36.290 13.646 21.921 1.00 10.60 194 VAL B CA 1
ATOM 3207 C C . VAL B 1 194 ? -37.773 13.257 21.849 1.00 11.98 194 VAL B C 1
ATOM 3208 O O . VAL B 1 194 ? -38.569 13.858 21.153 1.00 13.61 194 VAL B O 1
ATOM 3212 N N . TYR B 1 195 ? -38.093 12.144 22.531 1.00 11.85 195 TYR B N 1
ATOM 3213 C CA . TYR B 1 195 ? -39.424 11.546 22.489 1.00 13.12 195 TYR B CA 1
ATOM 3214 C C . TYR B 1 195 ? -40.351 12.117 23.527 1.00 12.86 195 TYR B C 1
ATOM 3215 O O . TYR B 1 195 ? -41.573 11.827 23.498 1.00 14.19 195 TYR B O 1
ATOM 3224 N N . SER B 1 196 ? -39.853 12.934 24.448 1.00 13.12 196 SER B N 1
ATOM 3225 C CA . SER B 1 196 ? -40.679 13.575 25.464 1.00 12.49 196 SER B CA 1
ATOM 3226 C C . SER B 1 196 ? -40.041 14.939 25.760 1.00 11.39 196 SER B C 1
ATOM 3227 O O . SER B 1 196 ? -38.810 15.015 25.968 1.00 11.41 196 SER B O 1
ATOM 3230 N N . ASN B 1 197 ? -40.848 15.996 25.762 1.00 11.13 197 ASN B N 1
ATOM 3231 C CA . ASN B 1 197 ? -40.342 17.332 26.064 1.00 10.85 197 ASN B CA 1
ATOM 3232 C C . ASN B 1 197 ? -41.538 18.245 26.355 1.00 11.35 197 ASN B C 1
ATOM 3233 O O . ASN B 1 197 ? -42.193 18.676 25.417 1.00 12.43 197 ASN B O 1
ATOM 3238 N N . THR B 1 198 ? -41.808 18.446 27.633 1.00 11.43 198 THR B N 1
ATOM 3239 C CA . THR B 1 198 ? -42.914 19.322 28.008 1.00 12.20 198 THR B CA 1
ATOM 3240 C C . THR B 1 198 ? -42.371 20.418 28.928 1.00 11.07 198 THR B C 1
ATOM 3241 O O . THR B 1 198 ? -41.831 20.116 30.001 1.00 12.57 198 THR B O 1
ATOM 3245 N N . LEU B 1 199 ? -42.542 21.636 28.472 1.00 11.77 199 LEU B N 1
ATOM 3246 C CA . LEU B 1 199 ? -42.216 22.814 29.258 1.00 11.62 199 LEU B CA 1
ATOM 3247 C C . LEU B 1 199 ? -43.490 23.286 29.983 1.00 12.08 199 LEU B C 1
ATOM 3248 O O . LEU B 1 199 ? -44.523 23.506 29.361 1.00 13.41 199 LEU B O 1
ATOM 3253 N N . ARG B 1 200 ? -43.386 23.389 31.311 1.00 13.45 200 ARG B N 1
ATOM 3254 C CA . ARG B 1 200 ? -44.432 23.945 32.143 1.00 13.71 200 ARG B CA 1
ATOM 3255 C C . ARG B 1 200 ? -43.968 25.271 32.710 1.00 13.70 200 ARG B C 1
ATOM 3256 O O . ARG B 1 200 ? -42.845 25.418 33.231 1.00 15.15 200 ARG B O 1
ATOM 3264 N N . ILE B 1 201 ? -44.828 26.276 32.632 1.00 16.08 201 ILE B N 1
ATOM 3265 C CA . ILE B 1 201 ? -44.562 27.610 33.179 1.00 17.47 201 ILE B CA 1
ATOM 3266 C C . ILE B 1 201 ? -45.634 27.808 34.261 1.00 18.16 201 ILE B C 1
ATOM 3267 O O . ILE B 1 201 ? -46.847 27.768 33.965 1.00 19.74 201 ILE B O 1
ATOM 3272 N N . ASN B 1 202 ? -45.235 27.894 35.523 1.00 19.18 202 ASN B N 1
ATOM 3273 C CA . ASN B 1 202 ? -46.174 27.936 36.649 1.00 19.89 202 ASN B CA 1
ATOM 3274 C C . ASN B 1 202 ? -47.133 26.764 36.611 1.00 19.69 202 ASN B C 1
ATOM 3275 O O . ASN B 1 202 ? -48.346 26.827 36.888 1.00 22.13 202 ASN B O 1
ATOM 3280 N N . GLY B 1 203 ? -46.639 25.578 36.286 1.00 19.80 203 GLY B N 1
ATOM 3281 C CA . GLY B 1 203 ? -47.300 24.311 36.187 1.00 19.86 203 GLY B CA 1
ATOM 3282 C C . GLY B 1 203 ? -48.148 24.130 34.952 1.00 20.15 203 GLY B C 1
ATOM 3283 O O . GLY B 1 203 ? -48.673 23.012 34.771 1.00 22.77 203 GLY B O 1
ATOM 3284 N N . ASN B 1 204 ? -48.250 25.102 34.060 1.00 19.73 204 ASN B N 1
ATOM 3285 C CA . ASN B 1 204 ? -49.068 25.013 32.867 1.00 20.82 204 ASN B CA 1
ATOM 3286 C C . ASN B 1 204 ? -48.233 24.671 31.634 1.00 18.72 204 ASN B C 1
ATOM 3287 O O . ASN B 1 204 ? -47.274 25.387 31.288 1.00 19.04 204 ASN B O 1
ATOM 3292 N N . PRO B 1 205 ? -48.549 23.548 31.004 1.00 18.44 205 PRO B N 1
ATOM 3293 C CA . PRO B 1 205 ? -47.806 23.103 29.834 1.00 17.84 205 PRO B CA 1
ATOM 3294 C C . PRO B 1 205 ? -48.004 24.054 28.682 1.00 18.54 205 PRO B C 1
ATOM 3295 O O . PRO B 1 205 ? -49.111 24.592 28.440 1.00 19.98 205 PRO B O 1
ATOM 3299 N N . LEU B 1 206 ? -46.980 24.252 27.882 1.00 18.61 206 LEU B N 1
ATOM 3300 C CA . LEU B 1 206 ? -47.079 25.091 26.679 1.00 21.91 206 LEU B CA 1
ATOM 3301 C C . LEU B 1 206 ? -48.137 24.536 25.750 1.00 25.23 206 LEU B C 1
ATOM 3302 O O . LEU B 1 206 ? -48.294 23.322 25.603 1.00 25.49 206 LEU B O 1
ATOM 3307 N N . SER B 1 207 ? -48.921 25.385 25.054 1.00 29.42 207 SER B N 1
ATOM 3308 C CA . SER B 1 207 ? -49.938 24.858 24.117 1.00 32.74 207 SER B CA 1
ATOM 3309 C C . SER B 1 207 ? -50.071 25.717 22.873 1.00 34.15 207 SER B C 1
ATOM 3310 O O . SER B 1 207 ? -49.721 26.904 22.921 1.00 35.35 207 SER B O 1
#

B-factor: mean 15.24, std 8.64, range [6.34, 95.39]

Sequence (411 aa):
IVTDNSIGNHDGYDYEFWKDSGGSGTMILNHGGTFSAQWNNVNNILFRKGKKFNETQTHQQVGNMSINYGANFQPNGNAYLCVYGWTVDPLVEYYIVDSWGNWRPPGATPKGTITVDGGTYDIYETLRVNQPSIKGIATFKQYWSVRRSKRTSGTISVSNHFRAWENLGMNMGKMYEVALTVEGYQSSGSANVYSNTLRINGNPLIVTDNSIGNHDGYDYEFWKDSGGSGTMILNHGGTFSAQWNNVNNILFRKGKKFNETQTHQQVGNMSINYGANFQPNGNAYLCVYGWTVDPLVEYYIVDSWGNWRPPGATPKGTITVDGGTYDIYETLRVNQPSIKGIATFKQYWSVRRSKRTSGTISVSNHFRAWENLGMNMGKMYEVALTVEGYQSSGSANVYSNTLRINGNPLS

Foldseek 3Di:
DDKAFDWDADQRWTKTKDADDDWTKDWADDHDFWIKMWTAQGAKIKTWTHDFDDQDAALVRLAWKKKFWFKDWWWPDWKFWWKWFFHVPPTEIETETQDTDPDFDDPDDFLDWDDDQNFIWTKDKDWDAQPQDPVHRHIYIYIYTTTPDHDGGGMDRPVVSVVVCVVSVVDGGGGGTITGMMMDHSTITMMTTPGIFMDGNHHTD/DDKAFDWDADQLWIWTKYADDFWTKDKADDHDQWIKMWTAQGAKIKTWIFDFDDQPADLVRLAWKKKFWFKDWWWPDWKFWWKWFFHVPPTETETETQATPPDFDDPDDFLDWDQDQNFIWTKDKAKDAQPQDPVGRHIYMYIYTTTPDHDGGGMDRVVSSQVVCVVSVNDGGGGGTITGMMMGHSTITMMTTPGIWMAGNHHTRD

Nearest PDB structures (foldseek):
  1h4g-assembly2_B  TM=1.003E+00  e=1.048E-38  Salipaludibacillus agaradhaerens
  1h4h-assembly3_C  TM=1.004E+00  e=5.045E-38  Salipaludibacillus agaradhaerens
  2f6b-assembly2_B  TM=9.980E-01  e=1.256E-37  Bacillus
  2nqy-assembly2_B  TM=1.002E+00  e=6.692E-37  Bacillus sp. (in: firmicutes)
  4ixl-assembly2_B  TM=9.833E-01  e=7.146E-33  Bacillus sp. (in: firmicutes)

Solvent-accessible surface area: 15928 Å² total

InterPro domains:
  IPR001137 Glycoside hydrolase family 11 [PR00911] (81-90)
  IPR001137 Glycoside hydrolase family 11 [PR00911] (91-101)
  IPR001137 Glycoside hydrolase family 11 [PR00911] (118-124)
  IPR001137 Glycoside hydrolase family 11 [PR00911] (138-143)
  IPR001137 Glycoside hydrolase family 11 [PR00911] (143-152)
  IPR001137 Glycoside hydrolase family 11 [PR00911] (166-174)
  IPR001137 Glycoside hydrolase family 11 [PTHR46828] (3-196)
  IPR013319 Glycoside hydrolase family 11/12 [G3DSA:2.60.120.180] (1-205)
  IPR013320 Concanavalin A-like lectin/glucanase domain superfamily [SSF49899] (2-205)
  IPR018208 Glycoside hydrolase family 11, active site 1 [PS00776] (91-101)
  IPR033119 Glycoside hydrolase family 11, active site 2 [PS00777] (181-192)
  IPR033123 Glycosyl hydrolase 11 domain [PF00457] (11-194)
  IPR033123 Glycosyl hydrolase 11 domain [PS51761] (2-197)